Protein AF-0000000080181904 (afdb_homodimer)

Structure (mmCIF, N/CA/C/O backbone):
data_AF-0000000080181904-model_v1
#
loop_
_entity.id
_entity.type
_entity.pdbx_description
1 polymer Amidohydrolase
#
loop_
_atom_site.group_PDB
_atom_site.id
_atom_site.type_symbol
_atom_site.label_atom_id
_atom_site.label_alt_id
_atom_site.label_comp_id
_atom_site.label_asym_id
_atom_site.label_entity_id
_atom_site.label_seq_id
_atom_site.pdbx_PDB_ins_code
_atom_site.Cartn_x
_atom_site.Cartn_y
_atom_site.Cartn_z
_atom_site.occupancy
_atom_site.B_iso_or_equiv
_atom_site.auth_seq_id
_atom_site.auth_comp_id
_atom_site.auth_asym_id
_atom_site.auth_atom_id
_atom_site.pdbx_PDB_model_num
ATOM 1 N N . MET A 1 1 ? -16.297 -27.031 0.708 1 89.06 1 MET A N 1
ATOM 2 C CA . MET A 1 1 ? -14.883 -27.156 0.359 1 89.06 1 MET A CA 1
ATOM 3 C C . MET A 1 1 ? -14.18 -25.812 0.443 1 89.06 1 MET A C 1
ATOM 5 O O . MET A 1 1 ? -14.727 -24.781 0.029 1 89.06 1 MET A O 1
ATOM 9 N N . ASP A 1 2 ? -13 -25.719 1.152 1 95.06 2 ASP A N 1
ATOM 10 C CA . ASP A 1 2 ? -12.188 -24.516 1.292 1 95.06 2 ASP A CA 1
ATOM 11 C C . ASP A 1 2 ? -11.398 -24.234 0.015 1 95.06 2 ASP A C 1
ATOM 13 O O . ASP A 1 2 ? -10.344 -24.828 -0.21 1 95.06 2 ASP A O 1
ATOM 17 N N . ILE A 1 3 ? -11.906 -23.359 -0.843 1 98.19 3 ILE A N 1
ATOM 18 C CA . ILE A 1 3 ? -11.305 -23.094 -2.143 1 98.19 3 ILE A CA 1
ATOM 19 C C . ILE A 1 3 ? -10.484 -21.797 -2.074 1 98.19 3 ILE A C 1
ATOM 21 O O . ILE A 1 3 ? -11 -20.75 -1.666 1 98.19 3 ILE A O 1
ATOM 25 N N . ILE A 1 4 ? -9.211 -21.906 -2.43 1 98.69 4 ILE A N 1
ATOM 26 C CA . ILE A 1 4 ? -8.289 -20.781 -2.49 1 98.69 4 ILE A CA 1
ATOM 27 C C . ILE A 1 4 ? -7.805 -20.578 -3.926 1 98.69 4 ILE A C 1
ATOM 29 O O . ILE A 1 4 ? -7.305 -21.516 -4.551 1 98.69 4 ILE A O 1
ATOM 33 N N . ASP A 1 5 ? -8.047 -19.453 -4.492 1 98.81 5 ASP A N 1
ATOM 34 C CA . ASP A 1 5 ? -7.41 -19.109 -5.758 1 98.81 5 ASP A CA 1
ATOM 35 C C . ASP A 1 5 ? -6.023 -18.516 -5.527 1 98.81 5 ASP A C 1
ATOM 37 O O . ASP A 1 5 ? -5.895 -17.391 -5.035 1 98.81 5 ASP A O 1
ATOM 41 N N . ALA A 1 6 ? -4.992 -19.203 -5.953 1 98.81 6 ALA A N 1
ATOM 42 C CA . ALA A 1 6 ? -3.623 -18.891 -5.547 1 98.81 6 ALA A CA 1
ATOM 43 C C . ALA A 1 6 ? -3.053 -17.734 -6.383 1 98.81 6 ALA A C 1
ATOM 45 O O . ALA A 1 6 ? -1.902 -17.344 -6.188 1 98.81 6 ALA A O 1
ATOM 46 N N . GLN A 1 7 ? -3.811 -17.188 -7.316 1 98.75 7 GLN A N 1
ATOM 47 C CA . GLN A 1 7 ? -3.34 -16.031 -8.078 1 98.75 7 GLN A CA 1
ATOM 48 C C . GLN A 1 7 ? -4.508 -15.289 -8.727 1 98.75 7 GLN A C 1
ATOM 50 O O . GLN A 1 7 ? -5.18 -15.828 -9.609 1 98.75 7 GLN A O 1
ATOM 55 N N . VAL A 1 8 ? -4.695 -14.055 -8.375 1 98.19 8 VAL A N 1
ATOM 56 C CA . VAL A 1 8 ? -5.645 -13.148 -9.016 1 98.19 8 VAL A CA 1
ATOM 57 C C . VAL A 1 8 ? -5.098 -11.727 -8.984 1 98.19 8 VAL A C 1
ATOM 59 O O . VAL A 1 8 ? -4.539 -11.289 -7.973 1 98.19 8 VAL A O 1
ATOM 62 N N . HIS A 1 9 ? -5.164 -11.039 -10.07 1 98.31 9 HIS A N 1
ATOM 63 C CA . HIS A 1 9 ? -4.875 -9.609 -10.078 1 98.31 9 HIS A CA 1
ATOM 64 C C . HIS A 1 9 ? -6.125 -8.797 -9.773 1 98.31 9 HIS A C 1
ATOM 66 O O . HIS A 1 9 ? -6.602 -8.039 -10.625 1 98.31 9 HIS A O 1
ATOM 72 N N . ALA A 1 10 ? -6.547 -8.805 -8.562 1 97.12 10 ALA A N 1
ATOM 73 C CA . ALA A 1 10 ? -7.867 -8.352 -8.125 1 97.12 10 ALA A CA 1
ATOM 74 C C . ALA A 1 10 ? -8.039 -6.852 -8.352 1 97.12 10 ALA A C 1
ATOM 76 O O . ALA A 1 10 ? -9.164 -6.367 -8.5 1 97.12 10 ALA A O 1
ATOM 77 N N . ASN A 1 11 ? -6.891 -6.141 -8.367 1 95.81 11 ASN A N 1
ATOM 78 C CA . ASN A 1 11 ? -6.992 -4.703 -8.602 1 95.81 11 ASN A CA 1
ATOM 79 C C . ASN A 1 11 ? -7.547 -4.398 -9.992 1 95.81 11 ASN A C 1
ATOM 81 O O . ASN A 1 11 ? -8.078 -3.312 -10.227 1 95.81 11 ASN A O 1
ATOM 85 N N . MET A 1 12 ? -7.402 -5.293 -10.914 1 95.25 12 MET A N 1
ATOM 86 C CA . MET A 1 12 ? -7.887 -5.094 -12.281 1 95.25 12 MET A CA 1
ATOM 87 C C . MET A 1 12 ? -9.406 -5.168 -12.328 1 95.25 12 MET A C 1
ATOM 89 O O . MET A 1 12 ? -10.023 -4.707 -13.289 1 95.25 12 MET A O 1
ATOM 93 N N . LEU A 1 13 ? -10.047 -5.762 -11.359 1 94.25 13 LEU A N 1
ATOM 94 C CA . LEU A 1 13 ? -11.5 -5.867 -11.234 1 94.25 13 LEU A CA 1
ATOM 95 C C . LEU A 1 13 ? -12.031 -4.852 -10.227 1 94.25 13 LEU A C 1
ATOM 97 O O . LEU A 1 13 ? -13.148 -4.352 -10.375 1 94.25 13 LEU A O 1
ATOM 101 N N . GLY A 1 14 ? -11.203 -4.535 -9.266 1 94.12 14 GLY A N 1
ATOM 102 C CA . GLY A 1 14 ? -11.656 -3.934 -8.023 1 94.12 14 GLY A CA 1
ATOM 103 C C . GLY A 1 14 ? -11.914 -4.953 -6.926 1 94.12 14 GLY A C 1
ATOM 104 O O . GLY A 1 14 ? -12.508 -6.004 -7.176 1 94.12 14 GLY A O 1
ATOM 105 N N . THR A 1 15 ? -11.539 -4.637 -5.738 1 94.88 15 THR A N 1
ATOM 106 C CA . THR A 1 15 ? -11.578 -5.578 -4.625 1 94.88 15 THR A CA 1
ATOM 107 C C . THR A 1 15 ? -13.016 -6.012 -4.336 1 94.88 15 THR A C 1
ATOM 109 O O . THR A 1 15 ? -13.281 -7.199 -4.137 1 94.88 15 THR A O 1
ATOM 112 N N . ASP A 1 16 ? -13.938 -5.051 -4.395 1 94.25 16 ASP A N 1
ATOM 113 C CA . ASP A 1 16 ? -15.328 -5.371 -4.113 1 94.25 16 ASP A CA 1
ATOM 114 C C . ASP A 1 16 ? -15.906 -6.309 -5.176 1 94.25 16 ASP A C 1
ATOM 116 O O . ASP A 1 16 ? -16.641 -7.242 -4.855 1 94.25 16 ASP A O 1
ATOM 120 N N . VAL A 1 17 ? -15.555 -6.074 -6.391 1 95.94 17 VAL A N 1
ATOM 121 C CA . VAL A 1 17 ? -16.016 -6.91 -7.496 1 95.94 17 VAL A CA 1
ATOM 122 C C . VAL A 1 17 ? -15.414 -8.305 -7.375 1 95.94 17 VAL A C 1
ATOM 124 O O . VAL A 1 17 ? -16.109 -9.312 -7.543 1 95.94 17 VAL A O 1
ATOM 127 N N . ALA A 1 18 ? -14.133 -8.375 -7.047 1 97.88 18 ALA A N 1
ATOM 128 C CA . ALA A 1 18 ? -13.477 -9.672 -6.859 1 97.88 18 ALA A CA 1
ATOM 129 C C . ALA A 1 18 ? -14.156 -10.477 -5.754 1 97.88 18 ALA A C 1
ATOM 131 O O . ALA A 1 18 ? -14.422 -11.664 -5.922 1 97.88 18 ALA A O 1
ATOM 132 N N . LEU A 1 19 ? -14.492 -9.805 -4.668 1 98.25 19 LEU A N 1
ATOM 133 C CA . LEU A 1 19 ? -15.148 -10.453 -3.537 1 98.25 19 LEU A CA 1
ATOM 134 C C . LEU A 1 19 ? -16.516 -11 -3.941 1 98.25 19 LEU A C 1
ATOM 136 O O . LEU A 1 19 ? -16.875 -12.125 -3.58 1 98.25 19 LEU A O 1
ATOM 140 N N . ALA A 1 20 ? -17.219 -10.211 -4.711 1 97.75 20 ALA A N 1
ATOM 141 C CA . ALA A 1 20 ? -18.547 -10.625 -5.148 1 97.75 20 ALA A CA 1
ATOM 142 C C . ALA A 1 20 ? -18.469 -11.875 -6.027 1 97.75 20 ALA A C 1
ATOM 144 O O . ALA A 1 20 ? -19.281 -12.797 -5.875 1 97.75 20 ALA A O 1
ATOM 145 N N . ILE A 1 21 ? -17.531 -11.906 -6.914 1 97.75 21 ILE A N 1
ATOM 146 C CA . ILE A 1 21 ? -17.359 -13.055 -7.793 1 97.75 21 ILE A CA 1
ATOM 147 C C . ILE A 1 21 ? -16.906 -14.266 -6.98 1 97.75 21 ILE A C 1
ATOM 149 O O . ILE A 1 21 ? -17.422 -15.375 -7.176 1 97.75 21 ILE A O 1
ATOM 153 N N . MET A 1 22 ? -15.984 -14.062 -6.043 1 98.44 22 MET A N 1
ATOM 154 C CA . MET A 1 22 ? -15.523 -15.141 -5.172 1 98.44 22 MET A CA 1
ATOM 155 C C . MET A 1 22 ? -16.688 -15.75 -4.398 1 98.44 22 MET A C 1
ATOM 157 O O . MET A 1 22 ? -16.828 -16.969 -4.332 1 98.44 22 MET A O 1
ATOM 161 N N . ASP A 1 23 ? -17.531 -14.867 -3.879 1 97.94 23 ASP A N 1
ATOM 162 C CA . ASP A 1 23 ? -18.703 -15.344 -3.143 1 97.94 23 ASP A CA 1
ATOM 163 C C . ASP A 1 23 ? -19.625 -16.156 -4.043 1 97.94 23 ASP A C 1
ATOM 165 O O . ASP A 1 23 ? -20.109 -17.219 -3.65 1 97.94 23 ASP A O 1
ATOM 169 N N . ALA A 1 24 ? -19.844 -15.672 -5.207 1 97.5 24 ALA A N 1
ATOM 170 C CA . ALA A 1 24 ? -20.719 -16.344 -6.16 1 97.5 24 ALA A CA 1
ATOM 171 C C . ALA A 1 24 ? -20.172 -17.719 -6.523 1 97.5 24 ALA A C 1
ATOM 173 O O . ALA A 1 24 ? -20.938 -18.656 -6.785 1 97.5 24 ALA A O 1
ATOM 174 N N . LEU A 1 25 ? -18.875 -17.922 -6.5 1 98 25 LEU A N 1
ATOM 175 C CA . LEU A 1 25 ? -18.234 -19.141 -6.965 1 98 25 LEU A CA 1
ATOM 176 C C . LEU A 1 25 ? -17.859 -20.047 -5.789 1 98 25 LEU A C 1
ATOM 178 O O . LEU A 1 25 ? -17.391 -21.172 -5.984 1 98 25 LEU A O 1
ATOM 182 N N . GLY A 1 26 ? -18 -19.5 -4.594 1 97.44 26 GLY A N 1
ATOM 183 C CA . GLY A 1 26 ? -17.625 -20.266 -3.41 1 97.44 26 GLY A CA 1
ATOM 184 C C . GLY A 1 26 ? -16.125 -20.281 -3.15 1 97.44 26 GLY A C 1
ATOM 185 O O . GLY A 1 26 ? -15.617 -21.219 -2.527 1 97.44 26 GLY A O 1
ATOM 186 N N . ILE A 1 27 ? -15.414 -19.312 -3.691 1 98.56 27 ILE A N 1
ATOM 187 C CA . ILE A 1 27 ? -13.992 -19.156 -3.42 1 98.56 27 ILE A CA 1
ATOM 188 C C . ILE A 1 27 ? -13.789 -18.422 -2.098 1 98.56 27 ILE A C 1
ATOM 190 O O . ILE A 1 27 ? -14.227 -17.281 -1.947 1 98.56 27 ILE A O 1
ATOM 194 N N . GLN A 1 28 ? -13.156 -19.062 -1.208 1 98 28 GLN A N 1
ATOM 195 C CA . GLN A 1 28 ? -13.031 -18.531 0.145 1 98 28 GLN A CA 1
ATOM 196 C C . GLN A 1 28 ? -11.992 -17.422 0.205 1 98 28 GLN A C 1
ATOM 198 O O . GLN A 1 28 ? -12.195 -16.406 0.882 1 98 28 GLN A O 1
ATOM 203 N N . ALA A 1 29 ? -10.883 -17.625 -0.414 1 98.38 29 ALA A N 1
ATOM 204 C CA . ALA A 1 29 ? -9.773 -16.688 -0.316 1 98.38 29 ALA A CA 1
ATOM 205 C C . ALA A 1 29 ? -8.945 -16.688 -1.599 1 98.38 29 ALA A C 1
ATOM 207 O O . ALA A 1 29 ? -9.062 -17.594 -2.426 1 98.38 29 ALA A O 1
ATOM 208 N N . ALA A 1 30 ? -8.211 -15.664 -1.813 1 98.69 30 ALA A N 1
ATOM 209 C CA . ALA A 1 30 ? -7.363 -15.539 -2.996 1 98.69 30 ALA A CA 1
ATOM 210 C C . ALA A 1 30 ? -6.031 -14.883 -2.646 1 98.69 30 ALA A C 1
ATOM 212 O O . ALA A 1 30 ? -5.969 -14 -1.787 1 98.69 30 ALA A O 1
ATOM 213 N N . VAL A 1 31 ? -4.977 -15.383 -3.271 1 98.81 31 VAL A N 1
ATOM 214 C CA . VAL A 1 31 ? -3.682 -14.711 -3.215 1 98.81 31 VAL A CA 1
ATOM 215 C C . VAL A 1 31 ? -3.643 -13.578 -4.23 1 98.81 31 VAL A C 1
ATOM 217 O O . VAL A 1 31 ? -3.732 -13.812 -5.438 1 98.81 31 VAL A O 1
ATOM 220 N N . PHE A 1 32 ? -3.6 -12.375 -3.721 1 98.56 32 PHE A N 1
ATOM 221 C CA . PHE A 1 32 ? -3.613 -11.141 -4.504 1 98.56 32 PHE A CA 1
ATOM 222 C C . PHE A 1 32 ? -2.219 -10.82 -5.031 1 9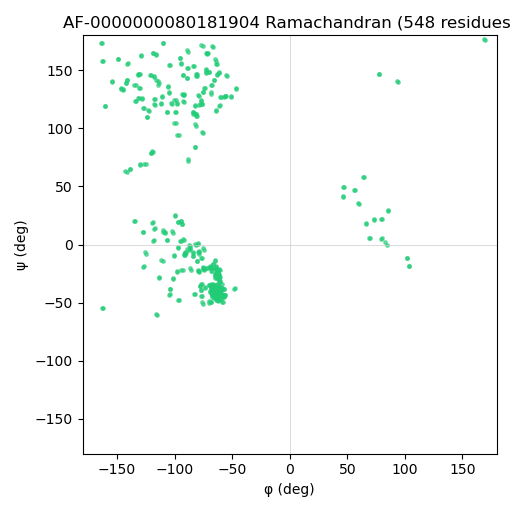8.56 32 PHE A C 1
ATOM 224 O O . PHE A 1 32 ? -1.343 -10.406 -4.27 1 98.56 32 PHE A O 1
ATOM 231 N N . ASP A 1 33 ? -1.966 -11.094 -6.285 1 98.31 33 ASP A N 1
ATOM 232 C CA . ASP A 1 33 ? -0.765 -10.68 -7.008 1 98.31 33 ASP A CA 1
ATOM 233 C C . ASP A 1 33 ? -1.014 -9.406 -7.805 1 98.31 33 ASP A C 1
ATOM 235 O O . ASP A 1 33 ? -1.413 -9.461 -8.969 1 98.31 33 ASP A O 1
ATOM 239 N N . GLU A 1 34 ? -0.705 -8.242 -7.25 1 98.25 34 GLU A N 1
ATOM 240 C CA . GLU A 1 34 ? -1.093 -6.984 -7.883 1 98.25 34 GLU A CA 1
ATOM 241 C C . GLU A 1 34 ? -0.318 -6.758 -9.18 1 98.25 34 GLU A C 1
ATOM 243 O O . GLU A 1 34 ? 0.897 -6.957 -9.219 1 98.25 34 GLU A O 1
ATOM 248 N N . PHE A 1 35 ? -1.112 -6.453 -10.188 1 97.25 35 PHE A N 1
ATOM 249 C CA . PHE A 1 35 ? -0.599 -6.176 -11.523 1 97.25 35 PHE A CA 1
ATOM 250 C C . PHE A 1 35 ? -1.424 -5.094 -12.211 1 97.25 35 PHE A C 1
ATOM 252 O O . PHE A 1 35 ? -2.65 -5.074 -12.086 1 97.25 35 PHE A O 1
ATOM 259 N N . GLU A 1 36 ? -0.729 -4.156 -12.812 1 95 36 GLU A N 1
ATOM 260 C CA . GLU A 1 36 ? -1.413 -3.104 -13.562 1 95 36 GLU A CA 1
ATOM 261 C C . GLU A 1 36 ? -1.065 -3.162 -15.047 1 95 36 GLU A C 1
ATOM 263 O O . GLU A 1 36 ? -1.955 -3.244 -15.891 1 95 36 GLU A O 1
ATOM 268 N N . SER A 1 37 ? 0.176 -3.031 -15.312 1 94.25 37 SER A N 1
ATOM 269 C CA . SER A 1 37 ? 0.708 -3.029 -16.672 1 94.25 37 SER A CA 1
ATOM 270 C C . SER A 1 37 ? 2.217 -3.25 -16.672 1 94.25 37 SER A C 1
ATOM 272 O O . SER A 1 37 ? 2.828 -3.408 -15.617 1 94.25 37 SER A O 1
ATOM 274 N N . ALA A 1 38 ? 2.75 -3.391 -17.828 1 93.38 38 ALA A N 1
ATOM 275 C CA . ALA A 1 38 ? 4.199 -3.494 -17.984 1 93.38 38 ALA A CA 1
ATOM 276 C C . ALA A 1 38 ? 4.781 -2.205 -18.562 1 93.38 38 ALA A C 1
ATOM 278 O O . ALA A 1 38 ? 4.191 -1.593 -19.453 1 93.38 38 ALA A O 1
ATOM 279 N N . ASN A 1 39 ? 5.871 -1.775 -17.984 1 93.75 39 ASN A N 1
ATOM 280 C CA . ASN A 1 39 ? 6.629 -0.68 -18.578 1 93.75 39 ASN A CA 1
ATOM 281 C C . ASN A 1 39 ? 7.258 -1.09 -19.906 1 93.75 39 ASN A C 1
ATOM 283 O O . ASN A 1 39 ? 7.254 -2.27 -20.266 1 93.75 39 ASN A O 1
ATOM 287 N N . GLU A 1 40 ? 7.809 -0.104 -20.641 1 92.31 40 GLU A N 1
ATOM 288 C CA . GLU A 1 40 ? 8.461 -0.365 -21.906 1 92.31 40 GLU A CA 1
ATOM 289 C C . GLU A 1 40 ? 9.648 -1.315 -21.75 1 92.31 40 GLU A C 1
ATOM 291 O O . GLU A 1 40 ? 9.906 -2.148 -22.609 1 92.31 40 GLU A O 1
ATOM 296 N N . ASP A 1 41 ? 10.266 -1.237 -20.609 1 90.31 41 ASP A N 1
ATOM 297 C CA . ASP A 1 41 ? 11.445 -2.064 -20.391 1 90.31 41 ASP A CA 1
ATOM 298 C C . ASP A 1 41 ? 11.062 -3.438 -19.844 1 90.31 41 ASP A C 1
ATOM 300 O O . ASP A 1 41 ? 11.93 -4.238 -19.5 1 90.31 41 ASP A O 1
ATOM 304 N N . GLY A 1 42 ? 9.773 -3.66 -19.641 1 91.38 42 GLY A N 1
ATOM 305 C CA . GLY A 1 42 ? 9.297 -4.98 -19.266 1 91.38 42 GLY A CA 1
ATOM 306 C C . GLY A 1 42 ? 8.984 -5.094 -17.781 1 91.38 42 GLY A C 1
ATOM 307 O O . GLY A 1 42 ? 8.383 -6.074 -17.344 1 91.38 42 GLY A O 1
ATOM 308 N N . THR A 1 43 ? 9.383 -4.113 -16.969 1 91.25 43 THR A N 1
ATOM 309 C CA . THR A 1 43 ? 9.062 -4.156 -15.539 1 91.25 43 THR A CA 1
ATOM 310 C C . THR A 1 43 ? 7.559 -4.043 -15.32 1 91.25 43 THR A C 1
ATOM 312 O O . THR A 1 43 ? 6.875 -3.301 -16.031 1 91.25 43 THR A O 1
ATOM 315 N N . LEU A 1 44 ? 7.105 -4.793 -14.367 1 94.5 44 LEU A N 1
ATOM 316 C CA . LEU A 1 44 ? 5.668 -4.875 -14.133 1 94.5 44 LEU A CA 1
ATOM 317 C C . LEU A 1 44 ? 5.219 -3.846 -13.102 1 94.5 44 LEU A C 1
ATOM 319 O O . LEU A 1 44 ? 5.812 -3.742 -12.023 1 94.5 44 LEU A O 1
ATOM 323 N N . ARG A 1 45 ? 4.246 -3.109 -13.391 1 94.88 45 ARG A N 1
ATOM 324 C CA . ARG A 1 45 ? 3.654 -2.125 -12.492 1 94.88 45 ARG A CA 1
ATOM 325 C C . ARG A 1 45 ? 2.543 -2.75 -11.648 1 94.88 45 ARG A C 1
ATOM 327 O O . ARG A 1 45 ? 1.874 -3.686 -12.094 1 94.88 45 ARG A O 1
ATOM 334 N N . PRO A 1 46 ? 2.342 -2.201 -10.461 1 96 46 PRO A N 1
ATOM 335 C CA . PRO A 1 46 ? 2.9 -0.959 -9.922 1 96 46 PRO A CA 1
ATOM 336 C C . PRO A 1 46 ? 4.293 -1.149 -9.32 1 96 46 PRO A C 1
ATOM 338 O O . PRO A 1 46 ? 4.605 -2.23 -8.812 1 96 46 PRO A O 1
ATOM 341 N N . GLY A 1 47 ? 5.07 -0.167 -9.297 1 94.31 47 GLY A N 1
ATOM 342 C CA . GLY A 1 47 ? 6.414 -0.127 -8.742 1 94.31 47 GLY A CA 1
ATOM 343 C C . GLY A 1 47 ? 7.176 1.134 -9.102 1 94.31 47 GLY A C 1
ATOM 344 O O . GLY A 1 47 ? 6.66 1.987 -9.828 1 94.31 47 GLY A O 1
ATOM 345 N N . TYR A 1 48 ? 8.406 1.246 -8.523 1 92.5 48 TYR A N 1
ATOM 346 C CA . TYR A 1 48 ? 9.188 2.467 -8.688 1 92.5 48 TYR A CA 1
ATOM 347 C C . TYR A 1 48 ? 10.633 2.145 -9.047 1 92.5 48 TYR A C 1
ATOM 349 O O . TYR A 1 48 ? 11.219 1.208 -8.492 1 92.5 48 TYR A O 1
ATOM 357 N N . ARG A 1 49 ? 11.117 2.92 -10 1 91 49 ARG A N 1
ATOM 358 C CA . ARG A 1 49 ? 12.547 2.869 -10.266 1 91 49 ARG A CA 1
ATOM 359 C C . ARG A 1 49 ? 13.328 3.641 -9.203 1 91 49 ARG A C 1
ATOM 361 O O . ARG A 1 49 ? 13.062 4.824 -8.969 1 91 49 ARG A O 1
ATOM 368 N N . LEU A 1 50 ? 14.25 2.975 -8.57 1 87.81 50 LEU A N 1
ATOM 369 C CA . LEU A 1 50 ? 15.039 3.594 -7.512 1 87.81 50 LEU A CA 1
ATOM 370 C C . LEU A 1 50 ? 16.281 4.277 -8.078 1 87.81 50 LEU A C 1
ATOM 372 O O . LEU A 1 50 ? 16.625 4.066 -9.242 1 87.81 50 LEU A O 1
ATOM 376 N N . CYS A 1 51 ? 16.906 5.133 -7.191 1 83.12 51 CYS A N 1
ATOM 377 C CA . CYS A 1 51 ? 18.078 5.887 -7.629 1 83.12 51 CYS A CA 1
ATOM 378 C C . CYS A 1 51 ? 19.219 4.949 -8.008 1 83.12 51 CYS A C 1
ATOM 380 O O . CYS A 1 51 ? 20.031 5.273 -8.875 1 83.12 51 CYS A O 1
ATOM 382 N N . ASN A 1 52 ? 19.219 3.766 -7.441 1 82.19 52 ASN A N 1
ATOM 383 C CA . ASN A 1 52 ? 20.297 2.814 -7.707 1 82.19 52 ASN A CA 1
ATOM 384 C C . ASN A 1 52 ? 20.016 1.985 -8.961 1 82.19 52 ASN A C 1
ATOM 386 O O . ASN A 1 52 ? 20.797 1.109 -9.32 1 82.19 52 ASN A O 1
ATOM 390 N N . GLY A 1 53 ? 18.844 2.193 -9.562 1 85.81 53 GLY A N 1
ATOM 391 C CA . GLY A 1 53 ? 18.531 1.552 -10.828 1 85.81 53 GLY A CA 1
ATOM 392 C C . GLY A 1 53 ? 17.578 0.374 -10.68 1 85.81 53 GLY A C 1
ATOM 393 O O . GLY A 1 53 ? 16.969 -0.061 -11.656 1 85.81 53 GLY A O 1
ATOM 394 N N . SER A 1 54 ? 17.453 -0.141 -9.539 1 88.75 54 SER A N 1
ATOM 395 C CA . SER A 1 54 ? 16.562 -1.28 -9.328 1 88.75 54 SER A CA 1
ATOM 396 C C . SER A 1 54 ? 15.102 -0.857 -9.375 1 88.75 54 SER A C 1
ATOM 398 O O . SER A 1 54 ? 14.781 0.323 -9.211 1 88.75 54 SER A O 1
ATOM 400 N N . PHE A 1 55 ? 14.281 -1.774 -9.773 1 92.19 55 PHE A N 1
ATOM 401 C CA . PHE A 1 55 ? 12.844 -1.541 -9.789 1 92.19 55 PHE A CA 1
ATOM 402 C C . PHE A 1 55 ? 12.164 -2.238 -8.617 1 92.19 55 PHE A C 1
ATOM 404 O O . PHE A 1 55 ? 12.273 -3.455 -8.461 1 92.19 55 PHE A O 1
ATOM 411 N N . ARG A 1 56 ? 11.5 -1.487 -7.816 1 92.88 56 ARG A N 1
ATOM 412 C CA . ARG A 1 56 ? 10.82 -2.041 -6.652 1 92.88 56 ARG A CA 1
ATOM 413 C C . ARG A 1 56 ? 9.312 -2.076 -6.867 1 92.88 56 ARG A C 1
ATOM 415 O O . ARG A 1 56 ? 8.664 -1.03 -6.973 1 92.88 56 ARG A O 1
ATOM 422 N N . ASN A 1 57 ? 8.828 -3.301 -6.93 1 95.19 57 ASN A N 1
ATOM 423 C CA . ASN A 1 57 ? 7.383 -3.473 -7.031 1 95.19 57 ASN A CA 1
ATOM 424 C C . ASN A 1 57 ? 6.684 -3.15 -5.715 1 95.19 57 ASN A C 1
ATOM 426 O O . ASN A 1 57 ? 7.258 -3.344 -4.641 1 95.19 57 ASN A O 1
ATOM 430 N N . VAL A 1 58 ? 5.477 -2.629 -5.859 1 94.31 58 VAL A N 1
ATOM 431 C CA . VAL A 1 58 ? 4.605 -2.396 -4.715 1 94.31 58 VAL A CA 1
ATOM 432 C C . VAL A 1 58 ? 3.232 -3.01 -4.977 1 94.31 58 VAL A C 1
ATOM 434 O O . VAL A 1 58 ? 2.939 -3.438 -6.094 1 94.31 58 VAL A O 1
ATOM 437 N N . GLY A 1 59 ? 2.484 -3.203 -3.945 1 96.5 59 GLY A N 1
ATOM 438 C CA . GLY A 1 59 ? 1.145 -3.758 -4.043 1 96.5 59 GLY A CA 1
ATOM 439 C C . GLY A 1 59 ? 0.161 -3.113 -3.086 1 96.5 59 GLY A C 1
ATOM 440 O O . GLY A 1 59 ? -0.424 -3.793 -2.238 1 96.5 59 GLY A O 1
ATOM 441 N N . PRO A 1 60 ? -0.026 -1.791 -3.307 1 96.81 60 PRO A N 1
ATOM 442 C CA . PRO A 1 60 ? -0.855 -1.091 -2.324 1 96.81 60 PRO A CA 1
ATOM 443 C C . PRO A 1 60 ? -2.291 -1.607 -2.289 1 96.81 60 PRO A C 1
ATOM 445 O O . PRO A 1 60 ? -2.902 -1.673 -1.219 1 96.81 60 PRO A O 1
ATOM 448 N N . ASN A 1 61 ? -2.887 -1.947 -3.416 1 97.38 61 ASN A N 1
ATOM 449 C CA . ASN A 1 61 ? -4.242 -2.488 -3.414 1 97.38 61 ASN A CA 1
ATOM 450 C C . ASN A 1 61 ? -4.301 -3.854 -2.734 1 97.38 61 ASN A C 1
ATOM 452 O O . ASN A 1 61 ? -5.25 -4.148 -2.01 1 97.38 61 ASN A O 1
ATOM 456 N N . ALA A 1 62 ? -3.291 -4.633 -3 1 98.44 62 ALA A N 1
ATOM 457 C CA . ALA A 1 62 ? -3.225 -5.953 -2.383 1 98.44 62 ALA A CA 1
ATOM 458 C C . ALA A 1 62 ? -3.086 -5.848 -0.867 1 98.44 62 ALA A C 1
ATOM 460 O O . ALA A 1 62 ? -3.771 -6.551 -0.123 1 98.44 62 ALA A O 1
ATOM 461 N N . GLU A 1 63 ? -2.211 -4.988 -0.464 1 97.69 63 GLU A N 1
ATOM 462 C CA . GLU A 1 63 ? -2.012 -4.789 0.969 1 97.69 63 GLU A CA 1
ATOM 463 C C . GLU A 1 63 ? -3.279 -4.262 1.634 1 97.69 63 GLU A C 1
ATOM 465 O O . GLU A 1 63 ? -3.686 -4.758 2.688 1 97.69 63 GLU A O 1
ATOM 470 N N . ALA A 1 64 ? -3.924 -3.275 1.011 1 96.69 64 ALA A N 1
ATOM 471 C CA . ALA A 1 64 ? -5.164 -2.725 1.546 1 96.69 64 ALA A CA 1
ATOM 472 C C . ALA A 1 64 ? -6.246 -3.799 1.646 1 96.69 64 ALA A C 1
ATOM 474 O O . ALA A 1 64 ? -6.953 -3.881 2.652 1 96.69 64 ALA A O 1
ATOM 475 N N . ALA A 1 65 ? -6.332 -4.629 0.642 1 97.75 65 ALA A N 1
ATOM 476 C CA . ALA A 1 65 ? -7.332 -5.691 0.622 1 97.75 65 ALA A CA 1
ATOM 477 C C . ALA A 1 65 ? -7.082 -6.703 1.735 1 97.75 65 ALA A C 1
ATOM 479 O O . ALA A 1 65 ? -8.016 -7.148 2.404 1 97.75 65 ALA A O 1
ATOM 480 N N . ALA A 1 66 ? -5.828 -7.043 1.929 1 97.62 66 ALA A N 1
ATOM 481 C CA . ALA A 1 66 ? -5.477 -8.023 2.953 1 97.62 66 ALA A CA 1
ATOM 482 C C . ALA A 1 66 ? -5.746 -7.477 4.352 1 97.62 66 ALA A C 1
ATOM 484 O O . ALA A 1 66 ? -6.125 -8.227 5.254 1 97.62 66 ALA A O 1
ATOM 485 N N . LEU A 1 67 ? -5.543 -6.195 4.52 1 95 67 LEU A N 1
ATOM 486 C CA . LEU A 1 67 ? -5.82 -5.559 5.801 1 95 67 LEU A CA 1
ATOM 487 C C . LEU A 1 67 ? -7.32 -5.512 6.074 1 95 67 LEU A C 1
ATOM 489 O O . LEU A 1 67 ? -7.758 -5.754 7.203 1 95 67 LEU A O 1
ATOM 493 N N . GLN A 1 68 ? -8.062 -5.227 5.055 1 94.25 68 GLN A N 1
ATOM 494 C CA . GLN A 1 68 ? -9.508 -5.043 5.199 1 94.25 68 GLN A CA 1
ATOM 495 C C . GLN A 1 68 ? -10.227 -6.387 5.297 1 94.25 68 GLN A C 1
ATOM 497 O O . GLN A 1 68 ? -11.242 -6.504 5.984 1 94.25 68 GLN A O 1
ATOM 502 N N . HIS A 1 69 ? -9.719 -7.371 4.562 1 96.12 69 HIS A N 1
ATOM 503 C CA . HIS A 1 69 ? -10.32 -8.695 4.5 1 96.12 69 HIS A CA 1
ATOM 504 C C . HIS A 1 69 ? -9.273 -9.789 4.738 1 96.12 69 HIS A C 1
ATOM 506 O O . HIS A 1 69 ? -9.008 -10.602 3.852 1 96.12 69 HIS A O 1
ATOM 512 N N . PRO A 1 70 ? -8.75 -9.891 5.957 1 94.5 70 PRO A N 1
ATOM 513 C CA . PRO A 1 70 ? -7.621 -10.789 6.223 1 94.5 70 PRO A CA 1
ATOM 514 C C . PRO A 1 70 ? -7.969 -12.258 6.008 1 94.5 70 PRO A C 1
ATOM 516 O O . PRO A 1 70 ? -7.082 -13.078 5.762 1 94.5 70 PRO A O 1
ATOM 519 N N . ASP A 1 71 ? -9.266 -12.609 6 1 95.69 71 ASP A N 1
ATOM 520 C CA . ASP A 1 71 ? -9.672 -13.992 5.805 1 95.69 71 ASP A CA 1
ATOM 521 C C . ASP A 1 71 ? -9.914 -14.297 4.328 1 95.69 71 ASP A C 1
ATOM 523 O O . ASP A 1 71 ? -10.078 -15.453 3.941 1 95.69 71 ASP A O 1
ATOM 527 N N . ARG A 1 72 ? -9.891 -13.219 3.496 1 97.56 72 ARG A N 1
ATOM 528 C CA . ARG A 1 72 ? -10.281 -13.391 2.102 1 97.56 72 ARG A CA 1
ATOM 529 C C . ARG A 1 72 ? -9.094 -13.172 1.17 1 97.56 72 ARG A C 1
ATOM 531 O O . ARG A 1 72 ? -9.055 -13.719 0.066 1 97.56 72 ARG A O 1
ATOM 538 N N . PHE A 1 73 ? -8.164 -12.281 1.71 1 98.25 73 PHE A N 1
ATOM 539 C CA . PHE A 1 73 ? -7.055 -11.945 0.82 1 98.25 73 PHE A CA 1
ATOM 540 C C . PHE A 1 73 ? -5.719 -12.109 1.532 1 98.25 73 PHE A C 1
ATOM 542 O O . PHE A 1 73 ? -5.586 -11.758 2.705 1 98.25 73 PHE A O 1
ATOM 549 N N . ALA A 1 74 ? -4.773 -12.688 0.942 1 98.5 74 ALA A N 1
ATOM 550 C CA . ALA A 1 74 ? -3.332 -12.609 1.152 1 98.5 74 ALA A CA 1
ATOM 551 C C . ALA A 1 74 ? -2.625 -12.094 -0.099 1 98.5 74 ALA A C 1
ATOM 553 O O . ALA A 1 74 ? -3.244 -11.945 -1.154 1 98.5 74 ALA A O 1
ATOM 554 N N . PHE A 1 75 ? -1.376 -11.695 0.097 1 98.56 75 PHE A N 1
ATOM 555 C CA . PHE A 1 75 ? -0.726 -11.203 -1.111 1 98.56 75 PHE A CA 1
ATOM 556 C C . PHE A 1 75 ? 0.731 -11.648 -1.16 1 98.56 75 PHE A C 1
ATOM 558 O O . PHE A 1 75 ? 1.279 -12.102 -0.156 1 98.56 75 PHE A O 1
ATOM 565 N N . LEU A 1 76 ? 1.273 -11.719 -2.314 1 98.5 76 LEU A N 1
ATOM 566 C CA . LEU A 1 76 ? 2.703 -11.906 -2.531 1 98.5 76 LEU A CA 1
ATOM 567 C C . LEU A 1 76 ? 3.312 -10.695 -3.227 1 98.5 76 LEU A C 1
ATOM 569 O O . LEU A 1 76 ? 2.59 -9.812 -3.697 1 98.5 76 LEU A O 1
ATOM 573 N N . MET A 1 77 ? 4.594 -10.586 -3.182 1 98.12 77 MET A N 1
ATOM 574 C CA . MET A 1 77 ? 5.281 -9.43 -3.744 1 98.12 77 MET A CA 1
ATOM 575 C C . MET A 1 77 ? 6.398 -9.867 -4.688 1 98.12 77 MET A C 1
ATOM 577 O O . MET A 1 77 ? 7.227 -10.703 -4.328 1 98.12 77 MET A O 1
ATOM 581 N N . ARG A 1 78 ? 6.328 -9.328 -5.922 1 97.81 78 ARG A N 1
ATOM 582 C CA . ARG A 1 78 ? 7.473 -9.445 -6.824 1 97.81 78 ARG A CA 1
ATOM 583 C C . ARG A 1 78 ? 8.656 -8.625 -6.316 1 97.81 78 ARG A C 1
ATOM 585 O O . ARG A 1 78 ? 8.477 -7.508 -5.828 1 97.81 78 ARG A O 1
ATOM 592 N N . VAL A 1 79 ? 9.805 -9.219 -6.398 1 95.94 79 VAL A N 1
ATOM 593 C CA . VAL A 1 79 ? 10.977 -8.484 -5.922 1 95.94 79 VAL A CA 1
ATOM 594 C C . VAL A 1 79 ? 12.086 -8.562 -6.961 1 95.94 79 VAL A C 1
ATOM 596 O O . VAL A 1 79 ? 12.203 -9.555 -7.684 1 95.94 79 VAL A O 1
ATOM 599 N N . ASP A 1 80 ? 12.859 -7.504 -7.07 1 94.12 80 ASP A N 1
ATOM 600 C CA . ASP A 1 80 ? 14.07 -7.43 -7.883 1 94.12 80 ASP A CA 1
ATOM 601 C C . ASP A 1 80 ? 15.266 -8.008 -7.133 1 94.12 80 ASP A C 1
ATOM 603 O O . ASP A 1 80 ? 15.719 -7.434 -6.141 1 94.12 80 ASP A O 1
ATOM 607 N N . PRO A 1 81 ? 15.773 -9.125 -7.633 1 94.69 81 PRO A N 1
ATOM 608 C CA . PRO A 1 81 ? 16.891 -9.75 -6.914 1 94.69 81 PRO A CA 1
ATOM 609 C C . PRO A 1 81 ? 18.141 -8.883 -6.91 1 94.69 81 PRO A C 1
ATOM 611 O O . PRO A 1 81 ? 19.078 -9.148 -6.145 1 94.69 81 PRO A O 1
ATOM 614 N N . THR A 1 82 ? 18.172 -7.887 -7.715 1 91.31 82 THR A N 1
ATOM 615 C CA . THR A 1 82 ? 19.359 -7.043 -7.809 1 91.31 82 THR A CA 1
ATOM 616 C C . THR A 1 82 ? 19.203 -5.793 -6.949 1 91.31 82 THR A C 1
ATOM 618 O O . THR A 1 82 ? 20.109 -4.961 -6.883 1 91.31 82 THR A O 1
ATOM 621 N N . ASP A 1 83 ? 18.062 -5.602 -6.305 1 89.56 83 ASP A N 1
ATOM 622 C CA . ASP A 1 83 ? 17.828 -4.473 -5.414 1 89.56 83 ASP A CA 1
ATOM 623 C C . ASP A 1 83 ? 18.75 -4.52 -4.207 1 89.56 83 ASP A C 1
ATOM 625 O O . ASP A 1 83 ? 18.656 -5.43 -3.379 1 89.56 83 ASP A O 1
ATOM 629 N N . PRO A 1 84 ? 19.672 -3.516 -4.066 1 87.12 84 PRO A N 1
ATOM 630 C CA . PRO A 1 84 ? 20.562 -3.527 -2.902 1 87.12 84 PRO A CA 1
ATOM 631 C C . PRO A 1 84 ? 19.812 -3.434 -1.58 1 87.12 84 PRO A C 1
ATOM 633 O O . PRO A 1 84 ? 20.344 -3.781 -0.528 1 87.12 84 PRO A O 1
ATOM 636 N N . GLY A 1 85 ? 18.609 -2.949 -1.607 1 83.69 85 GLY A N 1
ATOM 637 C CA . GLY A 1 85 ? 17.797 -2.834 -0.404 1 83.69 85 GLY A CA 1
ATOM 638 C C . GLY A 1 85 ? 16.828 -3.984 -0.224 1 83.69 85 GLY A C 1
ATOM 639 O O . GLY A 1 85 ? 15.867 -3.877 0.535 1 83.69 85 GLY A O 1
ATOM 640 N N . LEU A 1 86 ? 17.078 -5.09 -0.881 1 90.06 86 LEU A N 1
ATOM 641 C CA . LEU A 1 86 ? 16.156 -6.215 -0.944 1 90.06 86 LEU A CA 1
ATOM 642 C C . LEU A 1 86 ? 15.828 -6.73 0.454 1 90.06 86 LEU A C 1
ATOM 644 O O . LEU A 1 86 ? 14.664 -6.988 0.769 1 90.06 86 LEU A O 1
ATOM 648 N N . GLU A 1 87 ? 16.828 -6.859 1.336 1 86.94 87 GLU A N 1
ATOM 649 C CA . GLU A 1 87 ? 16.625 -7.418 2.668 1 86.94 87 GLU A CA 1
ATOM 650 C C . GLU A 1 87 ? 15.727 -6.516 3.512 1 86.94 87 GLU A C 1
ATOM 652 O O . GLU A 1 87 ? 14.828 -6.996 4.211 1 86.94 87 GLU A O 1
ATOM 657 N N . SER A 1 88 ? 15.961 -5.254 3.428 1 80.81 88 SER A N 1
ATOM 658 C CA . SER A 1 88 ? 15.141 -4.297 4.164 1 80.81 88 SER A CA 1
ATOM 659 C C . SER A 1 88 ? 13.703 -4.301 3.66 1 80.81 88 SER A C 1
ATOM 661 O O . SER A 1 88 ? 12.758 -4.207 4.449 1 80.81 88 SER A O 1
ATOM 663 N N . TRP A 1 89 ? 13.57 -4.426 2.357 1 87.25 89 TRP A N 1
ATOM 664 C CA . TRP A 1 89 ? 12.242 -4.465 1.751 1 87.25 89 TRP A CA 1
ATOM 665 C C . TRP A 1 89 ? 11.477 -5.703 2.199 1 87.25 89 TRP A C 1
ATOM 667 O O . TRP A 1 89 ? 10.312 -5.609 2.598 1 87.25 89 TRP A O 1
ATOM 677 N N . ILE A 1 90 ? 12.148 -6.797 2.289 1 90.88 90 ILE A N 1
ATOM 678 C CA . ILE A 1 90 ? 11.523 -8.055 2.682 1 90.88 90 ILE A CA 1
ATOM 679 C C . ILE A 1 90 ? 11.148 -8.008 4.16 1 90.88 90 ILE A C 1
ATOM 681 O O . ILE A 1 90 ? 10.109 -8.539 4.566 1 90.88 90 ILE A O 1
ATOM 685 N N . GLU A 1 91 ? 11.93 -7.367 4.941 1 84.19 91 GLU A N 1
ATOM 686 C CA . GLU A 1 91 ? 11.609 -7.207 6.355 1 84.19 91 GLU A CA 1
ATOM 687 C C . GLU A 1 91 ? 10.312 -6.422 6.543 1 84.19 91 GLU A C 1
ATOM 689 O O . GLU A 1 91 ? 9.484 -6.773 7.387 1 84.19 91 GLU A O 1
ATOM 694 N N . THR A 1 92 ? 10.211 -5.406 5.758 1 83.62 92 THR A N 1
ATOM 695 C CA . THR A 1 92 ? 8.984 -4.613 5.812 1 83.62 92 THR A CA 1
ATOM 696 C C . THR A 1 92 ? 7.781 -5.449 5.387 1 83.62 92 THR A C 1
ATOM 698 O O . THR A 1 92 ? 6.75 -5.453 6.062 1 83.62 92 THR A O 1
ATOM 701 N N . LEU A 1 93 ? 7.949 -6.121 4.363 1 91.81 93 LEU A N 1
ATOM 702 C CA . LEU A 1 93 ? 6.871 -6.945 3.83 1 91.81 93 LEU A CA 1
ATOM 703 C C . LEU A 1 93 ? 6.461 -8.023 4.832 1 91.81 93 LEU A C 1
ATOM 705 O O . LEU A 1 93 ? 5.27 -8.234 5.066 1 91.81 93 LEU A O 1
ATOM 709 N N . THR A 1 94 ? 7.434 -8.617 5.449 1 92.81 94 THR A N 1
ATOM 710 C CA . THR A 1 94 ? 7.184 -9.773 6.301 1 92.81 94 THR A CA 1
ATOM 711 C C . THR A 1 94 ? 6.414 -9.367 7.551 1 92.81 94 THR A C 1
ATOM 713 O O . THR A 1 94 ? 5.738 -10.195 8.164 1 92.81 94 THR A O 1
ATOM 716 N N . ALA A 1 95 ? 6.445 -8.117 7.875 1 91 95 ALA A N 1
ATOM 717 C CA . ALA A 1 95 ? 5.719 -7.637 9.047 1 91 95 ALA A CA 1
ATOM 718 C C . ALA A 1 95 ? 4.223 -7.559 8.773 1 91 95 ALA A C 1
ATOM 720 O O . ALA A 1 95 ? 3.418 -7.477 9.703 1 91 95 ALA A O 1
ATOM 721 N N . ALA A 1 96 ? 3.842 -7.527 7.559 1 92.94 96 ALA A N 1
ATOM 722 C CA . ALA A 1 96 ? 2.43 -7.52 7.184 1 92.94 96 ALA A CA 1
ATOM 723 C C . ALA A 1 96 ? 1.824 -8.914 7.293 1 92.94 96 ALA A C 1
ATOM 725 O O . ALA A 1 96 ? 2.252 -9.836 6.598 1 92.94 96 ALA A O 1
ATOM 726 N N . PRO A 1 97 ? 0.849 -9.055 8.07 1 90.62 97 PRO A N 1
ATOM 727 C CA . PRO A 1 97 ? 0.302 -10.398 8.281 1 90.62 97 PRO A CA 1
ATOM 728 C C . PRO A 1 97 ? -0.255 -11.008 6.996 1 90.62 97 PRO A C 1
ATOM 730 O O . PRO A 1 97 ? -0.255 -12.234 6.844 1 90.62 97 PRO A O 1
ATOM 733 N N . GLY A 1 98 ? -0.715 -10.25 6.074 1 96.19 98 GLY A N 1
ATOM 734 C CA . GLY A 1 98 ? -1.31 -10.766 4.852 1 96.19 98 GLY A CA 1
ATOM 735 C C . GLY A 1 98 ? -0.283 -11.109 3.789 1 96.19 98 GLY A C 1
ATOM 736 O O . GLY A 1 98 ? -0.624 -11.688 2.752 1 96.19 98 GLY A O 1
ATOM 737 N N . PHE A 1 99 ? 1.002 -10.742 4.07 1 97.94 99 PHE A N 1
ATOM 738 C CA . PHE A 1 99 ? 2.066 -11.07 3.133 1 97.94 99 PHE A CA 1
ATOM 739 C C . PHE A 1 99 ? 2.486 -12.531 3.289 1 97.94 99 PHE A C 1
ATOM 741 O O . PHE A 1 99 ? 2.836 -12.969 4.387 1 97.94 99 PHE A O 1
ATOM 748 N N . LYS A 1 100 ? 2.521 -13.273 2.123 1 98.31 100 LYS A N 1
ATOM 749 C CA . LYS A 1 100 ? 2.674 -14.719 2.307 1 98.31 100 LYS A CA 1
ATOM 750 C C . LYS A 1 100 ? 3.836 -15.258 1.478 1 98.31 100 LYS A C 1
ATOM 752 O O . LYS A 1 100 ? 4.34 -16.344 1.746 1 98.31 100 LYS A O 1
ATOM 757 N N . ALA A 1 101 ? 4.246 -14.516 0.477 1 98.75 101 ALA A N 1
ATOM 758 C CA . ALA A 1 101 ? 5.27 -15.094 -0.388 1 98.75 101 ALA A CA 1
ATOM 759 C C . ALA A 1 101 ? 5.961 -14.016 -1.22 1 98.75 101 ALA A C 1
ATOM 761 O O . ALA A 1 101 ? 5.406 -12.938 -1.438 1 98.75 101 ALA A O 1
ATOM 762 N N . LEU A 1 102 ? 7.152 -14.367 -1.644 1 98.62 102 LEU A N 1
ATOM 763 C CA . LEU A 1 102 ? 7.863 -13.609 -2.662 1 98.62 102 LEU A CA 1
ATOM 764 C C . LEU A 1 102 ? 7.613 -14.188 -4.051 1 98.62 102 LEU A C 1
ATOM 766 O O . LEU A 1 102 ? 7.254 -15.359 -4.184 1 98.62 102 LEU A O 1
ATOM 770 N N . ARG A 1 103 ? 7.75 -13.383 -5.008 1 98.62 103 ARG A N 1
ATOM 771 C CA . ARG A 1 103 ? 7.699 -13.867 -6.383 1 98.62 103 ARG A CA 1
ATOM 772 C C . ARG A 1 103 ? 8.883 -13.344 -7.195 1 98.62 103 ARG A C 1
ATOM 774 O O . ARG A 1 103 ? 9.156 -12.148 -7.195 1 98.62 103 ARG A O 1
ATOM 781 N N . ALA A 1 104 ? 9.578 -14.273 -7.785 1 98.06 104 ALA A N 1
ATOM 782 C CA . ALA A 1 104 ? 10.609 -13.961 -8.766 1 98.06 104 ALA A CA 1
ATOM 783 C C . ALA A 1 104 ? 10.078 -14.094 -10.195 1 98.06 104 ALA A C 1
ATOM 785 O O . ALA A 1 104 ? 9.586 -15.156 -10.578 1 98.06 104 ALA A O 1
ATOM 786 N N . THR A 1 105 ? 10.133 -13.047 -10.938 1 97 105 THR A N 1
ATOM 787 C CA . THR A 1 105 ? 9.672 -13.055 -12.32 1 97 105 THR A CA 1
ATOM 788 C C . THR A 1 105 ? 10.852 -12.906 -13.281 1 97 105 THR A C 1
ATOM 790 O O . THR A 1 105 ? 11.641 -11.969 -13.164 1 97 105 THR A O 1
ATOM 793 N N . VAL A 1 106 ? 10.922 -13.797 -14.203 1 96.81 106 VAL A N 1
ATOM 794 C CA . VAL A 1 106 ? 11.977 -13.812 -15.211 1 96.81 106 VAL A CA 1
ATOM 795 C C . VAL A 1 106 ? 11.359 -13.711 -16.609 1 96.81 106 VAL A C 1
ATOM 797 O O . VAL A 1 106 ? 11.281 -14.703 -17.328 1 96.81 106 VAL A O 1
ATOM 800 N N . PHE A 1 107 ? 10.984 -12.562 -17.016 1 93.19 107 PHE A N 1
ATOM 801 C CA . PHE A 1 107 ? 10.25 -12.344 -18.25 1 93.19 107 PHE A CA 1
ATOM 802 C C . PHE A 1 107 ? 11.164 -11.781 -19.328 1 93.19 107 PHE A C 1
ATOM 804 O O . PHE A 1 107 ? 11.07 -12.172 -20.5 1 93.19 107 PHE A O 1
ATOM 811 N N . THR A 1 108 ? 12.07 -10.875 -18.859 1 92.69 108 THR A N 1
ATOM 812 C CA . THR A 1 108 ? 12.883 -10.164 -19.844 1 92.69 108 THR A CA 1
ATOM 813 C C . THR A 1 108 ? 14.227 -10.859 -20.031 1 92.69 108 THR A C 1
ATOM 815 O O . THR A 1 108 ? 14.656 -11.633 -19.188 1 92.69 108 THR A O 1
ATOM 818 N N . PRO A 1 109 ? 14.844 -10.539 -21.172 1 93.31 109 PRO A N 1
ATOM 819 C CA . PRO A 1 109 ? 16.188 -11.078 -21.359 1 93.31 109 PRO A CA 1
ATOM 820 C C . PRO A 1 109 ? 17.156 -10.688 -20.234 1 93.31 109 PRO A C 1
ATOM 822 O O . PRO A 1 109 ? 17.984 -11.5 -19.812 1 93.31 109 PRO A O 1
ATOM 825 N N . ALA A 1 110 ? 17.031 -9.492 -19.766 1 92.25 110 ALA A N 1
ATOM 826 C CA . ALA A 1 110 ? 17.906 -9.031 -18.688 1 92.25 110 ALA A CA 1
ATOM 827 C C . ALA A 1 110 ? 17.656 -9.82 -17.406 1 92.25 110 ALA A C 1
ATOM 829 O O . ALA A 1 110 ? 18.594 -10.227 -16.719 1 92.25 110 ALA A O 1
ATOM 830 N N . GLU A 1 111 ? 16.406 -10.062 -17.109 1 94.75 111 GLU A N 1
ATOM 831 C CA . GLU A 1 111 ? 16.062 -10.875 -15.945 1 94.75 111 GLU A CA 1
ATOM 832 C C . GLU A 1 111 ? 16.531 -12.312 -16.109 1 94.75 111 GLU A C 1
ATOM 834 O O . GLU A 1 111 ? 17 -12.945 -15.156 1 94.75 111 GLU A O 1
ATOM 839 N N . GLY A 1 112 ? 16.391 -12.781 -17.359 1 96.94 112 GLY A N 1
ATOM 840 C CA . GLY A 1 112 ? 16.875 -14.117 -17.672 1 96.94 112 GLY A CA 1
ATOM 841 C C . GLY A 1 112 ? 18.359 -14.281 -17.453 1 96.94 112 GLY A C 1
ATOM 842 O O . GLY A 1 112 ? 18.812 -15.281 -16.891 1 96.94 112 GLY A O 1
ATOM 843 N N . ALA A 1 113 ? 19.109 -13.289 -17.859 1 96.56 113 ALA A N 1
ATOM 844 C CA . ALA A 1 113 ? 20.547 -13.328 -17.688 1 96.56 113 ALA A CA 1
ATOM 845 C C . ALA A 1 113 ? 20.938 -13.383 -16.219 1 96.56 113 ALA A C 1
ATOM 847 O O . ALA A 1 113 ? 21.781 -14.188 -15.82 1 96.56 113 ALA A O 1
ATOM 848 N N . VAL A 1 114 ? 20.297 -12.594 -15.422 1 95.94 114 VAL A N 1
ATOM 849 C CA . VAL A 1 114 ? 20.531 -12.562 -13.984 1 95.94 114 VAL A CA 1
ATOM 850 C C . VAL A 1 114 ? 20.188 -13.914 -13.359 1 95.94 114 VAL A C 1
ATOM 852 O O . VAL A 1 114 ? 20.969 -14.453 -12.562 1 95.94 114 VAL A O 1
ATOM 855 N N . PHE A 1 115 ? 19.078 -14.477 -13.797 1 97.5 115 PHE A N 1
ATOM 856 C CA . PHE A 1 115 ? 18.578 -15.75 -13.289 1 97.5 115 PHE A CA 1
ATOM 857 C C . PHE A 1 115 ? 19.531 -16.891 -13.656 1 97.5 115 PHE A C 1
ATOM 859 O O . PHE A 1 115 ? 19.906 -17.688 -12.797 1 97.5 115 PHE A O 1
ATOM 866 N N . GLU A 1 116 ? 19.984 -16.891 -14.844 1 97.5 116 GLU A N 1
ATOM 867 C CA . GLU A 1 116 ? 20.797 -17.984 -15.367 1 97.5 116 GLU A CA 1
ATOM 868 C C . GLU A 1 116 ? 22.219 -17.922 -14.805 1 97.5 116 GLU A C 1
ATOM 870 O O . GLU A 1 116 ? 22.891 -18.953 -14.711 1 97.5 116 GLU A O 1
ATOM 875 N N . ARG A 1 117 ? 22.609 -16.719 -14.32 1 96.19 117 ARG A N 1
ATOM 876 C CA . ARG A 1 117 ? 23.953 -16.547 -13.773 1 96.19 117 ARG A CA 1
ATOM 877 C C . ARG A 1 117 ? 23.984 -16.875 -12.281 1 96.19 117 ARG A C 1
ATOM 879 O O . ARG A 1 117 ? 25.031 -16.781 -11.648 1 96.19 117 ARG A O 1
ATOM 886 N N . GLY A 1 118 ? 22.875 -17.156 -11.766 1 94.5 118 GLY A N 1
ATOM 887 C CA . GLY A 1 118 ? 22.828 -17.562 -10.367 1 94.5 118 GLY A CA 1
ATOM 888 C C . GLY A 1 118 ? 22.766 -16.391 -9.414 1 94.5 118 GLY A C 1
ATOM 889 O O . GLY A 1 118 ? 23.219 -16.484 -8.266 1 94.5 118 GLY A O 1
ATOM 890 N N . GLU A 1 119 ? 22.188 -15.297 -9.812 1 94.81 119 GLU A N 1
ATOM 891 C CA . GLU A 1 119 ? 22.25 -14.07 -9.031 1 94.81 119 GLU A CA 1
ATOM 892 C C . GLU A 1 119 ? 20.969 -13.852 -8.219 1 94.81 119 GLU A C 1
ATOM 894 O O . GLU A 1 119 ? 20.656 -12.727 -7.848 1 94.81 119 GLU A O 1
ATOM 899 N N . HIS A 1 120 ? 20.266 -14.945 -7.918 1 97.56 120 HIS A N 1
ATOM 900 C CA . HIS A 1 120 ? 19.062 -14.844 -7.082 1 97.56 120 HIS A CA 1
ATOM 901 C C . HIS A 1 120 ? 19.359 -15.281 -5.652 1 97.56 120 HIS A C 1
ATOM 903 O O . HIS A 1 120 ? 18.438 -15.383 -4.832 1 97.56 120 HIS A O 1
ATOM 909 N N . ASP A 1 121 ? 20.641 -15.469 -5.328 1 96 121 ASP A N 1
ATOM 910 C CA . ASP A 1 121 ? 21 -16.047 -4.039 1 96 121 ASP A CA 1
ATOM 911 C C . ASP A 1 121 ? 20.562 -15.148 -2.887 1 96 121 ASP A C 1
ATOM 913 O O . ASP A 1 121 ? 20.047 -15.633 -1.875 1 96 121 ASP A O 1
ATOM 917 N N . ARG A 1 122 ? 20.797 -13.898 -3.025 1 94.81 122 ARG A N 1
ATOM 918 C CA . ARG A 1 122 ? 20.406 -12.977 -1.963 1 94.81 122 ARG A CA 1
ATOM 919 C C . ARG A 1 122 ? 18.922 -13.062 -1.669 1 94.81 122 ARG A C 1
ATOM 921 O O . ARG A 1 122 ? 18.5 -13.07 -0.506 1 94.81 122 ARG A O 1
ATOM 928 N N . LEU A 1 123 ? 18.125 -13.125 -2.707 1 97 123 LEU A N 1
ATOM 929 C CA . LEU A 1 123 ? 16.672 -13.273 -2.568 1 97 123 LEU A CA 1
ATOM 930 C C . LEU A 1 123 ? 16.328 -14.57 -1.852 1 97 123 LEU A C 1
ATOM 932 O O . LEU A 1 123 ? 15.5 -14.586 -0.94 1 97 123 LEU A O 1
ATOM 936 N N . LEU A 1 124 ? 17.047 -15.602 -2.189 1 98.31 124 LEU A N 1
ATOM 937 C CA . LEU A 1 124 ? 16.719 -16.922 -1.659 1 98.31 124 LEU A CA 1
ATOM 938 C C . LEU A 1 124 ? 17.188 -17.062 -0.216 1 98.31 124 LEU A C 1
ATOM 940 O O . LEU A 1 124 ? 16.547 -17.719 0.597 1 98.31 124 LEU A O 1
ATOM 944 N N . TRP A 1 125 ? 18.312 -16.422 0.078 1 97 125 TRP A N 1
ATOM 945 C CA . TRP A 1 125 ? 18.734 -16.375 1.47 1 97 125 TRP A CA 1
ATOM 946 C C . TRP A 1 125 ? 17.719 -15.625 2.33 1 97 125 TRP A C 1
ATOM 948 O O . TRP A 1 125 ? 17.375 -16.078 3.426 1 97 125 TRP A O 1
ATOM 958 N N . ALA A 1 126 ? 17.266 -14.508 1.859 1 95.31 126 ALA A N 1
ATOM 959 C CA . ALA A 1 126 ? 16.266 -13.734 2.588 1 95.31 126 ALA A CA 1
ATOM 960 C C . ALA A 1 126 ? 14.977 -14.531 2.76 1 95.31 126 ALA A C 1
ATOM 962 O O . ALA A 1 126 ? 14.383 -14.539 3.842 1 95.31 126 ALA A O 1
ATOM 963 N N . ALA A 1 127 ? 14.555 -15.203 1.717 1 97.69 127 ALA A N 1
ATOM 964 C CA . ALA A 1 127 ? 13.359 -16.031 1.781 1 97.69 127 ALA A CA 1
ATOM 965 C C . ALA A 1 127 ? 13.5 -17.125 2.846 1 97.69 127 ALA A C 1
ATOM 967 O O . ALA A 1 127 ? 12.578 -17.344 3.643 1 97.69 127 ALA A O 1
ATOM 968 N N . GLN A 1 128 ? 14.633 -17.719 2.842 1 97.38 128 GLN A N 1
ATOM 969 C CA . GLN A 1 128 ? 14.898 -18.781 3.805 1 97.38 128 GLN A CA 1
ATOM 970 C C . GLN A 1 128 ? 14.875 -18.25 5.234 1 97.38 128 GLN A C 1
ATOM 972 O O . GLN A 1 128 ? 14.266 -18.859 6.121 1 97.38 128 GLN A O 1
ATOM 977 N N . SER A 1 129 ? 15.5 -17.125 5.438 1 95.38 129 SER A N 1
ATOM 978 C CA . SER A 1 129 ? 15.609 -16.531 6.766 1 95.38 129 SER A CA 1
ATOM 979 C C . SER A 1 129 ? 14.242 -16.156 7.316 1 95.38 129 SER A C 1
ATOM 981 O O . SER A 1 129 ? 14.023 -16.203 8.531 1 95.38 129 SER A O 1
ATOM 983 N N . HIS A 1 130 ? 13.297 -15.852 6.449 1 94.88 130 HIS A N 1
ATOM 984 C CA . HIS A 1 130 ? 11.977 -15.422 6.879 1 94.88 130 HIS A CA 1
ATOM 985 C C . HIS A 1 130 ? 10.938 -16.516 6.668 1 94.88 130 HIS A C 1
ATOM 987 O O . HIS A 1 130 ? 9.742 -16.297 6.848 1 94.88 130 HIS A O 1
ATOM 993 N N . ASN A 1 131 ? 11.398 -17.719 6.207 1 96.38 131 ASN A N 1
ATOM 994 C CA . ASN A 1 131 ? 10.523 -18.859 5.949 1 96.38 131 ASN A CA 1
ATOM 995 C C . ASN A 1 131 ? 9.414 -18.5 4.969 1 96.38 131 ASN A C 1
ATOM 997 O O . ASN A 1 131 ? 8.234 -18.75 5.238 1 96.38 131 ASN A O 1
ATOM 1001 N N . LEU A 1 132 ? 9.828 -17.844 3.895 1 97.94 132 LEU A N 1
ATOM 1002 C CA . LEU A 1 132 ? 8.883 -17.438 2.863 1 97.94 132 LEU A CA 1
ATOM 1003 C C . LEU A 1 132 ? 8.992 -18.328 1.635 1 97.94 132 LEU A C 1
ATOM 1005 O O . LEU A 1 132 ? 10.094 -18.594 1.14 1 97.94 132 LEU A O 1
ATOM 1009 N N . PRO A 1 133 ? 7.848 -18.828 1.147 1 98.75 133 PRO A N 1
ATOM 1010 C CA . PRO A 1 133 ? 7.898 -19.453 -0.181 1 98.75 133 PRO A CA 1
ATOM 1011 C C . PRO A 1 133 ? 8.266 -18.453 -1.278 1 98.75 133 PRO A C 1
ATOM 1013 O O . PRO A 1 133 ? 8.086 -17.25 -1.108 1 98.75 133 PRO A O 1
ATOM 1016 N N . VAL A 1 134 ? 8.812 -18.984 -2.332 1 98.88 134 VAL A N 1
ATOM 1017 C CA . VAL A 1 134 ? 9.172 -18.172 -3.492 1 98.88 134 VAL A CA 1
ATOM 1018 C C . VAL A 1 134 ? 8.484 -18.734 -4.738 1 98.88 134 VAL A C 1
ATOM 1020 O O . VAL A 1 134 ? 8.797 -19.828 -5.188 1 98.88 134 VAL A O 1
ATOM 1023 N N . PHE A 1 135 ? 7.5 -17.984 -5.258 1 98.88 135 PHE A N 1
ATOM 1024 C CA . PHE A 1 135 ? 6.906 -18.297 -6.555 1 98.88 135 PHE A CA 1
ATOM 1025 C C . PHE A 1 135 ? 7.84 -17.891 -7.688 1 98.88 135 PHE A C 1
ATOM 1027 O O . PHE A 1 135 ? 8.398 -16.781 -7.672 1 98.88 135 PHE A O 1
ATOM 1034 N N . VAL A 1 136 ? 8.07 -18.75 -8.617 1 98.81 136 VAL A N 1
ATOM 1035 C CA . VAL A 1 136 ? 9.039 -18.453 -9.672 1 98.81 136 VAL A CA 1
ATOM 1036 C C . VAL A 1 136 ? 8.359 -18.562 -11.031 1 98.81 136 VAL A C 1
ATOM 1038 O O . VAL A 1 136 ? 7.863 -19.625 -11.414 1 98.81 136 VAL A O 1
ATOM 1041 N N . THR A 1 137 ? 8.289 -17.484 -11.711 1 98.12 137 THR A N 1
ATOM 1042 C CA . THR A 1 137 ? 7.859 -17.422 -13.102 1 98.12 137 THR A CA 1
ATOM 1043 C C . THR A 1 137 ? 9.062 -17.328 -14.031 1 98.12 137 THR A C 1
ATOM 1045 O O . THR A 1 137 ? 9.68 -16.266 -14.156 1 98.12 137 THR A O 1
ATOM 1048 N N . CYS A 1 138 ? 9.375 -18.406 -14.68 1 97.75 138 CYS A N 1
ATOM 1049 C CA . CYS A 1 138 ? 10.555 -18.438 -15.531 1 97.75 138 CYS A CA 1
ATOM 1050 C C . CYS A 1 138 ? 10.273 -19.172 -16.828 1 97.75 138 CYS A C 1
ATOM 1052 O O . CYS A 1 138 ? 10.891 -20.203 -17.125 1 97.75 138 CYS A O 1
ATOM 1054 N N . PRO A 1 139 ? 9.375 -18.625 -17.672 1 96.81 139 PRO A N 1
ATOM 1055 C CA . PRO A 1 139 ? 9.031 -19.297 -18.938 1 96.81 139 PRO A CA 1
ATOM 1056 C C . PRO A 1 139 ? 10.25 -19.562 -19.812 1 96.81 139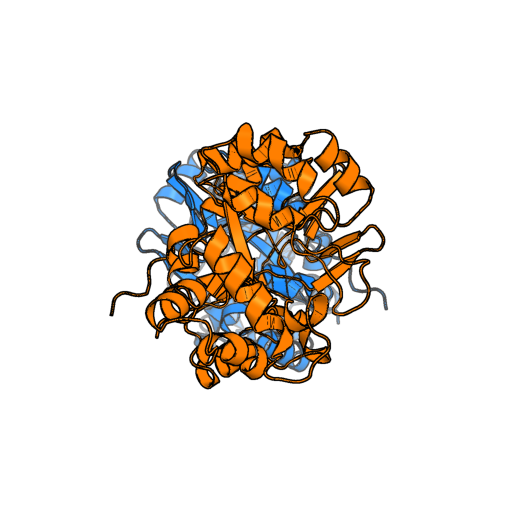 PRO A C 1
ATOM 1058 O O . PRO A 1 139 ? 11.016 -18.641 -20.109 1 96.81 139 PRO A O 1
ATOM 1061 N N . GLY A 1 140 ? 10.352 -20.781 -20.188 1 95.81 140 GLY A N 1
ATOM 1062 C CA . GLY A 1 140 ? 11.453 -21.172 -21.047 1 95.81 140 GLY A CA 1
ATOM 1063 C C . GLY A 1 140 ? 12.758 -21.375 -20.297 1 95.81 140 GLY A C 1
ATOM 1064 O O . GLY A 1 140 ? 13.789 -21.656 -20.906 1 95.81 140 GLY A O 1
ATOM 1065 N N . ARG A 1 141 ? 12.68 -21.266 -18.969 1 97.56 141 ARG A N 1
ATOM 1066 C CA . ARG A 1 141 ? 13.93 -21.281 -18.219 1 97.56 141 ARG A CA 1
ATOM 1067 C C . ARG A 1 141 ? 13.82 -22.203 -17 1 97.56 141 ARG A C 1
ATOM 1069 O O . ARG A 1 141 ? 14.594 -22.062 -16.047 1 97.56 141 ARG A O 1
ATOM 1076 N N . VAL A 1 142 ? 12.875 -23.109 -17.016 1 98 142 VAL A N 1
ATOM 1077 C CA . VAL A 1 142 ? 12.578 -23.953 -15.867 1 98 142 VAL A CA 1
ATOM 1078 C C . VAL A 1 142 ? 13.812 -24.766 -15.477 1 98 142 VAL A C 1
ATOM 1080 O O . VAL A 1 142 ? 14.133 -24.891 -14.297 1 98 142 VAL A O 1
ATOM 1083 N N . PRO A 1 143 ? 14.641 -25.234 -16.453 1 97.81 143 PRO A N 1
ATOM 1084 C CA . PRO A 1 143 ? 15.82 -26.016 -16.078 1 97.81 143 PRO A CA 1
ATOM 1085 C C . PRO A 1 143 ? 16.812 -25.219 -15.242 1 97.81 143 PRO A C 1
ATOM 1087 O O . PRO A 1 143 ? 17.547 -25.797 -14.438 1 97.81 143 PRO A O 1
ATOM 1090 N N . TYR A 1 144 ? 16.781 -23.938 -15.352 1 97.94 144 TYR A N 1
ATOM 1091 C CA . TYR A 1 144 ? 17.719 -23.094 -14.609 1 97.94 144 TYR A CA 1
ATOM 1092 C C . TYR A 1 144 ? 17.281 -22.938 -13.156 1 97.94 144 TYR A C 1
ATOM 1094 O O . TYR A 1 144 ? 18.031 -22.406 -12.336 1 97.94 144 TYR A O 1
ATOM 1102 N N . LEU A 1 145 ? 16.109 -23.469 -12.844 1 98.19 145 LEU A N 1
ATOM 1103 C CA . LEU A 1 145 ? 15.641 -23.438 -11.461 1 98.19 145 LEU A CA 1
ATOM 1104 C C . LEU A 1 145 ? 16.312 -24.547 -10.641 1 98.19 145 LEU A C 1
ATOM 1106 O O . LEU A 1 145 ? 16.469 -24.406 -9.43 1 98.19 145 LEU A O 1
ATOM 1110 N N . THR A 1 146 ? 16.797 -25.578 -11.312 1 98.12 146 THR A N 1
ATOM 1111 C CA . THR A 1 146 ? 17.297 -26.781 -10.664 1 98.12 146 THR A CA 1
ATOM 1112 C C . THR A 1 146 ? 18.469 -26.438 -9.75 1 98.12 146 THR A C 1
ATOM 1114 O O . THR A 1 146 ? 18.469 -26.812 -8.57 1 98.12 146 THR A O 1
ATOM 1117 N N . PRO A 1 147 ? 19.453 -25.641 -10.234 1 98.06 147 PRO A N 1
ATOM 1118 C CA . PRO A 1 147 ? 20.562 -25.328 -9.336 1 98.06 147 PRO A CA 1
ATOM 1119 C C . PRO A 1 147 ? 20.125 -24.562 -8.086 1 98.06 147 PRO A C 1
ATOM 1121 O O . PRO A 1 147 ? 20.688 -24.75 -7.012 1 98.06 147 PRO A O 1
ATOM 1124 N N . TYR A 1 148 ? 19.141 -23.703 -8.195 1 98.5 148 TYR A N 1
ATOM 1125 C CA . TYR A 1 148 ? 18.641 -22.953 -7.047 1 98.5 148 TYR A CA 1
ATOM 1126 C C . TYR A 1 148 ? 17.953 -23.891 -6.055 1 98.5 148 TYR A C 1
ATOM 1128 O O . TYR A 1 148 ? 18.203 -23.812 -4.848 1 98.5 148 TYR A O 1
ATOM 1136 N N . VAL A 1 149 ? 17.125 -24.781 -6.523 1 98.5 149 VAL A N 1
ATOM 1137 C CA . VAL A 1 149 ? 16.359 -25.719 -5.703 1 98.5 149 VAL A CA 1
ATOM 1138 C C . VAL A 1 149 ? 17.312 -26.609 -4.906 1 98.5 149 VAL A C 1
ATOM 1140 O O . VAL A 1 149 ? 17.078 -26.875 -3.727 1 98.5 149 VAL A O 1
ATOM 1143 N N . GLU A 1 150 ? 18.375 -27 -5.52 1 98.25 150 GLU A N 1
ATOM 1144 C CA . GLU A 1 150 ? 19.359 -27.891 -4.891 1 98.25 150 GLU A CA 1
ATOM 1145 C C . GLU A 1 150 ? 20.172 -27.141 -3.838 1 98.25 150 GLU A C 1
ATOM 1147 O O . GLU A 1 150 ? 20.453 -27.672 -2.766 1 98.25 150 GLU A O 1
ATOM 1152 N N . ARG A 1 151 ? 20.469 -25.906 -4.125 1 97.81 151 ARG A N 1
ATOM 1153 C CA . ARG A 1 151 ? 21.328 -25.125 -3.24 1 97.81 151 ARG A CA 1
ATOM 1154 C C . ARG A 1 151 ? 20.547 -24.609 -2.033 1 97.81 151 ARG A C 1
ATOM 1156 O O . ARG A 1 151 ? 21.125 -24.359 -0.975 1 97.81 151 ARG A O 1
ATOM 1163 N N . PHE A 1 152 ? 19.25 -24.484 -2.168 1 98.44 152 PHE A N 1
ATOM 1164 C CA . PHE A 1 152 ? 18.422 -23.938 -1.094 1 98.44 152 PHE A CA 1
ATOM 1165 C C . PHE A 1 152 ? 17.297 -24.906 -0.731 1 98.44 152 PHE A C 1
ATOM 1167 O O . PHE A 1 152 ? 16.125 -24.562 -0.871 1 98.44 152 PHE A O 1
ATOM 1174 N N . PRO A 1 153 ? 17.609 -26 -0.158 1 97.75 153 PRO A N 1
ATOM 1175 C CA . PRO A 1 153 ? 16.578 -26.984 0.166 1 97.75 153 PRO A CA 1
ATOM 1176 C C . PRO A 1 153 ? 15.602 -26.5 1.227 1 97.75 153 PRO A C 1
ATOM 1178 O O . PRO A 1 153 ? 14.516 -27.062 1.379 1 97.75 153 PRO A O 1
ATOM 1181 N N . GLY A 1 154 ? 15.984 -25.484 1.926 1 98 154 GLY A N 1
ATOM 1182 C CA . GLY A 1 154 ? 15.117 -24.938 2.955 1 98 154 GLY A CA 1
ATOM 1183 C C . GLY A 1 154 ? 14.094 -23.953 2.414 1 98 154 GLY A C 1
ATOM 1184 O O . GLY A 1 154 ? 13.172 -23.562 3.123 1 98 154 GLY A O 1
ATOM 1185 N N . VAL A 1 155 ? 14.195 -23.531 1.173 1 98.69 155 VAL A N 1
ATOM 1186 C CA . VAL A 1 155 ? 13.25 -22.625 0.534 1 98.69 155 VAL A CA 1
ATOM 1187 C C . VAL A 1 155 ? 12.156 -23.422 -0.172 1 98.69 155 VAL A C 1
ATOM 1189 O O . VAL A 1 155 ? 12.445 -24.391 -0.88 1 98.69 155 VAL A O 1
ATOM 1192 N N . GLN A 1 156 ? 10.914 -23.109 0.087 1 98.88 156 GLN A N 1
ATOM 1193 C CA . GLN A 1 156 ? 9.789 -23.672 -0.652 1 98.88 156 GLN A CA 1
ATOM 1194 C C . GLN A 1 156 ? 9.586 -22.953 -1.979 1 98.88 156 GLN A C 1
ATOM 1196 O O . GLN A 1 156 ? 9.18 -21.781 -2 1 98.88 156 GLN A O 1
ATOM 1201 N N . PHE A 1 157 ? 9.859 -23.625 -3.053 1 98.94 157 PHE A N 1
ATOM 1202 C CA . PHE A 1 157 ? 9.648 -23.062 -4.379 1 98.94 157 PHE A CA 1
ATOM 1203 C C . PHE A 1 157 ? 8.273 -23.438 -4.918 1 98.94 157 PHE A C 1
ATOM 1205 O O . PHE A 1 157 ? 7.77 -24.531 -4.641 1 98.94 157 PHE A O 1
ATOM 1212 N N . VAL A 1 158 ? 7.648 -22.578 -5.668 1 98.94 158 VAL A N 1
ATOM 1213 C CA . VAL A 1 158 ? 6.43 -22.859 -6.418 1 98.94 158 VAL A CA 1
ATOM 1214 C C . VAL A 1 158 ? 6.625 -22.484 -7.887 1 98.94 158 VAL A C 1
ATOM 1216 O O . VAL A 1 158 ? 6.895 -21.328 -8.203 1 98.94 158 VAL A O 1
ATOM 1219 N N . VAL A 1 159 ? 6.551 -23.391 -8.789 1 98.88 159 VAL A N 1
ATOM 1220 C CA . VAL A 1 159 ? 6.66 -23.125 -10.227 1 98.88 159 VAL A CA 1
ATOM 1221 C C . VAL A 1 159 ? 5.359 -22.516 -10.734 1 98.88 159 VAL A C 1
ATOM 1223 O O . VAL A 1 159 ? 4.297 -23.125 -10.656 1 98.88 159 VAL A O 1
ATOM 1226 N N . ASP A 1 160 ? 5.473 -21.344 -11.281 1 98.62 160 ASP A N 1
ATOM 1227 C CA . ASP A 1 160 ? 4.309 -20.609 -11.758 1 98.62 160 ASP A CA 1
ATOM 1228 C C . ASP A 1 160 ? 3.873 -21.094 -13.141 1 98.62 160 ASP A C 1
ATOM 1230 O O . ASP A 1 160 ? 4.707 -21.516 -13.945 1 98.62 160 ASP A O 1
ATOM 1234 N N . HIS A 1 161 ? 2.539 -21.062 -13.422 1 98.06 161 HIS A N 1
ATOM 1235 C CA . HIS A 1 161 ? 1.941 -21.188 -14.742 1 98.06 161 HIS A CA 1
ATOM 1236 C C . HIS A 1 161 ? 2.309 -22.516 -15.391 1 98.06 161 HIS A C 1
ATOM 1238 O O . HIS A 1 161 ? 2.695 -22.547 -16.562 1 98.06 161 HIS A O 1
ATOM 1244 N N . CYS A 1 162 ? 2.398 -23.5 -14.594 1 98.19 162 CYS A N 1
ATOM 1245 C CA . CYS A 1 162 ? 2.66 -24.859 -15.039 1 98.19 162 CYS A CA 1
ATOM 1246 C C . CYS A 1 162 ? 4.078 -25 -15.578 1 98.19 162 CYS A C 1
ATOM 1248 O O . CYS A 1 162 ? 4.426 -26.016 -16.188 1 98.19 162 CYS A O 1
ATOM 1250 N N . GLY A 1 163 ? 4.867 -23.938 -15.461 1 97.88 163 GLY A N 1
ATOM 1251 C CA . GLY A 1 163 ? 6.23 -23.969 -15.969 1 97.88 163 GLY A CA 1
ATOM 1252 C C . GLY A 1 163 ? 6.297 -23.922 -17.484 1 97.88 163 GLY A C 1
ATOM 1253 O O . GLY A 1 163 ? 7.312 -24.297 -18.078 1 97.88 163 GLY A O 1
ATOM 1254 N N . VAL A 1 164 ? 5.262 -23.438 -18.109 1 97.56 164 VAL A N 1
ATOM 1255 C CA . VAL A 1 164 ? 5.16 -23.453 -19.562 1 97.56 164 VAL A CA 1
ATOM 1256 C C . VAL A 1 164 ? 5.961 -22.297 -20.156 1 97.56 164 VAL A C 1
ATOM 1258 O O . VAL A 1 164 ? 6.004 -21.203 -19.578 1 97.56 164 VAL A O 1
ATOM 1261 N N . ALA A 1 165 ? 6.559 -22.578 -21.328 1 95.56 165 ALA A N 1
ATOM 1262 C CA . ALA A 1 165 ? 7.141 -21.5 -22.125 1 95.56 165 ALA A CA 1
ATOM 1263 C C . ALA A 1 165 ? 6.055 -20.672 -22.797 1 95.56 165 ALA A C 1
ATOM 1265 O O . ALA A 1 165 ? 5.09 -21.219 -23.328 1 95.56 165 ALA A O 1
ATOM 1266 N N . PHE A 1 166 ? 6.199 -19.422 -22.719 1 92.88 166 PHE A N 1
ATOM 1267 C CA . PHE A 1 166 ? 5.121 -18.547 -23.172 1 92.88 166 PHE A CA 1
ATOM 1268 C C . PHE A 1 166 ? 5.152 -18.391 -24.688 1 92.88 166 PHE A C 1
ATOM 1270 O O . PHE A 1 166 ? 4.184 -17.922 -25.281 1 92.88 166 PHE A O 1
ATOM 1277 N N . ASP A 1 167 ? 6.234 -18.781 -25.266 1 91.56 167 ASP A N 1
ATOM 1278 C CA . ASP A 1 167 ? 6.344 -18.609 -26.703 1 91.56 167 ASP A CA 1
ATOM 1279 C C . ASP A 1 167 ? 5.855 -19.844 -27.453 1 91.56 167 ASP A C 1
ATOM 1281 O O . ASP A 1 167 ? 5.914 -19.891 -28.688 1 91.56 167 ASP A O 1
ATOM 1285 N N . ALA A 1 168 ? 5.348 -20.828 -26.766 1 91.69 168 ALA A N 1
ATOM 1286 C CA . ALA A 1 168 ? 4.742 -21.984 -27.422 1 91.69 168 ALA A CA 1
ATOM 1287 C C . ALA A 1 168 ? 3.426 -21.594 -28.094 1 91.69 168 ALA A C 1
ATOM 1289 O O . ALA A 1 168 ? 2.744 -20.672 -27.656 1 91.69 168 ALA A O 1
ATOM 1290 N N . PRO A 1 169 ? 3.137 -22.281 -29.188 1 92.19 169 PRO A N 1
ATOM 1291 C CA . PRO A 1 169 ? 1.796 -22.062 -29.734 1 92.19 169 PRO A CA 1
ATOM 1292 C C . PRO A 1 169 ? 0.694 -22.312 -28.703 1 92.19 169 PRO A C 1
ATOM 1294 O O . PRO A 1 169 ? 0.828 -23.203 -27.859 1 92.19 169 PRO A O 1
ATOM 1297 N N . PRO A 1 170 ? -0.315 -21.531 -28.828 1 88.12 170 PRO A N 1
ATOM 1298 C CA . PRO A 1 170 ? -1.4 -21.672 -27.859 1 88.12 170 PRO A CA 1
ATOM 1299 C C . PRO A 1 170 ? -1.871 -23.125 -27.719 1 88.12 170 PRO A C 1
ATOM 1301 O O . PRO A 1 170 ? -2.098 -23.797 -28.719 1 88.12 170 PRO A O 1
ATOM 1304 N N . GLY A 1 171 ? -1.871 -23.516 -26.5 1 92 171 GLY A N 1
ATOM 1305 C CA . GLY A 1 171 ? -2.385 -24.828 -26.203 1 92 171 GLY A CA 1
ATOM 1306 C C . GLY A 1 171 ? -1.355 -25.938 -26.375 1 92 171 GLY A C 1
ATOM 1307 O O . GLY A 1 171 ? -1.629 -27.094 -26.109 1 92 171 GLY A O 1
ATOM 1308 N N . GLN A 1 172 ? -0.157 -25.547 -26.766 1 92.31 172 GLN A N 1
ATOM 1309 C CA . GLN A 1 172 ? 0.82 -26.578 -27.109 1 92.31 172 GLN A CA 1
ATOM 1310 C C . GLN A 1 172 ? 2.043 -26.5 -26.203 1 92.31 172 GLN A C 1
ATOM 1312 O O . GLN A 1 172 ? 3.109 -27.016 -26.531 1 92.31 172 GLN A O 1
ATOM 1317 N N . GLY A 1 173 ? 1.874 -25.875 -25.125 1 95.38 173 GLY A N 1
ATOM 1318 C CA . GLY A 1 173 ? 2.959 -25.812 -24.172 1 95.38 173 GLY A CA 1
ATOM 1319 C C . GLY A 1 173 ? 3.309 -27.172 -23.594 1 95.38 173 GLY A C 1
ATOM 1320 O O . GLY A 1 173 ? 2.545 -28.141 -23.734 1 95.38 173 GLY A O 1
ATOM 1321 N N . SER A 1 174 ? 4.496 -27.219 -23.094 1 96.62 174 SER A N 1
ATOM 1322 C CA . SER A 1 174 ? 4.941 -28.438 -22.438 1 96.62 174 SER A CA 1
ATOM 1323 C C . SER A 1 174 ? 5.207 -28.203 -20.953 1 96.62 174 SER A C 1
ATOM 1325 O O . SER A 1 174 ? 5.742 -27.156 -20.578 1 96.62 174 SER A O 1
ATOM 1327 N N . ILE A 1 175 ? 4.812 -29.25 -20.156 1 98 175 ILE A N 1
ATOM 1328 C CA . ILE A 1 175 ? 5.043 -29.141 -18.719 1 98 175 ILE A CA 1
ATOM 1329 C C . ILE A 1 175 ? 6.16 -30.094 -18.297 1 98 175 ILE A C 1
ATOM 1331 O O . ILE A 1 175 ? 6.434 -30.25 -17.109 1 98 175 ILE A O 1
ATOM 1335 N N . ASP A 1 176 ? 6.855 -30.656 -19.266 1 97.38 176 ASP A N 1
ATOM 1336 C CA . ASP A 1 176 ? 7.805 -31.734 -19.016 1 97.38 176 ASP A CA 1
ATOM 1337 C C . ASP A 1 176 ? 8.945 -31.25 -18.125 1 97.38 176 ASP A C 1
ATOM 1339 O O . ASP A 1 176 ? 9.312 -31.938 -17.156 1 97.38 176 ASP A O 1
ATOM 1343 N N . GLU A 1 177 ? 9.5 -30.156 -18.438 1 97.5 177 GLU A N 1
ATOM 1344 C CA . GLU A 1 177 ? 10.633 -29.641 -17.672 1 97.5 177 GLU A CA 1
ATOM 1345 C C . GLU A 1 177 ? 10.219 -29.328 -16.234 1 97.5 177 GLU A C 1
ATOM 1347 O O . GLU A 1 177 ? 11 -29.547 -15.297 1 97.5 177 GLU A O 1
ATOM 1352 N N . ALA A 1 178 ? 9.008 -28.828 -16.062 1 98.38 178 ALA A N 1
ATOM 1353 C CA . ALA A 1 178 ? 8.523 -28.547 -14.719 1 98.38 178 ALA A CA 1
ATOM 1354 C C . ALA A 1 178 ? 8.305 -29.828 -13.922 1 98.38 178 ALA A C 1
ATOM 1356 O O . ALA A 1 178 ? 8.609 -29.875 -12.727 1 98.38 178 ALA A O 1
ATOM 1357 N N . LEU A 1 179 ? 7.809 -30.859 -14.586 1 98.56 179 LEU A N 1
ATOM 1358 C CA . LEU A 1 179 ? 7.508 -32.125 -13.906 1 98.56 179 LEU A CA 1
ATOM 1359 C C . LEU A 1 179 ? 8.781 -32.75 -13.383 1 98.56 179 LEU A C 1
ATOM 1361 O O . LEU A 1 179 ? 8.75 -33.469 -12.375 1 98.56 179 LEU A O 1
ATOM 1365 N N . LYS A 1 180 ? 9.891 -32.5 -14.016 1 98.44 180 LYS A N 1
ATOM 1366 C CA . LYS A 1 180 ? 11.172 -33.031 -13.562 1 98.44 180 LYS A CA 1
ATOM 1367 C C . LYS A 1 180 ? 11.531 -32.5 -12.18 1 98.44 180 LYS A C 1
ATOM 1369 O O . LYS A 1 180 ? 12.305 -33.125 -11.453 1 98.44 180 LYS A O 1
ATOM 1374 N N . LEU A 1 181 ? 10.992 -31.391 -11.812 1 98.75 181 LEU A N 1
ATOM 1375 C CA . LEU A 1 181 ? 11.32 -30.781 -10.531 1 98.75 181 LEU A CA 1
ATOM 1376 C C . LEU A 1 181 ? 10.562 -31.453 -9.391 1 98.75 181 LEU A C 1
ATOM 1378 O O . LEU A 1 181 ? 10.852 -31.219 -8.219 1 98.75 181 LEU A O 1
ATOM 1382 N N . ALA A 1 182 ? 9.633 -32.375 -9.695 1 98.75 182 ALA A N 1
ATOM 1383 C CA . ALA A 1 182 ? 8.828 -33.062 -8.688 1 98.75 182 ALA A CA 1
ATOM 1384 C C . ALA A 1 182 ? 9.703 -33.938 -7.785 1 98.75 182 ALA A C 1
ATOM 1386 O O . ALA A 1 182 ? 9.289 -34.281 -6.68 1 98.75 182 ALA A O 1
ATOM 1387 N N . ARG A 1 183 ? 10.883 -34.281 -8.234 1 98.44 183 ARG A N 1
ATOM 1388 C CA . ARG A 1 183 ? 11.781 -35.125 -7.445 1 98.44 183 ARG A CA 1
ATOM 1389 C C . ARG A 1 183 ? 12.297 -34.344 -6.223 1 98.44 183 ARG A C 1
ATOM 1391 O O . ARG A 1 183 ? 12.797 -34.969 -5.277 1 98.44 183 ARG A O 1
ATOM 1398 N N . TYR A 1 184 ? 12.227 -33.031 -6.238 1 98.75 184 TYR A N 1
ATOM 1399 C CA . TYR A 1 184 ? 12.672 -32.219 -5.117 1 98.75 184 TYR A CA 1
ATOM 1400 C C . TYR A 1 184 ? 11.523 -31.922 -4.168 1 98.75 184 TYR A C 1
ATOM 1402 O O . TYR A 1 184 ? 10.531 -31.297 -4.559 1 98.75 184 TYR A O 1
ATOM 1410 N N . PRO A 1 185 ? 11.641 -32.25 -2.932 1 98.44 185 PRO A N 1
ATOM 1411 C CA . PRO A 1 185 ? 10.523 -32.125 -1.999 1 98.44 185 PRO A CA 1
ATOM 1412 C C . PRO A 1 185 ? 10.164 -30.656 -1.717 1 98.44 185 PRO A C 1
ATOM 1414 O O . PRO A 1 185 ? 9.062 -30.375 -1.255 1 98.44 185 PRO A O 1
ATOM 1417 N N . ASN A 1 186 ? 11.07 -29.75 -1.964 1 98.69 186 ASN A N 1
ATOM 1418 C CA . ASN A 1 186 ? 10.828 -28.344 -1.666 1 98.69 186 ASN A CA 1
ATOM 1419 C C . ASN A 1 186 ? 10.281 -27.594 -2.881 1 98.69 186 ASN A C 1
ATOM 1421 O O . ASN A 1 186 ? 10.336 -26.359 -2.939 1 98.69 186 ASN A O 1
ATOM 1425 N N . VAL A 1 187 ? 9.766 -28.297 -3.885 1 98.94 187 VAL A N 1
ATOM 1426 C CA . VAL A 1 187 ? 9.18 -27.672 -5.059 1 98.94 187 VAL A CA 1
ATOM 1427 C C . VAL A 1 187 ? 7.699 -28.031 -5.156 1 98.94 187 VAL A C 1
ATOM 1429 O O . VAL A 1 187 ? 7.336 -29.203 -5.055 1 98.94 187 VAL A O 1
ATOM 1432 N N . ALA A 1 188 ? 6.863 -27.031 -5.23 1 98.94 188 ALA A N 1
ATOM 1433 C CA . ALA A 1 188 ? 5.441 -27.172 -5.531 1 98.94 188 ALA A CA 1
ATOM 1434 C C . ALA A 1 188 ? 5.117 -26.625 -6.914 1 98.94 188 ALA A C 1
ATOM 1436 O O . ALA A 1 188 ? 5.992 -26.094 -7.602 1 98.94 188 ALA A O 1
ATOM 1437 N N . TYR A 1 189 ? 3.908 -26.844 -7.285 1 98.81 189 TYR A N 1
ATOM 1438 C CA . TYR A 1 189 ? 3.494 -26.641 -8.664 1 98.81 189 TYR A CA 1
ATOM 1439 C C . TYR A 1 189 ? 2.172 -25.875 -8.734 1 98.81 189 TYR A C 1
ATOM 1441 O O . TYR A 1 189 ? 1.188 -26.281 -8.109 1 98.81 189 TYR A O 1
ATOM 1449 N N . LYS A 1 190 ? 2.174 -24.75 -9.438 1 98.88 190 LYS A N 1
ATOM 1450 C CA . LYS A 1 190 ? 0.937 -24 -9.578 1 98.88 190 LYS A CA 1
ATOM 1451 C C . LYS A 1 190 ? 0.271 -24.266 -10.922 1 98.88 190 LYS A C 1
ATOM 1453 O O . LYS A 1 190 ? 0.812 -23.906 -11.977 1 98.88 190 LYS A O 1
ATOM 1458 N N . TRP A 1 191 ? -0.857 -24.875 -10.875 1 98.69 191 TRP A N 1
ATOM 1459 C CA . TRP A 1 191 ? -1.689 -25.156 -12.047 1 98.69 191 TRP A CA 1
ATOM 1460 C C . TRP A 1 191 ? -2.523 -23.938 -12.414 1 98.69 191 TRP A C 1
ATOM 1462 O O . TRP A 1 191 ? -3.674 -23.797 -11.992 1 98.69 191 TRP A O 1
ATOM 1472 N N . ALA A 1 192 ? -1.879 -23.094 -13.148 1 98.06 192 ALA A N 1
ATOM 1473 C CA . ALA A 1 192 ? -2.484 -21.859 -13.625 1 98.06 192 ALA A CA 1
ATOM 1474 C C . ALA A 1 192 ? -2.283 -21.688 -15.125 1 98.06 192 ALA A C 1
ATOM 1476 O O . ALA A 1 192 ? -1.286 -22.156 -15.688 1 98.06 192 ALA A O 1
ATOM 1477 N N . HIS A 1 193 ? -3.195 -21.094 -15.836 1 97 193 HIS A N 1
ATOM 1478 C CA . HIS A 1 193 ? -3.16 -20.812 -17.266 1 97 193 HIS A CA 1
ATOM 1479 C C . HIS A 1 193 ? -3.186 -22.094 -18.078 1 97 193 HIS A C 1
ATOM 1481 O O . HIS A 1 193 ? -2.814 -22.094 -19.266 1 97 193 HIS A O 1
ATOM 1487 N N . ALA A 1 194 ? -3.59 -23.188 -17.484 1 97.12 194 ALA A N 1
ATOM 1488 C CA . ALA A 1 194 ? -3.537 -24.469 -18.172 1 97.12 194 ALA A CA 1
ATOM 1489 C C . ALA A 1 194 ? -4.406 -24.453 -19.438 1 97.12 194 ALA A C 1
ATOM 1491 O O . ALA A 1 194 ? -3.969 -24.875 -20.5 1 97.12 194 ALA A O 1
ATOM 1492 N N . ALA A 1 195 ? -5.594 -23.875 -19.297 1 95.94 195 ALA A N 1
ATOM 1493 C CA . ALA A 1 195 ? -6.496 -23.828 -20.438 1 95.94 195 ALA A CA 1
ATOM 1494 C C . ALA A 1 195 ? -5.883 -23.031 -21.578 1 95.94 195 ALA A C 1
ATOM 1496 O O . ALA A 1 195 ? -6.035 -23.391 -22.75 1 95.94 195 ALA A O 1
ATOM 1497 N N . SER A 1 196 ? -5.16 -21.984 -21.266 1 95.88 196 SER A N 1
ATOM 1498 C CA . SER A 1 196 ? -4.566 -21.109 -22.266 1 95.88 196 SER A CA 1
ATOM 1499 C C . SER A 1 196 ? -3.324 -21.734 -22.891 1 95.88 196 SER A C 1
ATOM 1501 O O . SER A 1 196 ? -3.133 -21.672 -24.109 1 95.88 196 SER A O 1
ATOM 1503 N N . PHE A 1 197 ? -2.521 -22.406 -22.078 1 97.12 197 PHE A N 1
ATOM 1504 C CA . PHE A 1 197 ? -1.196 -22.828 -22.531 1 97.12 197 PHE A CA 1
ATOM 1505 C C . PHE A 1 197 ? -1.21 -24.281 -22.984 1 97.12 197 PHE A C 1
ATOM 1507 O O . PHE A 1 197 ? -0.385 -24.672 -23.812 1 97.12 197 PHE A O 1
ATOM 1514 N N . LEU A 1 198 ? -2.195 -25.078 -22.484 1 97.69 198 LEU A N 1
ATOM 1515 C CA . LEU A 1 198 ? -2.033 -26.516 -22.641 1 97.69 198 LEU A CA 1
ATOM 1516 C C . LEU A 1 198 ? -3.244 -27.141 -23.328 1 97.69 198 LEU A C 1
ATOM 1518 O O . LEU A 1 198 ? -3.258 -28.328 -23.609 1 97.69 198 LEU A O 1
ATOM 1522 N N . SER A 1 199 ? -4.301 -26.344 -23.562 1 97.19 199 SER A N 1
ATOM 1523 C CA . SER A 1 199 ? -5.527 -26.922 -24.109 1 97.19 199 SER A CA 1
ATOM 1524 C C . SER A 1 199 ? -5.895 -26.266 -25.438 1 97.19 199 SER A C 1
ATOM 1526 O O . SER A 1 199 ? -5.656 -25.062 -25.641 1 97.19 199 SER A O 1
ATOM 1528 N N . THR A 1 200 ? -6.473 -27.047 -26.344 1 95.81 200 THR A N 1
ATOM 1529 C CA . THR A 1 200 ? -7.035 -26.547 -27.594 1 95.81 200 THR A CA 1
ATOM 1530 C C . THR A 1 200 ? -8.539 -26.812 -27.656 1 95.81 200 THR A C 1
ATOM 1532 O O . THR A 1 200 ? -9.188 -26.5 -28.641 1 95.81 200 THR A O 1
ATOM 1535 N N . GLU A 1 201 ? -9.047 -27.328 -26.625 1 96.31 201 GLU A N 1
ATOM 1536 C CA . GLU A 1 201 ? -10.461 -27.703 -26.609 1 96.31 201 GLU A CA 1
ATOM 1537 C C . GLU A 1 201 ? -11.281 -26.703 -25.797 1 96.31 201 GLU A C 1
ATOM 1539 O O . GLU A 1 201 ? -10.758 -26.031 -24.906 1 96.31 201 GLU A O 1
ATOM 1544 N N . PRO A 1 202 ? -12.539 -26.641 -26.141 1 93.88 202 PRO A N 1
ATOM 1545 C CA . PRO A 1 202 ? -13.414 -25.812 -25.297 1 93.88 202 PRO A CA 1
ATOM 1546 C C . PRO A 1 202 ? -13.68 -26.438 -23.938 1 93.88 202 PRO A C 1
ATOM 1548 O O . PRO A 1 202 ? -13.32 -27.594 -23.703 1 93.88 202 PRO A O 1
ATOM 1551 N N . HIS A 1 203 ? -14.164 -25.672 -23.016 1 93.5 203 HIS A N 1
ATOM 1552 C CA . HIS A 1 203 ? -14.547 -26.188 -21.703 1 93.5 203 HIS A CA 1
ATOM 1553 C C . HIS A 1 203 ? -15.375 -27.469 -21.844 1 93.5 203 HIS A C 1
ATOM 1555 O O . HIS A 1 203 ? -16.266 -27.531 -22.703 1 93.5 203 HIS A O 1
ATOM 1561 N N . PRO A 1 204 ? -15.055 -28.484 -21.062 1 95.44 204 PRO A N 1
ATOM 1562 C CA . PRO A 1 204 ? -14.289 -28.469 -19.812 1 95.44 204 PRO A CA 1
ATOM 1563 C C . PRO A 1 204 ? -12.805 -28.766 -20.031 1 95.44 204 PRO A C 1
ATOM 1565 O O . PRO A 1 204 ? -12.117 -29.203 -19.109 1 95.44 204 PRO A O 1
ATOM 1568 N N . PHE A 1 205 ? -12.242 -28.609 -21.234 1 96.38 205 PHE A N 1
ATOM 1569 C CA . PHE A 1 205 ? -10.828 -28.781 -21.562 1 96.38 205 PHE A CA 1
ATOM 1570 C C . PHE A 1 205 ? -10.398 -30.234 -21.344 1 96.38 205 PHE A C 1
ATOM 1572 O O . PHE A 1 205 ? -9.414 -30.484 -20.641 1 96.38 205 PHE A O 1
ATOM 1579 N N . ALA A 1 206 ? -11.039 -31.125 -22 1 96 206 ALA A N 1
ATOM 1580 C CA . ALA A 1 206 ? -10.844 -32.562 -21.75 1 96 206 ALA A CA 1
ATOM 1581 C C . ALA A 1 206 ? -9.398 -32.969 -22 1 96 206 ALA A C 1
ATOM 1583 O O . ALA A 1 206 ? -8.883 -33.875 -21.359 1 96 206 ALA A O 1
ATOM 1584 N N . ASP A 1 207 ? -8.727 -32.25 -22.875 1 96.06 207 ASP A N 1
ATOM 1585 C CA . ASP A 1 207 ? -7.348 -32.594 -23.219 1 96.06 207 ASP A CA 1
ATOM 1586 C C . ASP A 1 207 ? -6.387 -32.188 -22.094 1 96.06 207 ASP A C 1
ATOM 1588 O O . ASP A 1 207 ? -5.207 -32.531 -22.141 1 96.06 207 ASP A O 1
ATOM 1592 N N . LEU A 1 208 ? -6.855 -31.547 -21.031 1 97.06 208 LEU A N 1
ATOM 1593 C CA . LEU A 1 208 ? -6.023 -31.172 -19.891 1 97.06 208 LEU A CA 1
ATOM 1594 C C . LEU A 1 208 ? -5.953 -32.312 -18.891 1 97.06 208 LEU A C 1
ATOM 1596 O O . LEU A 1 208 ? -5.039 -32.375 -18.062 1 97.06 208 LEU A O 1
ATOM 1600 N N . GLU A 1 209 ? -6.93 -33.219 -18.969 1 97.06 209 GLU A N 1
ATOM 1601 C CA . GLU A 1 209 ? -7.086 -34.25 -17.922 1 97.06 209 GLU A CA 1
ATOM 1602 C C . GLU A 1 209 ? -5.82 -35.094 -17.781 1 97.06 209 GLU A C 1
ATOM 1604 O O . GLU A 1 209 ? -5.301 -35.25 -16.672 1 97.06 209 GLU A O 1
ATOM 1609 N N . PRO A 1 210 ? -5.301 -35.594 -18.891 1 96.75 210 PRO A N 1
ATOM 1610 C CA . PRO A 1 210 ? -4.082 -36.375 -18.734 1 96.75 210 PRO A CA 1
ATOM 1611 C C . PRO A 1 210 ? -2.904 -35.562 -18.219 1 96.75 210 PRO A C 1
ATOM 1613 O O . PRO A 1 210 ? -2.051 -36.094 -17.5 1 96.75 210 PRO A O 1
ATOM 1616 N N . LYS A 1 211 ? -2.803 -34.312 -18.594 1 97.5 211 LYS A N 1
ATOM 1617 C CA . LYS A 1 211 ? -1.722 -33.438 -18.141 1 97.5 211 LYS A CA 1
ATOM 1618 C C . LYS A 1 211 ? -1.847 -33.156 -16.656 1 97.5 211 LYS A C 1
ATOM 1620 O O . LYS A 1 211 ? -0.853 -33.156 -15.922 1 97.5 211 LYS A O 1
ATOM 1625 N N . LEU A 1 212 ? -3.068 -32.875 -16.203 1 98 212 LEU A N 1
ATOM 1626 C CA . LEU A 1 212 ? -3.332 -32.656 -14.789 1 98 212 LEU A CA 1
ATOM 1627 C C . LEU A 1 212 ? -3.01 -33.906 -13.969 1 98 212 LEU A C 1
ATOM 1629 O O . LEU A 1 212 ? -2.355 -33.812 -12.93 1 98 212 LEU A O 1
ATOM 1633 N N . ARG A 1 213 ? -3.492 -35.031 -14.453 1 98.12 213 ARG A N 1
ATOM 1634 C CA . ARG A 1 213 ? -3.18 -36.312 -13.789 1 98.12 213 ARG A CA 1
ATOM 1635 C C . ARG A 1 213 ? -1.672 -36.5 -13.695 1 98.12 213 ARG A C 1
ATOM 1637 O O . ARG A 1 213 ? -1.164 -36.938 -12.656 1 98.12 213 ARG A O 1
ATOM 1644 N N . GLY A 1 214 ? -0.991 -36.188 -14.797 1 98 214 GLY A N 1
ATOM 1645 C CA . GLY A 1 214 ? 0.459 -36.281 -14.797 1 98 214 GLY A CA 1
ATOM 1646 C C . GLY A 1 214 ? 1.119 -35.438 -13.742 1 98 214 GLY A C 1
ATOM 1647 O O . GLY A 1 214 ? 2.039 -35.875 -13.055 1 98 214 GLY A O 1
ATOM 1648 N N . ALA A 1 215 ? 0.697 -34.219 -13.602 1 98.56 215 ALA A N 1
ATOM 1649 C CA . ALA A 1 215 ? 1.236 -33.312 -12.602 1 98.56 215 ALA A CA 1
ATOM 1650 C C . ALA A 1 215 ? 0.993 -33.812 -11.188 1 98.56 215 ALA A C 1
ATOM 1652 O O . ALA A 1 215 ? 1.896 -33.812 -10.352 1 98.56 215 ALA A O 1
ATOM 1653 N N . VAL A 1 216 ? -0.25 -34.312 -10.938 1 98.75 216 VAL A N 1
ATOM 1654 C CA . VAL A 1 216 ? -0.619 -34.781 -9.609 1 98.75 216 VAL A CA 1
ATOM 1655 C C . VAL A 1 216 ? 0.169 -36.062 -9.289 1 98.75 216 VAL A C 1
ATOM 1657 O O . VAL A 1 216 ? 0.619 -36.25 -8.148 1 98.75 216 VAL A O 1
ATOM 1660 N N . ASP A 1 217 ? 0.326 -36.844 -10.297 1 98.56 217 ASP A N 1
ATOM 1661 C CA . ASP A 1 217 ? 1.104 -38.062 -10.094 1 98.56 217 ASP A CA 1
ATOM 1662 C C . ASP A 1 217 ? 2.561 -37.75 -9.773 1 98.56 217 ASP A C 1
ATOM 1664 O O . ASP A 1 217 ? 3.197 -38.438 -8.977 1 98.56 217 ASP A O 1
ATOM 1668 N N . ALA A 1 218 ? 3.08 -36.781 -10.359 1 98.69 218 ALA A N 1
ATOM 1669 C CA . ALA A 1 218 ? 4.48 -36.406 -10.188 1 98.69 218 ALA A CA 1
ATOM 1670 C C . ALA A 1 218 ? 4.695 -35.719 -8.844 1 98.69 218 ALA A C 1
ATOM 1672 O O . ALA A 1 218 ? 5.562 -36.094 -8.062 1 98.69 218 ALA A O 1
ATOM 1673 N N . PHE A 1 219 ? 3.918 -34.688 -8.484 1 98.88 219 PHE A N 1
ATOM 1674 C CA . PHE A 1 219 ? 4.156 -33.844 -7.34 1 98.88 219 PHE A CA 1
ATOM 1675 C C . PHE A 1 219 ? 3.404 -34.344 -6.109 1 98.88 219 PHE A C 1
ATOM 1677 O O . PHE A 1 219 ? 3.805 -34.062 -4.977 1 98.88 219 PHE A O 1
ATOM 1684 N N . GLY A 1 220 ? 2.359 -35.125 -6.344 1 98.75 220 GLY A N 1
ATOM 1685 C CA . GLY A 1 220 ? 1.359 -35.312 -5.305 1 98.75 220 GLY A CA 1
ATOM 1686 C C . GLY A 1 220 ? 0.412 -34.125 -5.191 1 98.75 220 GLY A C 1
ATOM 1687 O O . GLY A 1 220 ? 0.806 -32.969 -5.426 1 98.75 220 GLY A O 1
ATOM 1688 N N . ALA A 1 221 ? -0.844 -34.406 -4.836 1 98.69 221 ALA A N 1
ATOM 1689 C CA . ALA A 1 221 ? -1.869 -33.375 -4.785 1 98.69 221 ALA A CA 1
ATOM 1690 C C . ALA A 1 221 ? -1.511 -32.312 -3.762 1 98.69 221 ALA A C 1
ATOM 1692 O O . ALA A 1 221 ? -1.892 -31.141 -3.912 1 98.69 221 ALA A O 1
ATOM 1693 N N . ASN A 1 222 ? -0.712 -32.625 -2.723 1 98.69 222 ASN A N 1
ATOM 1694 C CA . ASN A 1 222 ? -0.372 -31.703 -1.65 1 98.69 222 ASN A CA 1
ATOM 1695 C C . ASN A 1 222 ? 0.724 -30.734 -2.078 1 98.69 222 ASN A C 1
ATOM 1697 O O . ASN A 1 222 ? 1.112 -29.859 -1.311 1 98.69 222 ASN A O 1
ATOM 1701 N N . ARG A 1 223 ? 1.191 -30.844 -3.314 1 98.94 223 ARG A N 1
ATOM 1702 C CA . ARG A 1 223 ? 2.176 -29.906 -3.828 1 98.94 223 ARG A CA 1
ATOM 1703 C C . ARG A 1 223 ? 1.714 -29.297 -5.148 1 98.94 223 ARG A C 1
ATOM 1705 O O . ARG A 1 223 ? 2.5 -28.656 -5.855 1 98.94 223 ARG A O 1
ATOM 1712 N N . VAL A 1 224 ? 0.461 -29.484 -5.547 1 98.88 224 VAL A N 1
ATOM 1713 C CA . VAL A 1 224 ? -0.168 -28.844 -6.688 1 98.88 224 VAL A CA 1
ATOM 1714 C C . VAL A 1 224 ? -1.257 -27.875 -6.203 1 98.88 224 VAL A C 1
ATOM 1716 O O . VAL A 1 224 ? -2.156 -28.281 -5.461 1 98.88 224 VAL A O 1
ATOM 1719 N N . MET A 1 225 ? -1.134 -26.609 -6.543 1 98.81 225 MET A N 1
ATOM 1720 C CA . MET A 1 225 ? -2.172 -25.656 -6.184 1 98.81 225 MET A CA 1
ATOM 1721 C C . MET A 1 225 ? -2.801 -25.047 -7.434 1 98.81 225 MET A C 1
ATOM 1723 O O . MET A 1 225 ? -2.105 -24.766 -8.414 1 98.81 225 MET A O 1
ATOM 1727 N N . TRP A 1 226 ? -4.043 -24.797 -7.367 1 98.75 226 TRP A N 1
ATOM 1728 C CA . TRP A 1 226 ? -4.793 -24.188 -8.469 1 98.75 226 TRP A CA 1
ATOM 1729 C C . TRP A 1 226 ? -4.77 -22.672 -8.367 1 98.75 226 TRP A C 1
ATOM 1731 O O . TRP A 1 226 ? -4.809 -22.109 -7.266 1 98.75 226 TRP A O 1
ATOM 1741 N N . ALA A 1 227 ? -4.699 -22.078 -9.484 1 98.81 227 ALA A N 1
ATOM 1742 C CA . ALA A 1 227 ? -4.957 -20.656 -9.625 1 98.81 227 ALA A CA 1
ATOM 1743 C C . ALA A 1 227 ? -5.691 -20.359 -10.93 1 98.81 227 ALA A C 1
ATOM 1745 O O . ALA A 1 227 ? -5.398 -20.953 -11.961 1 98.81 227 ALA A O 1
ATOM 1746 N N . SER A 1 228 ? -6.629 -19.484 -10.883 1 98.19 228 SER A N 1
ATOM 1747 C CA . SER A 1 228 ? -7.383 -19.141 -12.086 1 98.19 228 SER A CA 1
ATOM 1748 C C . SER A 1 228 ? -6.645 -18.109 -12.93 1 98.19 228 SER A C 1
ATOM 1750 O O . SER A 1 228 ? -6.551 -18.266 -14.148 1 98.19 228 SER A O 1
ATOM 1752 N N . ASP A 1 229 ? -6.102 -17.141 -12.164 1 97.88 229 ASP A N 1
ATOM 1753 C CA . ASP A 1 229 ? -5.617 -15.922 -12.805 1 97.88 229 ASP A CA 1
ATOM 1754 C C . ASP A 1 229 ? -6.637 -15.391 -13.812 1 97.88 229 ASP A C 1
ATOM 1756 O O . ASP A 1 229 ? -6.266 -14.938 -14.891 1 97.88 229 ASP A O 1
ATOM 1760 N N . TYR A 1 230 ? -7.84 -15.445 -13.438 1 96.12 230 TYR A N 1
ATOM 1761 C CA . TYR A 1 230 ? -8.992 -15.055 -14.242 1 96.12 230 TYR A CA 1
ATOM 1762 C C . TYR A 1 230 ? -8.758 -13.695 -14.898 1 96.12 230 TYR A C 1
ATOM 1764 O O . TYR A 1 230 ? -9.109 -13.5 -16.062 1 96.12 230 TYR A O 1
ATOM 1772 N N . THR A 1 231 ? -8.164 -12.859 -14.242 1 96.25 231 THR A N 1
A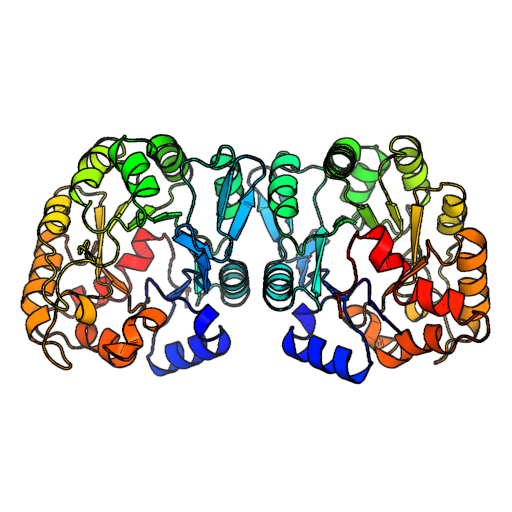TOM 1773 C CA . THR A 1 231 ? -7.961 -11.492 -14.703 1 96.25 231 THR A CA 1
ATOM 1774 C C . THR A 1 231 ? -7.09 -11.461 -15.953 1 96.25 231 THR A C 1
ATOM 1776 O O . THR A 1 231 ? -7.117 -10.492 -16.719 1 96.25 231 THR A O 1
ATOM 1779 N N . MET A 1 232 ? -6.309 -12.539 -16.188 1 95.94 232 MET A N 1
ATOM 1780 C CA . MET A 1 232 ? -5.406 -12.578 -17.344 1 95.94 232 MET A CA 1
ATOM 1781 C C . MET A 1 232 ? -5.879 -13.602 -18.359 1 95.94 232 MET A C 1
ATOM 1783 O O . MET A 1 232 ? -5.418 -13.594 -19.516 1 95.94 232 MET A O 1
ATOM 1787 N N . THR A 1 233 ? -6.797 -14.469 -17.984 1 95.44 233 THR A N 1
ATOM 1788 C CA . THR A 1 233 ? -7.117 -15.594 -18.859 1 95.44 233 THR A CA 1
ATOM 1789 C C . THR A 1 233 ? -8.578 -15.531 -19.297 1 95.44 233 THR A C 1
ATOM 1791 O O . THR A 1 233 ? -9.102 -16.5 -19.859 1 95.44 233 THR A O 1
ATOM 1794 N N . ARG A 1 234 ? -9.203 -14.438 -19.094 1 93.19 234 ARG A N 1
ATOM 1795 C CA . ARG A 1 234 ? -10.633 -14.312 -19.359 1 93.19 234 ARG A CA 1
ATOM 1796 C C . ARG A 1 234 ? -10.93 -14.492 -20.844 1 93.19 234 ARG A C 1
ATOM 1798 O O . ARG A 1 234 ? -12.062 -14.797 -21.219 1 93.19 234 ARG A O 1
ATOM 1805 N N . HIS A 1 235 ? -9.953 -14.312 -21.75 1 92.69 235 HIS A N 1
ATOM 1806 C CA . HIS A 1 235 ? -10.133 -14.531 -23.188 1 92.69 235 HIS A CA 1
ATOM 1807 C C . HIS A 1 235 ? -10.336 -16.016 -23.5 1 92.69 235 HIS A C 1
ATOM 1809 O O . HIS A 1 235 ? -10.945 -16.359 -24.5 1 92.69 235 HIS A O 1
ATOM 1815 N N . ARG A 1 236 ? -9.859 -16.859 -22.578 1 95.06 236 ARG A N 1
ATOM 1816 C CA . ARG A 1 236 ? -9.883 -18.297 -22.797 1 95.06 236 ARG A CA 1
ATOM 1817 C C . ARG A 1 236 ? -10.992 -18.969 -21.984 1 95.06 236 ARG A C 1
ATOM 1819 O O . ARG A 1 236 ? -11.656 -19.875 -22.469 1 95.06 236 ARG A O 1
ATOM 1826 N N . ALA A 1 237 ? -11.156 -18.562 -20.719 1 95.5 237 ALA A N 1
ATOM 1827 C CA . ALA A 1 237 ? -12.117 -19.172 -19.812 1 95.5 237 ALA A CA 1
ATOM 1828 C C . ALA A 1 237 ? -12.547 -18.188 -18.734 1 95.5 237 ALA A C 1
ATOM 1830 O O . ALA A 1 237 ? -11.734 -17.406 -18.219 1 95.5 237 ALA A O 1
ATOM 1831 N N . ASN A 1 238 ? -13.836 -18.203 -18.406 1 95.88 238 ASN A N 1
ATOM 1832 C CA . ASN A 1 238 ? -14.242 -17.391 -17.25 1 95.88 238 ASN A CA 1
ATOM 1833 C C . ASN A 1 238 ? -13.844 -18.047 -15.938 1 95.88 238 ASN A C 1
ATOM 1835 O O . ASN A 1 238 ? -13.266 -19.141 -15.93 1 95.88 238 ASN A O 1
ATOM 1839 N N . TRP A 1 239 ? -13.977 -17.344 -14.852 1 98 239 TRP A N 1
ATOM 1840 C CA . TRP A 1 239 ? -13.5 -17.781 -13.547 1 98 239 TRP A CA 1
ATOM 1841 C C . TRP A 1 239 ? -14.141 -19.109 -13.148 1 98 239 TRP A C 1
ATOM 1843 O O . TRP A 1 239 ? -13.453 -20.016 -12.68 1 98 239 TRP A O 1
ATOM 1853 N N . ALA A 1 240 ? -15.445 -19.328 -13.43 1 96.62 240 ALA A N 1
ATOM 1854 C CA . ALA A 1 240 ? -16.172 -20.547 -13.109 1 96.62 240 ALA A CA 1
ATOM 1855 C C . ALA A 1 240 ? -15.648 -21.734 -13.922 1 96.62 240 ALA A C 1
ATOM 1857 O O . ALA A 1 240 ? -15.445 -22.812 -13.383 1 96.62 240 ALA A O 1
ATOM 1858 N N . GLU A 1 241 ? -15.406 -21.453 -15.18 1 96.31 241 GLU A N 1
ATOM 1859 C CA . GLU A 1 241 ? -14.922 -22.516 -16.062 1 96.31 241 GLU A CA 1
ATOM 1860 C C . GLU A 1 241 ? -13.57 -23.031 -15.586 1 96.31 241 GLU A C 1
ATOM 1862 O O . GLU A 1 241 ? -13.336 -24.25 -15.586 1 96.31 241 GLU A O 1
ATOM 1867 N N . THR A 1 242 ? -12.719 -22.109 -15.211 1 96.94 242 THR A N 1
ATOM 1868 C CA . THR A 1 242 ? -11.406 -22.516 -14.727 1 96.94 242 THR A CA 1
ATOM 1869 C C . THR A 1 242 ? -11.531 -23.297 -13.422 1 96.94 242 THR A C 1
ATOM 1871 O O . THR A 1 242 ? -10.875 -24.344 -13.258 1 96.94 242 THR A O 1
ATOM 1874 N N . LEU A 1 243 ? -12.344 -22.875 -12.508 1 98 243 LEU A N 1
ATOM 1875 C CA . LEU A 1 243 ? -12.555 -23.562 -11.227 1 98 243 LEU A CA 1
ATOM 1876 C C . LEU A 1 243 ? -13.18 -24.938 -11.445 1 98 243 LEU A C 1
ATOM 1878 O O . LEU A 1 243 ? -12.703 -25.922 -10.891 1 98 243 LEU A O 1
ATOM 1882 N N . PHE A 1 244 ? -14.141 -24.984 -12.305 1 96.31 244 PHE A N 1
ATOM 1883 C CA . PHE A 1 244 ? -14.914 -26.219 -12.477 1 96.31 244 PHE A CA 1
ATOM 1884 C C . PHE A 1 244 ? -14.109 -27.266 -13.242 1 96.31 244 PHE A C 1
ATOM 1886 O O . PHE A 1 244 ? -14.375 -28.453 -13.125 1 96.31 244 PHE A O 1
ATOM 1893 N N . SER A 1 245 ? -13.109 -26.781 -13.992 1 96 245 SER A N 1
ATOM 1894 C CA . SER A 1 245 ? -12.227 -27.734 -14.672 1 96 245 SER A CA 1
ATOM 1895 C C . SER A 1 245 ? -11.469 -28.594 -13.672 1 96 245 SER A C 1
ATOM 1897 O O . SER A 1 245 ? -11.078 -29.719 -13.992 1 96 245 SER A O 1
ATOM 1899 N N . ILE A 1 246 ? -11.312 -28.109 -12.43 1 97.69 246 ILE A N 1
ATOM 1900 C CA . ILE A 1 246 ? -10.672 -28.891 -11.383 1 97.69 246 ILE A CA 1
ATOM 1901 C C . ILE A 1 246 ? -11.734 -29.578 -10.523 1 97.69 246 ILE A C 1
ATOM 1903 O O . ILE A 1 246 ? -11.68 -30.797 -10.305 1 97.69 246 ILE A O 1
ATOM 1907 N N . ARG A 1 247 ? -12.695 -28.844 -10.133 1 96.75 247 ARG A N 1
ATOM 1908 C CA . ARG A 1 247 ? -13.719 -29.312 -9.203 1 96.75 247 ARG A CA 1
ATOM 1909 C C . ARG A 1 247 ? -14.469 -30.5 -9.773 1 96.75 247 ARG A C 1
ATOM 1911 O O . ARG A 1 247 ? -14.844 -31.422 -9.039 1 96.75 247 ARG A O 1
ATOM 1918 N N . ASP A 1 248 ? -14.6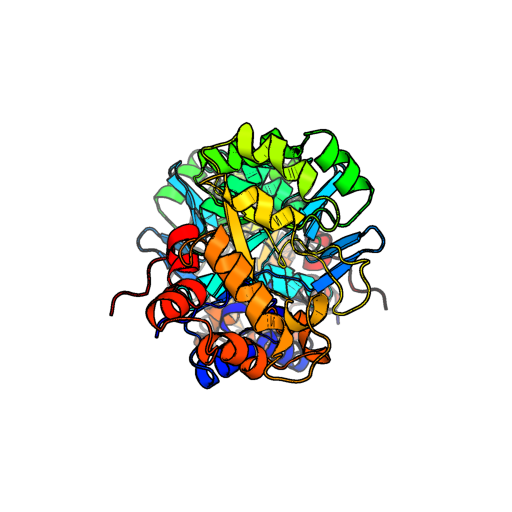17 -30.531 -11.102 1 95.19 248 ASP A N 1
ATOM 1919 C CA . ASP A 1 248 ? -15.414 -31.578 -11.734 1 95.19 248 ASP A CA 1
ATOM 1920 C C . ASP A 1 248 ? -14.531 -32.531 -12.516 1 95.19 248 ASP A C 1
ATOM 1922 O O . ASP A 1 248 ? -15.031 -33.344 -13.297 1 95.19 248 ASP A O 1
ATOM 1926 N N . SER A 1 249 ? -13.273 -32.469 -12.336 1 96.81 249 SER A N 1
ATOM 1927 C CA . SER A 1 249 ? -12.344 -33.344 -13.047 1 96.81 249 SER A CA 1
ATOM 1928 C C . SER A 1 249 ? -12.625 -34.812 -12.727 1 96.81 249 SER A C 1
ATOM 1930 O O . SER A 1 249 ? -12.633 -35.188 -11.555 1 96.81 249 SER A O 1
ATOM 1932 N N . PRO A 1 250 ? -12.789 -35.594 -13.688 1 94.88 250 PRO A N 1
ATOM 1933 C CA . PRO A 1 250 ? -13.008 -37.031 -13.438 1 94.88 250 PRO A CA 1
ATOM 1934 C C . PRO A 1 250 ? -11.727 -37.781 -13.07 1 94.88 250 PRO A C 1
ATOM 1936 O O . PRO A 1 250 ? -11.781 -38.906 -12.602 1 94.88 250 PRO A O 1
ATOM 1939 N N . SER A 1 251 ? -10.641 -37.156 -13.25 1 93.69 251 SER A N 1
ATOM 1940 C CA . SER A 1 251 ? -9.352 -37.812 -13.031 1 93.69 251 SER A CA 1
ATOM 1941 C C . SER A 1 251 ? -8.875 -37.625 -11.594 1 93.69 251 SER A C 1
ATOM 1943 O O . SER A 1 251 ? -7.91 -38.25 -11.164 1 93.69 251 SER A O 1
ATOM 1945 N N . LEU A 1 252 ? -9.555 -36.812 -10.883 1 97.81 252 LEU A N 1
ATOM 1946 C CA . LEU A 1 252 ? -9.133 -36.5 -9.523 1 97.81 252 LEU A CA 1
ATOM 1947 C C . LEU A 1 252 ? -10.125 -37.031 -8.5 1 97.81 252 LEU A C 1
ATOM 1949 O O . LEU A 1 252 ? -11.336 -36.969 -8.719 1 97.81 252 LEU A O 1
ATOM 1953 N N . SER A 1 253 ? -9.617 -37.562 -7.453 1 98.19 253 SER A N 1
ATOM 1954 C CA . SER A 1 253 ? -10.461 -37.906 -6.316 1 98.19 253 SER A CA 1
ATOM 1955 C C . SER A 1 253 ? -10.906 -36.656 -5.562 1 98.19 253 SER A C 1
ATOM 1957 O O . SER A 1 253 ? -10.352 -35.562 -5.754 1 98.19 253 SER A O 1
ATOM 1959 N N . ASP A 1 254 ? -11.898 -36.844 -4.742 1 98 254 ASP A N 1
ATOM 1960 C CA . ASP A 1 254 ? -12.375 -35.75 -3.916 1 98 254 ASP A CA 1
ATOM 1961 C C . ASP A 1 254 ? -11.266 -35.219 -3.008 1 98 254 ASP A C 1
ATOM 1963 O O . ASP A 1 254 ? -11.172 -34 -2.764 1 98 254 ASP A O 1
ATOM 1967 N N . GLU A 1 255 ? -10.5 -36.125 -2.541 1 98.31 255 GLU A N 1
ATOM 1968 C CA . GLU A 1 255 ? -9.375 -35.75 -1.688 1 98.31 255 GLU A CA 1
ATOM 1969 C C . GLU A 1 255 ? -8.344 -34.938 -2.459 1 98.31 255 GLU A C 1
ATOM 1971 O O . GLU A 1 255 ? -7.852 -33.906 -1.961 1 98.31 255 GLU A O 1
ATOM 1976 N N . GLU A 1 256 ? -8.039 -35.375 -3.629 1 98.69 256 GLU A N 1
ATOM 1977 C CA . GLU A 1 256 ? -7.105 -34.625 -4.473 1 98.69 256 GLU A CA 1
ATOM 1978 C C . GLU A 1 256 ? -7.641 -33.25 -4.812 1 98.69 256 GLU A C 1
ATOM 1980 O O . GLU A 1 256 ? -6.898 -32.25 -4.789 1 98.69 256 GLU A O 1
ATOM 1985 N N . LYS A 1 257 ? -8.93 -33.156 -5.117 1 98.75 257 LYS A N 1
ATOM 1986 C CA . LYS A 1 257 ? -9.562 -31.875 -5.41 1 98.75 257 LYS A CA 1
ATOM 1987 C C . LYS A 1 257 ? -9.469 -30.938 -4.215 1 98.75 257 LYS A C 1
ATOM 1989 O O . LYS A 1 257 ? -9.188 -29.75 -4.379 1 98.75 257 LYS A O 1
ATOM 1994 N N . ALA A 1 258 ? -9.625 -31.453 -3.014 1 98.44 258 ALA A N 1
ATOM 1995 C CA . ALA A 1 258 ? -9.547 -30.641 -1.802 1 98.44 258 ALA A CA 1
ATOM 1996 C C . ALA A 1 258 ? -8.141 -30.062 -1.611 1 98.44 258 ALA A C 1
ATOM 1998 O O . ALA A 1 258 ? -7.988 -28.906 -1.203 1 98.44 258 ALA A O 1
ATOM 1999 N N . TRP A 1 259 ? -7.152 -30.844 -1.919 1 98.69 259 TRP A N 1
ATOM 2000 C CA . TRP A 1 259 ? -5.773 -30.375 -1.83 1 98.69 259 TRP A CA 1
ATOM 2001 C C . TRP A 1 259 ? -5.488 -29.312 -2.885 1 98.69 259 TRP A C 1
ATOM 2003 O O . TRP A 1 259 ? -5.074 -28.203 -2.555 1 98.69 259 TRP A O 1
ATOM 2013 N N . ILE A 1 260 ? -5.832 -29.594 -4.098 1 98.88 260 ILE A N 1
ATOM 2014 C CA . ILE A 1 260 ? -5.465 -28.75 -5.227 1 98.88 260 ILE A CA 1
ATOM 2015 C C . ILE A 1 260 ? -6.207 -27.422 -5.141 1 98.88 260 ILE A C 1
ATOM 2017 O O . ILE A 1 260 ? -5.637 -26.359 -5.434 1 98.88 260 ILE A O 1
ATOM 2021 N N . LEU A 1 261 ? -7.465 -27.453 -4.66 1 98.75 261 LEU A N 1
ATOM 2022 C CA . LEU A 1 261 ? -8.312 -26.266 -4.699 1 98.75 261 LEU A CA 1
ATOM 2023 C C . LEU A 1 261 ? -8.156 -25.453 -3.424 1 98.75 261 LEU A C 1
ATOM 2025 O O . LEU A 1 261 ? -8.641 -24.312 -3.344 1 98.75 261 LEU A O 1
ATOM 2029 N N . GLY A 1 262 ? -7.395 -26 -2.412 1 98.25 262 GLY A N 1
ATOM 2030 C CA . GLY A 1 262 ? -7.352 -25.188 -1.204 1 98.25 262 GLY A CA 1
ATOM 2031 C C . GLY A 1 262 ? -6.219 -25.562 -0.272 1 98.25 262 GLY A C 1
ATOM 2032 O O . GLY A 1 262 ? -5.328 -24.75 -0.006 1 98.25 262 GLY A O 1
ATOM 2033 N N . ARG A 1 263 ? -6.117 -26.812 0.121 1 98.31 263 ARG A N 1
ATOM 2034 C CA . ARG A 1 263 ? -5.25 -27.25 1.207 1 98.31 263 ARG A CA 1
ATOM 2035 C C . ARG A 1 263 ? -3.781 -27.016 0.872 1 98.31 263 ARG A C 1
ATOM 2037 O O . ARG A 1 263 ? -2.994 -26.641 1.744 1 98.31 263 ARG A O 1
ATOM 2044 N N . THR A 1 264 ? -3.432 -27.203 -0.349 1 98.75 264 THR A N 1
ATOM 2045 C CA . THR A 1 264 ? -2.037 -27.016 -0.735 1 98.75 264 THR A CA 1
ATOM 2046 C C . THR A 1 264 ? -1.614 -25.562 -0.567 1 98.75 264 THR A C 1
ATOM 2048 O O . THR A 1 264 ? -0.56 -25.281 0.006 1 98.75 264 THR A O 1
ATOM 2051 N N . ALA A 1 265 ? -2.455 -24.656 -1.017 1 98.69 265 ALA A N 1
ATOM 2052 C CA . ALA A 1 265 ? -2.146 -23.234 -0.863 1 98.69 265 ALA A CA 1
ATOM 2053 C C . ALA A 1 265 ? -2.062 -22.859 0.611 1 98.69 265 ALA A C 1
ATOM 2055 O O . ALA A 1 265 ? -1.148 -22.141 1.021 1 98.69 265 ALA A O 1
ATOM 2056 N N . ARG A 1 266 ? -2.992 -23.359 1.396 1 98.06 266 ARG A N 1
ATOM 2057 C CA . ARG A 1 266 ? -2.986 -23.062 2.824 1 98.06 266 ARG A CA 1
ATOM 2058 C C . ARG A 1 266 ? -1.699 -23.562 3.48 1 98.06 266 ARG A C 1
ATOM 2060 O O . ARG A 1 266 ? -1.094 -22.844 4.281 1 98.06 266 ARG A O 1
ATOM 2067 N N . GLN A 1 267 ? -1.306 -24.688 3.131 1 97.94 267 GLN A N 1
ATOM 2068 C CA . GLN A 1 267 ? -0.124 -25.297 3.734 1 97.94 267 GLN A CA 1
ATOM 2069 C C . GLN A 1 267 ? 1.149 -24.578 3.287 1 97.94 267 GLN A C 1
ATOM 2071 O O . GLN A 1 267 ? 1.968 -24.188 4.117 1 97.94 267 GLN A O 1
ATOM 2076 N N . ILE A 1 268 ? 1.308 -24.391 2.035 1 98.44 268 ILE A N 1
ATOM 2077 C CA . ILE A 1 268 ? 2.529 -23.844 1.46 1 98.44 268 ILE A CA 1
ATOM 2078 C C . ILE A 1 268 ? 2.693 -22.391 1.893 1 98.44 268 ILE A C 1
ATOM 2080 O O . ILE A 1 268 ? 3.809 -21.938 2.164 1 98.44 268 ILE A O 1
ATOM 2084 N N . LEU A 1 269 ? 1.585 -21.656 2.053 1 98 269 LEU A N 1
ATOM 2085 C CA . LEU A 1 269 ? 1.633 -20.234 2.367 1 98 269 LEU A CA 1
ATOM 2086 C C . LEU A 1 269 ? 1.513 -20 3.871 1 98 269 LEU A C 1
ATOM 2088 O O . LEU A 1 269 ? 1.466 -18.859 4.328 1 98 269 LEU A O 1
ATOM 2092 N N . ASN A 1 270 ? 1.455 -21.078 4.648 1 96 270 ASN A N 1
ATOM 2093 C CA . ASN A 1 270 ? 1.219 -20.953 6.082 1 96 270 ASN A CA 1
ATOM 2094 C C . ASN A 1 270 ? 0.064 -20 6.379 1 96 270 ASN A C 1
ATOM 2096 O O . ASN A 1 270 ? 0.224 -19.031 7.129 1 96 270 ASN A O 1
ATOM 2100 N N . TRP A 1 271 ? -0.995 -20.234 5.707 1 95.75 271 TRP A N 1
ATOM 2101 C CA . TRP A 1 271 ? -2.211 -19.422 5.766 1 95.75 271 TRP A CA 1
ATOM 2102 C C . TRP A 1 271 ? -3.395 -20.266 6.242 1 95.75 271 TRP A C 1
ATOM 2104 O O . TRP A 1 271 ? -4.234 -20.672 5.438 1 95.75 271 TRP A O 1
ATOM 2114 N N . PRO A 1 272 ? -3.5 -20.469 7.516 1 91.94 272 PRO A N 1
ATOM 2115 C CA . PRO A 1 272 ? -4.566 -21.312 8.039 1 91.94 272 PRO A CA 1
ATOM 2116 C C . PRO A 1 272 ? -5.961 -20.75 7.77 1 91.94 272 PRO A C 1
ATOM 2118 O O . PRO A 1 272 ? -6.137 -19.531 7.703 1 91.94 272 PRO A O 1
ATOM 2121 N N . PRO A 1 273 ? -6.887 -21.688 7.555 1 89.06 273 PRO A N 1
ATOM 2122 C CA . PRO A 1 273 ? -8.266 -21.234 7.371 1 89.06 273 PRO A CA 1
ATOM 2123 C C . PRO A 1 273 ? -8.805 -20.5 8.594 1 89.06 273 PRO A C 1
ATOM 2125 O O . PRO A 1 273 ? -8.312 -20.688 9.711 1 89.06 273 PRO A O 1
ATOM 2128 N N . PRO A 1 274 ? -9.664 -19.547 8.273 1 82.31 274 PRO A N 1
ATOM 2129 C CA . PRO A 1 274 ? -10.266 -18.859 9.43 1 82.31 274 PRO A CA 1
ATOM 2130 C C . PRO A 1 274 ? -10.945 -19.844 10.391 1 82.31 274 PRO A C 1
ATOM 2132 O O . PRO A 1 274 ? -11.484 -20.859 9.969 1 82.31 274 PRO A O 1
ATOM 2135 N N . GLN A 1 275 ? -10.617 -19.766 11.617 1 69.56 275 GLN A N 1
ATOM 2136 C CA . GLN A 1 275 ? -11.273 -20.594 12.625 1 69.56 275 GLN A CA 1
ATOM 2137 C C . GLN A 1 275 ? -12.773 -20.297 12.688 1 69.56 275 GLN A C 1
ATOM 2139 O O . GLN A 1 275 ? -13.188 -19.141 12.594 1 69.56 275 GLN A O 1
ATOM 2144 N N . ALA A 1 276 ? -13.469 -21.328 12.422 1 54.66 276 ALA A N 1
ATOM 2145 C CA . ALA A 1 276 ? -14.914 -21.234 12.586 1 54.66 276 ALA A CA 1
ATOM 2146 C C . ALA A 1 276 ? -15.273 -20.766 14 1 54.66 276 ALA A C 1
ATOM 2148 O O . ALA A 1 276 ? -14.602 -21.125 14.969 1 54.66 276 ALA A O 1
ATOM 2149 N N . MET B 1 1 ? -9.461 28.984 -8.734 1 88.88 1 MET B N 1
ATOM 2150 C CA . MET B 1 1 ? -8.461 28.953 -7.676 1 88.88 1 MET B CA 1
ATOM 2151 C C . MET B 1 1 ? -8 27.516 -7.414 1 88.88 1 MET B C 1
ATOM 2153 O O . MET B 1 1 ? -8.82 26.594 -7.402 1 88.88 1 MET B O 1
ATOM 2157 N N . ASP B 1 2 ? -6.656 27.25 -7.379 1 95.06 2 ASP B N 1
ATOM 2158 C CA . ASP B 1 2 ? -6.059 25.953 -7.105 1 95.06 2 ASP B CA 1
ATOM 2159 C C . ASP B 1 2 ? -6.125 25.609 -5.617 1 95.06 2 ASP B C 1
ATOM 2161 O O . ASP B 1 2 ? -5.273 26.062 -4.84 1 95.06 2 ASP B O 1
ATOM 2165 N N . ILE B 1 3 ? -7.129 24.859 -5.199 1 98.19 3 ILE B N 1
ATOM 2166 C CA . ILE B 1 3 ? -7.363 24.562 -3.793 1 98.19 3 ILE B CA 1
ATOM 2167 C C . ILE B 1 3 ? -6.809 23.172 -3.457 1 98.19 3 ILE B C 1
ATOM 2169 O O . ILE B 1 3 ? -7.152 22.188 -4.113 1 98.19 3 ILE B O 1
ATOM 2173 N N . ILE B 1 4 ? -5.93 23.125 -2.469 1 98.69 4 ILE B N 1
ATOM 2174 C CA . ILE B 1 4 ? -5.34 21.891 -1.963 1 98.69 4 ILE B CA 1
ATOM 2175 C C . ILE B 1 4 ? -5.73 21.703 -0.501 1 98.69 4 ILE B C 1
ATOM 2177 O O . ILE B 1 4 ? -5.527 22.594 0.329 1 98.69 4 ILE B O 1
ATOM 2181 N N . ASP B 1 5 ? -6.387 20.625 -0.195 1 98.81 5 ASP B N 1
ATOM 2182 C CA . ASP B 1 5 ? -6.586 20.25 1.201 1 98.81 5 ASP B CA 1
ATOM 2183 C C . ASP B 1 5 ? -5.383 19.484 1.735 1 98.81 5 ASP B C 1
ATOM 2185 O O . ASP B 1 5 ? -5.156 18.328 1.35 1 98.81 5 ASP B O 1
ATOM 2189 N N . ALA B 1 6 ? -4.664 20.031 2.676 1 98.81 6 ALA B N 1
ATOM 2190 C CA . ALA B 1 6 ? -3.348 19.531 3.062 1 98.81 6 ALA B CA 1
ATOM 2191 C C . ALA B 1 6 ? -3.473 18.359 4.027 1 98.81 6 ALA B C 1
ATOM 2193 O O . ALA B 1 6 ? -2.465 17.797 4.469 1 98.81 6 ALA B O 1
ATOM 2194 N N . GLN B 1 7 ? -4.676 17.938 4.383 1 98.75 7 GLN B N 1
ATOM 2195 C CA . GLN B 1 7 ? -4.848 16.766 5.227 1 98.75 7 GLN B CA 1
ATOM 2196 C C . GLN B 1 7 ? -6.266 16.203 5.113 1 98.75 7 GLN B C 1
ATOM 2198 O O . GLN B 1 7 ? -7.23 16.875 5.5 1 98.75 7 GLN B O 1
ATOM 2203 N N . VAL B 1 8 ? -6.387 15 4.68 1 98.19 8 VAL B N 1
ATOM 2204 C CA . VAL B 1 8 ? -7.641 14.25 4.684 1 98.19 8 VAL B CA 1
ATOM 2205 C C . VAL B 1 8 ? -7.355 12.773 4.91 1 98.19 8 VAL B C 1
ATOM 2207 O O . VAL B 1 8 ? -6.406 12.219 4.352 1 98.19 8 VAL B O 1
ATOM 2210 N N . HIS B 1 9 ? -8.102 12.148 5.762 1 98.31 9 HIS B N 1
ATOM 2211 C CA . HIS B 1 9 ? -8.055 10.695 5.887 1 98.31 9 HIS B CA 1
ATOM 2212 C C . HIS B 1 9 ? -9.039 10.023 4.93 1 98.31 9 HIS B C 1
ATOM 2214 O O . HIS B 1 9 ? -9.984 9.367 5.367 1 98.31 9 HIS B O 1
ATOM 2220 N N . ALA B 1 10 ? -8.734 10.055 3.676 1 97.06 10 ALA B N 1
ATOM 2221 C CA . ALA B 1 10 ? -9.656 9.758 2.578 1 97.06 10 ALA B CA 1
ATOM 2222 C C . ALA B 1 10 ? -10.102 8.297 2.621 1 97.06 10 ALA B C 1
ATOM 2224 O O . ALA B 1 10 ? -11.18 7.957 2.117 1 97.06 10 ALA B O 1
ATOM 2225 N N . ASN B 1 11 ? -9.25 7.453 3.238 1 95.88 11 ASN B N 1
ATOM 2226 C CA . ASN B 1 11 ? -9.641 6.051 3.324 1 95.88 11 ASN B CA 1
ATOM 2227 C C . ASN B 1 11 ? -10.898 5.863 4.172 1 95.88 11 ASN B C 1
ATOM 2229 O O . ASN B 1 11 ? -11.609 4.867 4.027 1 95.88 11 ASN B O 1
ATOM 2233 N N . MET B 1 12 ? -11.164 6.758 5.078 1 95.25 12 MET B N 1
ATOM 2234 C CA . MET B 1 12 ? -12.336 6.66 5.953 1 95.25 12 MET B CA 1
ATOM 2235 C C . MET B 1 12 ? -13.617 6.938 5.176 1 95.25 12 MET B C 1
ATOM 2237 O O . MET B 1 12 ? -14.711 6.586 5.629 1 95.25 12 MET B O 1
ATOM 2241 N N . LEU B 1 13 ? -13.539 7.594 4.027 1 94.38 13 LEU B N 1
ATOM 2242 C CA . LEU B 1 13 ? -14.672 7.879 3.148 1 94.38 13 LEU B CA 1
ATOM 2243 C C . LEU B 1 13 ? -14.703 6.91 1.972 1 94.38 13 LEU B C 1
ATOM 2245 O O . LEU B 1 13 ? -15.773 6.578 1.465 1 94.38 13 LEU B O 1
ATOM 2249 N N . GLY B 1 14 ? -13.539 6.453 1.603 1 94.12 14 GLY B N 1
ATOM 2250 C CA . GLY B 1 14 ? -13.312 5.863 0.292 1 94.12 14 GLY B CA 1
ATOM 2251 C C . GLY B 1 14 ? -12.805 6.859 -0.732 1 94.12 14 GLY B C 1
ATOM 2252 O O . GLY B 1 14 ? -13.289 7.992 -0.8 1 94.12 14 GLY B O 1
ATOM 2253 N N . THR B 1 15 ? -11.898 6.441 -1.55 1 94.75 15 THR B N 1
ATOM 2254 C CA . THR B 1 15 ? -11.211 7.332 -2.479 1 94.75 15 THR B CA 1
ATOM 2255 C C . THR B 1 15 ? -12.195 7.938 -3.477 1 94.75 15 THR B C 1
ATOM 2257 O O . THR B 1 15 ? -12.148 9.141 -3.746 1 94.75 15 THR B O 1
ATOM 2260 N N . ASP B 1 16 ? -13.125 7.117 -3.959 1 94.06 16 ASP B N 1
ATOM 2261 C CA . ASP B 1 16 ? -14.094 7.602 -4.941 1 94.06 16 ASP B CA 1
ATOM 2262 C C . ASP B 1 16 ? -15.016 8.648 -4.324 1 94.06 16 ASP B C 1
ATOM 2264 O O . ASP B 1 16 ? -15.336 9.656 -4.961 1 94.06 16 ASP B O 1
ATOM 2268 N N . VAL B 1 17 ? -15.414 8.422 -3.117 1 95.94 17 VAL B N 1
ATOM 2269 C CA . VAL B 1 17 ? -16.281 9.359 -2.414 1 95.94 17 VAL B CA 1
ATOM 2270 C C . VAL B 1 17 ? -15.531 10.656 -2.135 1 95.94 17 VAL B C 1
ATOM 2272 O O . VAL B 1 17 ? -16.062 11.75 -2.332 1 95.94 17 VAL B O 1
ATOM 2275 N N . ALA B 1 18 ? -14.273 10.547 -1.723 1 97.94 18 ALA B N 1
ATOM 2276 C CA . ALA B 1 18 ? -13.461 11.734 -1.48 1 97.94 18 ALA B CA 1
ATOM 2277 C C . ALA B 1 18 ? -13.32 12.57 -2.748 1 97.94 18 ALA B C 1
ATOM 2279 O O . ALA B 1 18 ? -13.469 13.789 -2.709 1 97.94 18 ALA B O 1
ATOM 2280 N N . LEU B 1 19 ? -13.102 11.906 -3.863 1 98.19 19 LEU B N 1
ATOM 2281 C CA . LEU B 1 19 ? -12.953 12.586 -5.145 1 98.19 19 LEU B CA 1
ATOM 2282 C C . LEU B 1 19 ? -14.234 13.328 -5.52 1 98.19 19 LEU B C 1
ATOM 2284 O O . LEU B 1 19 ? -14.188 14.469 -5.973 1 98.19 19 LEU B O 1
ATOM 2288 N N . ALA B 1 20 ? -15.344 12.664 -5.289 1 97.69 20 ALA B N 1
ATOM 2289 C CA . ALA B 1 20 ? -16.625 13.266 -5.621 1 97.69 20 ALA B CA 1
ATOM 2290 C C . ALA B 1 20 ? -16.875 14.523 -4.797 1 97.69 20 ALA B C 1
ATOM 2292 O O . ALA B 1 20 ? -17.344 15.539 -5.32 1 97.69 20 ALA B O 1
ATOM 2293 N N . ILE B 1 21 ? -16.562 14.469 -3.543 1 97.75 21 ILE B N 1
ATOM 2294 C CA . ILE B 1 21 ? -16.75 15.617 -2.664 1 97.75 21 ILE B CA 1
ATOM 2295 C C . ILE B 1 21 ? -15.781 16.734 -3.066 1 97.75 21 ILE B C 1
ATOM 2297 O O . ILE B 1 21 ? -16.172 17.906 -3.137 1 97.75 21 ILE B O 1
ATOM 2301 N N . MET B 1 22 ? -14.523 16.359 -3.35 1 98.5 22 MET B N 1
ATOM 2302 C CA . MET B 1 22 ? -13.531 17.344 -3.797 1 98.5 22 MET B CA 1
ATOM 2303 C C . MET B 1 22 ? -14.008 18.062 -5.055 1 98.5 22 MET B C 1
ATOM 2305 O O . MET B 1 22 ? -13.922 19.297 -5.137 1 98.5 22 MET B O 1
ATOM 2309 N N . ASP B 1 23 ? -14.547 17.281 -5.977 1 97.94 23 ASP B N 1
ATOM 2310 C CA . ASP B 1 23 ? -15.062 17.875 -7.211 1 97.94 23 ASP B CA 1
ATOM 2311 C C . ASP B 1 23 ? -16.219 18.828 -6.922 1 97.94 23 ASP B C 1
ATOM 2313 O O . ASP B 1 23 ? -16.266 19.938 -7.469 1 97.94 23 ASP B O 1
ATOM 2317 N N . ALA B 1 24 ? -17.094 18.422 -6.086 1 97.44 24 ALA B N 1
ATOM 2318 C CA . ALA B 1 24 ? -18.25 19.234 -5.734 1 97.44 24 ALA B CA 1
ATOM 2319 C C . ALA B 1 24 ? -17.812 20.547 -5.082 1 97.44 24 ALA B C 1
ATOM 2321 O O . ALA B 1 24 ? -18.469 21.578 -5.246 1 97.44 24 ALA B O 1
ATOM 2322 N N . LEU B 1 25 ? -16.688 20.578 -4.395 1 98 25 LEU B N 1
ATOM 2323 C CA . LEU B 1 25 ? -16.25 21.734 -3.613 1 98 25 LEU B CA 1
ATOM 2324 C C . LEU B 1 25 ? -15.195 22.531 -4.371 1 98 25 LEU B C 1
ATOM 2326 O O . LEU B 1 25 ? -14.773 23.594 -3.922 1 98 25 LEU B O 1
ATOM 2330 N N . GLY B 1 26 ? -14.719 21.969 -5.465 1 97.44 26 GLY B N 1
ATOM 2331 C CA . GLY B 1 26 ? -13.68 22.625 -6.238 1 97.44 26 GLY B CA 1
ATOM 2332 C C . GLY B 1 26 ? -12.297 22.438 -5.648 1 97.44 26 GLY B C 1
ATOM 2333 O O . GLY B 1 26 ? -11.406 23.281 -5.863 1 97.44 26 GLY B O 1
ATOM 2334 N N . ILE B 1 27 ? -12.117 21.406 -4.84 1 98.56 27 ILE B N 1
ATOM 2335 C CA . ILE B 1 27 ? -10.797 21.062 -4.305 1 98.56 27 ILE B CA 1
ATOM 2336 C C . ILE B 1 27 ? -10.016 20.25 -5.336 1 98.56 27 ILE B C 1
ATOM 2338 O O . ILE B 1 27 ? -10.445 19.172 -5.734 1 98.56 27 ILE B O 1
ATOM 2342 N N . GLN B 1 28 ? -8.922 20.781 -5.719 1 98 28 GLN B N 1
ATOM 2343 C CA . GLN B 1 28 ? -8.156 20.188 -6.809 1 98 28 GLN B CA 1
ATOM 2344 C C . GLN B 1 28 ? -7.402 18.938 -6.34 1 98 28 GLN B C 1
ATOM 2346 O O . GLN B 1 28 ? -7.34 17.938 -7.055 1 98 28 GLN B O 1
ATOM 2351 N N . ALA B 1 29 ? -6.793 19.016 -5.211 1 98.38 29 ALA B N 1
ATOM 2352 C CA . ALA B 1 29 ? -5.938 17.938 -4.727 1 98.38 29 ALA B CA 1
ATOM 2353 C C . ALA B 1 29 ? -5.941 17.875 -3.201 1 98.38 29 ALA B C 1
ATOM 2355 O O . ALA B 1 29 ? -6.379 18.828 -2.539 1 98.38 29 ALA B O 1
ATOM 2356 N N . ALA B 1 30 ? -5.574 16.781 -2.662 1 98.69 30 ALA B N 1
ATOM 2357 C CA . ALA B 1 30 ? -5.52 16.594 -1.214 1 98.69 30 ALA B CA 1
ATOM 2358 C C . ALA B 1 30 ? -4.309 15.766 -0.811 1 98.69 30 ALA B C 1
ATOM 2360 O O . ALA B 1 30 ? -3.91 14.852 -1.533 1 98.69 30 ALA B O 1
ATOM 2361 N N . VAL B 1 31 ? -3.713 16.141 0.294 1 98.81 31 VAL B N 1
ATOM 2362 C CA . VAL B 1 31 ? -2.691 15.312 0.921 1 98.81 31 VAL B CA 1
ATOM 2363 C C . VAL B 1 31 ? -3.355 14.219 1.755 1 98.81 31 VAL B C 1
ATOM 2365 O O . VAL B 1 31 ? -4.051 14.516 2.73 1 98.81 31 VAL B O 1
ATOM 2368 N N . PHE B 1 32 ? -3.186 13.008 1.3 1 98.56 32 PHE B N 1
ATOM 2369 C CA . PHE B 1 32 ? -3.785 11.82 1.899 1 98.56 32 PHE B CA 1
ATOM 2370 C C . PHE B 1 32 ? -2.957 11.336 3.084 1 98.56 32 PHE B C 1
ATOM 2372 O O . PHE B 1 32 ? -1.863 10.797 2.904 1 98.56 32 PHE B O 1
ATOM 2379 N N . ASP B 1 33 ? -3.4 11.594 4.301 1 98.31 33 ASP B N 1
ATOM 2380 C CA . ASP B 1 33 ? -2.852 11.047 5.539 1 98.31 33 ASP B CA 1
ATOM 2381 C C . ASP B 1 33 ? -3.662 9.844 6.016 1 98.31 33 ASP B C 1
ATOM 2383 O O . ASP B 1 33 ? -4.629 9.992 6.766 1 98.31 33 ASP B O 1
ATOM 2387 N N . GLU B 1 34 ? -3.246 8.625 5.664 1 98.25 34 GLU B N 1
ATOM 2388 C CA . GLU B 1 34 ? -4.074 7.457 5.941 1 98.25 34 GLU B CA 1
ATOM 2389 C C . GLU B 1 34 ? -4.16 7.184 7.438 1 98.25 34 GLU B C 1
ATOM 2391 O O . GLU B 1 34 ? -3.152 7.234 8.141 1 98.25 34 GLU B O 1
ATOM 2396 N N . PHE B 1 35 ? -5.41 7.004 7.852 1 97.31 35 PHE B N 1
ATOM 2397 C CA . PHE B 1 35 ? -5.734 6.727 9.242 1 97.31 35 PHE B CA 1
ATOM 2398 C C . PHE B 1 35 ? -6.922 5.777 9.344 1 97.31 35 PHE B C 1
ATOM 2400 O O . PHE B 1 35 ? -7.887 5.898 8.594 1 97.31 35 PHE B O 1
ATOM 2407 N N . GLU B 1 36 ? -6.773 4.773 10.172 1 95.06 36 GLU B N 1
ATOM 2408 C CA . GLU B 1 36 ? -7.871 3.838 10.398 1 95.06 36 GLU B CA 1
ATOM 2409 C C . GLU B 1 36 ? -8.367 3.914 11.844 1 95.06 36 GLU B C 1
ATOM 2411 O O . GLU B 1 36 ? -9.555 4.152 12.078 1 95.06 36 GLU B O 1
ATOM 2416 N N . SER B 1 37 ? -7.508 3.629 12.734 1 94.38 37 SER B N 1
ATOM 2417 C CA . SER B 1 37 ? -7.793 3.619 14.164 1 94.38 37 SER B CA 1
ATOM 2418 C C . SER B 1 37 ? -6.508 3.65 14.984 1 94.38 37 SER B C 1
ATOM 2420 O O . SER B 1 37 ? -5.41 3.686 14.43 1 94.38 37 SER B O 1
ATOM 2422 N N . ALA B 1 38 ? -6.664 3.768 16.25 1 93.5 38 ALA B N 1
ATOM 2423 C CA . ALA B 1 38 ? -5.527 3.693 17.156 1 93.5 38 ALA B CA 1
ATOM 2424 C C . ALA B 1 38 ? -5.512 2.365 17.906 1 93.5 38 ALA B C 1
ATOM 2426 O O . ALA B 1 38 ? -6.559 1.863 18.328 1 93.5 38 ALA B O 1
ATOM 2427 N N . ASN B 1 39 ? -4.352 1.773 18 1 94 39 ASN B N 1
ATOM 2428 C CA . ASN B 1 39 ? -4.176 0.613 18.875 1 94 39 ASN B CA 1
ATOM 2429 C C . ASN B 1 39 ? -4.305 0.989 20.344 1 94 39 ASN B C 1
ATOM 2431 O O . ASN B 1 39 ? -4.332 2.172 20.688 1 94 39 ASN B O 1
ATOM 2435 N N . GLU B 1 40 ? -4.344 -0.03 21.203 1 92.44 40 GLU B N 1
ATOM 2436 C CA . GLU B 1 40 ? -4.441 0.192 22.656 1 92.44 40 GLU B CA 1
ATOM 2437 C C . GLU B 1 40 ? -3.238 0.973 23.172 1 92.44 40 GLU B C 1
ATOM 2439 O O . GLU B 1 40 ? -3.371 1.794 24.078 1 92.44 40 GLU B O 1
ATOM 2444 N N . ASP B 1 41 ? -2.135 0.769 22.547 1 90.5 41 ASP B N 1
ATOM 2445 C CA . ASP B 1 41 ? -0.919 1.426 23.016 1 90.5 41 ASP B CA 1
ATOM 2446 C C . ASP B 1 41 ? -0.771 2.814 22.406 1 90.5 41 ASP B C 1
ATOM 2448 O O . ASP B 1 41 ? 0.243 3.484 22.609 1 90.5 41 ASP B O 1
ATOM 2452 N N . GLY B 1 42 ? -1.716 3.195 21.547 1 91.5 42 GLY B N 1
ATOM 2453 C CA . GLY B 1 42 ? -1.738 4.551 21.016 1 91.5 42 GLY B CA 1
ATOM 2454 C C . GLY B 1 42 ? -1.191 4.648 19.609 1 91.5 42 GLY B C 1
ATOM 2455 O O . GLY B 1 42 ? -1.339 5.68 18.953 1 91.5 42 GLY B O 1
ATOM 2456 N N . THR B 1 43 ? -0.55 3.596 19.094 1 91.38 43 THR B N 1
ATOM 2457 C CA . THR B 1 43 ? -0.052 3.627 17.719 1 91.38 43 THR B CA 1
ATOM 2458 C C . THR B 1 43 ? -1.207 3.701 16.734 1 91.38 43 THR B C 1
ATOM 2460 O O . THR B 1 43 ? -2.254 3.086 16.938 1 91.38 43 THR B O 1
ATOM 2463 N N . LEU B 1 44 ? -0.982 4.461 15.703 1 94.62 44 LEU B N 1
ATOM 2464 C CA . LEU B 1 44 ? -2.053 4.727 14.75 1 94.62 44 LEU B CA 1
ATOM 2465 C C . LEU B 1 44 ? -2.01 3.729 13.594 1 94.62 44 LEU B C 1
ATOM 2467 O O . LEU B 1 44 ? -0.955 3.516 12.992 1 94.62 44 LEU B O 1
ATOM 2471 N N . ARG B 1 45 ? -3.074 3.133 13.305 1 95.06 45 ARG B N 1
ATOM 2472 C CA . ARG B 1 45 ? -3.217 2.207 12.188 1 95.06 45 ARG B CA 1
ATOM 2473 C C . ARG B 1 45 ? -3.607 2.943 10.914 1 95.06 45 ARG B C 1
ATOM 2475 O O . ARG B 1 45 ? -4.277 3.977 10.969 1 95.06 45 ARG B O 1
ATOM 2482 N N . PRO B 1 46 ? -3.217 2.377 9.773 1 96 46 PRO B N 1
ATOM 2483 C CA . PRO B 1 46 ? -2.623 1.053 9.57 1 96 46 PRO B CA 1
ATOM 2484 C C . PRO B 1 46 ? -1.115 1.039 9.812 1 96 46 PRO B C 1
ATOM 2486 O O . PRO B 1 46 ? -0.443 2.051 9.602 1 96 46 PRO B O 1
ATOM 2489 N N . GLY B 1 47 ? -0.576 -0.032 10.164 1 94.25 47 GLY B N 1
ATOM 2490 C CA . GLY B 1 47 ? 0.837 -0.271 10.406 1 94.25 47 GLY B CA 1
ATOM 2491 C C . GLY B 1 47 ? 1.11 -1.607 11.07 1 94.25 47 GLY B C 1
ATOM 2492 O O . GLY B 1 47 ? 0.181 -2.365 11.359 1 94.25 47 GLY B O 1
ATOM 2493 N N . TYR B 1 48 ? 2.434 -1.887 11.25 1 92.56 48 TYR B N 1
ATOM 2494 C CA . TYR B 1 48 ? 2.832 -3.195 11.758 1 92.56 48 TYR B CA 1
ATOM 2495 C C . TYR B 1 48 ? 3.896 -3.062 12.836 1 92.56 48 TYR B C 1
ATOM 2497 O O . TYR B 1 48 ? 4.805 -2.238 12.727 1 92.56 48 TYR B O 1
ATOM 2505 N N . ARG B 1 49 ? 3.684 -3.871 13.875 1 91.06 49 ARG B N 1
ATOM 2506 C CA . ARG B 1 49 ? 4.75 -4.004 14.859 1 91.06 49 ARG B CA 1
ATOM 2507 C C . ARG B 1 49 ? 5.863 -4.91 14.344 1 91.06 49 ARG B C 1
ATOM 2509 O O . ARG B 1 49 ? 5.613 -6.059 13.969 1 91.06 49 ARG B O 1
ATOM 2516 N N . LEU B 1 50 ? 7.066 -4.398 14.336 1 87.81 50 LEU B N 1
ATOM 2517 C CA . LEU B 1 50 ? 8.203 -5.156 13.828 1 87.81 50 LEU B CA 1
ATOM 2518 C C . LEU B 1 50 ? 8.852 -5.977 14.938 1 87.81 50 LEU B C 1
ATOM 2520 O O . LEU B 1 50 ? 8.547 -5.777 16.109 1 87.81 50 LEU B O 1
ATOM 2524 N N . CYS B 1 51 ? 9.75 -6.922 14.492 1 82.75 51 CYS B N 1
ATOM 2525 C CA . CYS B 1 51 ? 10.406 -7.812 15.445 1 82.75 51 CYS B CA 1
ATOM 2526 C C . CYS B 1 51 ? 11.273 -7.023 16.422 1 82.75 51 CYS B C 1
ATOM 2528 O O . CYS B 1 51 ? 11.445 -7.426 17.578 1 82.75 51 CYS B O 1
ATOM 2530 N N . ASN B 1 52 ? 11.703 -5.867 16 1 81.25 52 ASN B N 1
ATOM 2531 C CA . ASN B 1 52 ? 12.578 -5.059 16.844 1 81.25 52 ASN B CA 1
ATOM 2532 C C . ASN B 1 52 ? 11.773 -4.164 17.797 1 81.25 52 ASN B C 1
ATOM 2534 O O . ASN B 1 52 ? 12.352 -3.391 18.562 1 81.25 52 ASN B O 1
ATOM 2538 N N . GLY B 1 53 ? 10.461 -4.207 17.656 1 85.31 53 GLY B N 1
ATOM 2539 C CA . GLY B 1 53 ? 9.594 -3.494 18.594 1 85.31 53 GLY B CA 1
ATOM 2540 C C . GLY B 1 53 ? 9.039 -2.205 18.016 1 85.31 53 GLY B C 1
ATOM 2541 O O . GLY B 1 53 ? 8.062 -1.661 18.531 1 85.31 53 GLY B O 1
ATOM 2542 N N . SER B 1 54 ? 9.602 -1.703 17.016 1 88.5 54 SER B N 1
ATOM 2543 C CA . SER B 1 54 ? 9.125 -0.461 16.406 1 88.5 54 SER B CA 1
ATOM 2544 C C . SER B 1 54 ? 7.828 -0.679 15.648 1 88.5 54 SER B C 1
ATOM 2546 O O . SER B 1 54 ? 7.508 -1.807 15.266 1 88.5 54 SER B O 1
ATOM 2548 N N . PHE B 1 55 ? 7.039 0.348 15.602 1 92.25 55 PHE B N 1
ATOM 2549 C CA . PHE B 1 55 ? 5.801 0.316 14.836 1 92.25 55 PHE B CA 1
ATOM 2550 C C . PHE B 1 55 ? 5.961 1.06 13.516 1 92.25 55 PHE B C 1
ATOM 2552 O O . PHE B 1 55 ? 6.277 2.252 13.5 1 92.25 55 PHE B O 1
ATOM 2559 N N . ARG B 1 56 ? 5.75 0.383 12.445 1 92.94 56 ARG B N 1
ATOM 2560 C CA . ARG B 1 56 ? 5.887 0.99 11.125 1 92.94 56 ARG B CA 1
ATOM 2561 C C . ARG B 1 56 ? 4.523 1.223 10.484 1 92.94 56 ARG B C 1
ATOM 2563 O O . ARG B 1 56 ? 3.805 0.268 10.172 1 92.94 56 ARG B O 1
ATOM 2570 N N . ASN B 1 57 ? 4.246 2.496 10.328 1 95.25 57 ASN B N 1
ATOM 2571 C CA . ASN B 1 57 ? 3.008 2.854 9.641 1 95.25 57 ASN B CA 1
ATOM 2572 C C . ASN B 1 57 ? 3.094 2.574 8.141 1 95.25 57 ASN B C 1
ATOM 2574 O O . ASN B 1 57 ? 4.176 2.652 7.555 1 95.25 57 ASN B O 1
ATOM 2578 N N . VAL B 1 58 ? 1.939 2.227 7.582 1 94.31 58 VAL B N 1
ATOM 2579 C CA . VAL B 1 58 ? 1.797 2.068 6.141 1 94.31 58 VAL B CA 1
ATOM 2580 C C . VAL B 1 58 ? 0.589 2.863 5.648 1 94.31 58 VAL B C 1
ATOM 2582 O O . VAL B 1 58 ? -0.196 3.371 6.453 1 94.31 58 VAL B O 1
ATOM 2585 N N . GLY B 1 59 ? 0.527 3.092 4.395 1 96.44 59 GLY B N 1
ATOM 2586 C CA . GLY B 1 59 ? -0.577 3.816 3.787 1 96.44 59 GLY B CA 1
ATOM 2587 C C . GLY B 1 59 ? -0.969 3.273 2.426 1 96.44 59 GLY B C 1
ATOM 2588 O O . GLY B 1 59 ? -0.914 3.992 1.426 1 96.44 59 GLY B O 1
ATOM 2589 N N . PRO B 1 60 ? -1.415 2.012 2.461 1 96.88 60 PRO B N 1
ATOM 2590 C CA . PRO B 1 60 ? -1.674 1.39 1.159 1 96.88 60 PRO B CA 1
ATOM 2591 C C . PRO B 1 60 ? -2.785 2.092 0.381 1 96.88 60 PRO B C 1
ATOM 2593 O O . PRO B 1 60 ? -2.715 2.189 -0.847 1 96.88 60 PRO B O 1
ATOM 2596 N N . ASN B 1 61 ? -3.826 2.557 1.023 1 97.44 61 ASN B N 1
ATOM 2597 C CA . ASN B 1 61 ? -4.883 3.271 0.316 1 97.44 61 ASN B CA 1
ATOM 2598 C C . ASN B 1 61 ? -4.387 4.605 -0.231 1 97.44 61 ASN B C 1
ATOM 2600 O O . ASN B 1 61 ? -4.75 5 -1.341 1 97.44 61 ASN B O 1
ATOM 2604 N N . ALA B 1 62 ? -3.586 5.258 0.57 1 98.44 62 ALA B N 1
ATOM 2605 C CA . ALA B 1 62 ? -3.023 6.535 0.138 1 98.44 62 ALA B CA 1
ATOM 2606 C C . ALA B 1 62 ? -2.109 6.348 -1.069 1 98.44 62 ALA B C 1
ATOM 2608 O O . ALA B 1 62 ? -2.186 7.113 -2.035 1 98.44 62 ALA B O 1
ATOM 2609 N N . GLU B 1 63 ? -1.279 5.363 -0.967 1 97.69 63 GLU B N 1
ATOM 2610 C CA . GLU B 1 63 ? -0.369 5.082 -2.072 1 97.69 63 GLU B CA 1
ATOM 2611 C C . GLU B 1 63 ? -1.136 4.703 -3.336 1 97.69 63 GLU B C 1
ATOM 2613 O O . GLU B 1 63 ? -0.841 5.207 -4.422 1 97.69 63 GLU B O 1
ATOM 2618 N N . ALA B 1 64 ? -2.141 3.846 -3.197 1 96.69 64 ALA B N 1
ATOM 2619 C CA . ALA B 1 64 ? -2.961 3.445 -4.336 1 96.69 64 ALA B CA 1
ATOM 2620 C C . ALA B 1 64 ? -3.658 4.648 -4.965 1 96.69 64 ALA B C 1
ATOM 2622 O O . ALA B 1 64 ? -3.693 4.785 -6.188 1 96.69 64 ALA B O 1
ATOM 2623 N N . ALA B 1 65 ? -4.164 5.516 -4.141 1 97.75 65 ALA B N 1
ATOM 2624 C CA . ALA B 1 65 ? -4.863 6.703 -4.621 1 97.75 65 ALA B CA 1
ATOM 2625 C C . ALA B 1 65 ? -3.916 7.629 -5.383 1 97.75 65 ALA B C 1
ATOM 2627 O O . ALA B 1 65 ? -4.273 8.164 -6.434 1 97.75 65 ALA B O 1
ATOM 2628 N N . ALA B 1 66 ? -2.723 7.793 -4.852 1 97.62 66 ALA B N 1
ATOM 2629 C CA . ALA B 1 66 ? -1.744 8.672 -5.484 1 97.62 66 ALA B CA 1
ATOM 2630 C C . ALA B 1 66 ? -1.289 8.117 -6.828 1 97.62 66 ALA B C 1
ATOM 2632 O O . ALA B 1 66 ? -1.019 8.875 -7.766 1 97.62 66 ALA B O 1
ATOM 2633 N N . LEU B 1 67 ? -1.211 6.812 -6.91 1 95.06 67 LEU B N 1
ATOM 2634 C CA . LEU B 1 67 ? -0.837 6.164 -8.164 1 95.06 67 LEU B CA 1
ATOM 2635 C C . LEU B 1 67 ? -1.943 6.312 -9.203 1 95.06 67 LEU B C 1
ATOM 2637 O O . LEU B 1 67 ? -1.668 6.566 -10.375 1 95.06 67 LEU B O 1
ATOM 2641 N N . GLN B 1 68 ? -3.152 6.164 -8.75 1 94.31 68 GLN B N 1
ATOM 2642 C CA . GLN B 1 68 ? -4.297 6.172 -9.656 1 94.31 68 GLN B CA 1
ATOM 2643 C C . GLN B 1 68 ? -4.656 7.594 -10.078 1 94.31 68 GLN B C 1
ATOM 2645 O O . GLN B 1 68 ? -5.113 7.82 -11.203 1 94.31 68 GLN B O 1
ATOM 2650 N N . HIS B 1 69 ? -4.5 8.531 -9.148 1 96.06 69 HIS B N 1
ATOM 2651 C CA . HIS B 1 69 ? -4.852 9.93 -9.367 1 96.06 69 HIS B CA 1
ATOM 2652 C C . HIS B 1 69 ? -3.707 10.852 -8.961 1 96.06 69 HIS B C 1
ATOM 2654 O O . HIS B 1 69 ? -3.854 11.656 -8.039 1 96.06 69 HIS B O 1
ATOM 2660 N N . PRO B 1 70 ? -2.594 10.844 -9.711 1 94.38 70 PRO B N 1
ATOM 2661 C CA . PRO B 1 70 ? -1.392 11.57 -9.289 1 94.38 70 PRO B CA 1
ATOM 2662 C C . PRO B 1 70 ? -1.604 13.078 -9.234 1 94.38 70 PRO B C 1
ATOM 2664 O O . PRO B 1 70 ? -0.885 13.781 -8.516 1 94.38 70 PRO B O 1
ATOM 2667 N N . ASP B 1 71 ? -2.641 13.609 -9.906 1 95.62 71 ASP B N 1
ATOM 2668 C CA . ASP B 1 71 ? -2.9 15.047 -9.906 1 95.62 71 ASP B CA 1
ATOM 2669 C C . ASP B 1 71 ? -3.861 15.422 -8.781 1 95.62 71 ASP B C 1
ATOM 2671 O O . ASP B 1 71 ? -4.051 16.609 -8.492 1 95.62 71 ASP B O 1
ATOM 2675 N N . ARG B 1 72 ? -4.438 14.383 -8.125 1 97.56 72 ARG B N 1
ATOM 2676 C CA . ARG B 1 72 ? -5.492 14.664 -7.156 1 97.56 72 ARG B CA 1
ATOM 2677 C C . ARG B 1 72 ? -5.043 14.32 -5.738 1 97.56 72 ARG B C 1
ATOM 2679 O O . ARG B 1 72 ? -5.531 14.898 -4.77 1 97.56 72 ARG B O 1
ATOM 2686 N N . PHE B 1 73 ? -4.078 13.289 -5.723 1 98.25 73 PHE B N 1
ATOM 2687 C CA . PHE B 1 73 ? -3.68 12.844 -4.391 1 98.25 73 PHE B CA 1
ATOM 2688 C C . PHE B 1 73 ? -2.162 12.797 -4.266 1 98.25 73 PHE B C 1
ATOM 2690 O O . PHE B 1 73 ? -1.47 12.383 -5.195 1 98.25 73 PHE B O 1
ATOM 2697 N N . ALA B 1 74 ? -1.621 13.281 -3.244 1 98.44 74 ALA B N 1
ATOM 2698 C CA . ALA B 1 74 ? -0.319 12.992 -2.648 1 98.44 74 ALA B CA 1
ATOM 2699 C C . ALA B 1 74 ? -0.473 12.438 -1.234 1 98.44 74 ALA B C 1
ATOM 2701 O O . ALA B 1 74 ? -1.576 12.43 -0.683 1 98.44 74 ALA B O 1
ATOM 2702 N N . PHE B 1 75 ? 0.618 11.867 -0.742 1 98.56 75 PHE B N 1
ATOM 2703 C CA . PHE B 1 75 ? 0.441 11.344 0.608 1 98.56 75 PHE B CA 1
ATOM 2704 C C . PHE B 1 75 ? 1.687 11.594 1.451 1 98.56 75 PHE B C 1
ATOM 2706 O O . PHE B 1 75 ? 2.742 11.938 0.92 1 98.56 75 PHE B O 1
ATOM 2713 N N . LEU B 1 76 ? 1.515 11.633 2.719 1 98.5 76 LEU B N 1
ATOM 2714 C CA . LEU B 1 76 ? 2.615 11.648 3.676 1 98.5 76 LEU B CA 1
ATOM 2715 C C . LEU B 1 76 ? 2.594 10.391 4.543 1 98.5 76 LEU B C 1
ATOM 2717 O O . LEU B 1 76 ? 1.629 9.625 4.508 1 98.5 76 LEU B O 1
ATOM 2721 N N . MET B 1 77 ? 3.674 10.117 5.199 1 98.12 77 MET B N 1
ATOM 2722 C CA . MET B 1 77 ? 3.797 8.906 6.004 1 98.12 77 MET B CA 1
ATOM 2723 C C . MET B 1 77 ? 4.27 9.234 7.414 1 98.12 77 MET B C 1
ATOM 2725 O O . MET B 1 77 ? 5.258 9.953 7.594 1 98.12 77 MET B O 1
ATOM 2729 N N . ARG B 1 78 ? 3.471 8.758 8.391 1 97.88 78 ARG B N 1
ATOM 2730 C CA . ARG B 1 78 ? 3.947 8.773 9.773 1 97.88 78 ARG B CA 1
ATOM 2731 C C . ARG B 1 78 ? 5.098 7.789 9.961 1 97.88 78 ARG B C 1
ATOM 2733 O O . ARG B 1 78 ? 5.078 6.684 9.414 1 97.88 78 ARG B O 1
ATOM 2740 N N . VAL B 1 79 ? 6.082 8.234 10.68 1 95.94 79 VAL B N 1
ATOM 2741 C CA . VAL B 1 79 ? 7.219 7.344 10.883 1 95.94 79 VAL B CA 1
ATOM 2742 C C . VAL B 1 79 ? 7.59 7.312 12.367 1 95.94 79 VAL B C 1
ATOM 2744 O O . VAL B 1 79 ? 7.406 8.305 13.078 1 95.94 79 VAL B O 1
ATOM 2747 N N . ASP B 1 80 ? 8.055 6.172 12.836 1 94.12 80 ASP B N 1
ATOM 2748 C CA . ASP B 1 80 ? 8.609 5.973 14.172 1 94.12 80 ASP B CA 1
ATOM 2749 C C . ASP B 1 80 ? 10.086 6.367 14.219 1 94.12 80 ASP B C 1
ATOM 2751 O O . ASP B 1 80 ? 10.93 5.711 13.609 1 94.12 80 ASP B O 1
ATOM 2755 N N . PRO B 1 81 ? 10.352 7.43 14.953 1 94.5 81 PRO B N 1
ATOM 2756 C CA . PRO B 1 81 ? 11.742 7.883 14.984 1 94.5 81 PRO B CA 1
ATOM 2757 C C . PRO B 1 81 ? 12.68 6.867 15.633 1 94.5 81 PRO B C 1
ATOM 2759 O O . PRO B 1 81 ? 13.906 6.984 15.516 1 94.5 81 PRO B O 1
ATOM 2762 N N . THR B 1 82 ? 12.148 5.914 16.297 1 91 82 THR B N 1
ATOM 2763 C CA . THR B 1 82 ? 12.977 4.93 16.984 1 91 82 THR B CA 1
ATOM 2764 C C . THR B 1 82 ? 13.148 3.676 16.125 1 91 82 THR B C 1
ATOM 2766 O O . THR B 1 82 ? 13.828 2.73 16.531 1 91 82 THR B O 1
ATOM 2769 N N . ASP B 1 83 ? 12.539 3.604 14.961 1 89.31 83 ASP B N 1
ATOM 2770 C CA . ASP B 1 83 ? 12.688 2.48 14.039 1 89.31 83 ASP B CA 1
ATOM 2771 C C . ASP B 1 83 ? 14.125 2.367 13.539 1 89.31 83 ASP B C 1
ATOM 2773 O O . ASP B 1 83 ? 14.609 3.246 12.828 1 89.31 83 ASP B O 1
ATOM 2777 N N . PRO B 1 84 ? 14.844 1.256 13.898 1 87.31 84 PRO B N 1
ATOM 2778 C CA . PRO B 1 84 ? 16.219 1.11 13.406 1 87.31 84 PRO B CA 1
ATOM 2779 C C . PRO B 1 84 ? 16.297 1.073 11.883 1 87.31 84 PRO B C 1
ATOM 2781 O O . PRO B 1 84 ? 17.359 1.323 11.312 1 87.31 84 PRO B O 1
ATOM 2784 N N . GLY B 1 85 ? 15.227 0.744 11.242 1 83.88 85 GLY B N 1
ATOM 2785 C CA . GLY B 1 85 ? 15.203 0.691 9.789 1 83.88 85 GLY B CA 1
ATOM 2786 C C . GLY B 1 85 ? 14.641 1.949 9.156 1 83.88 85 GLY B C 1
ATOM 2787 O O . GLY B 1 85 ? 14.242 1.939 7.988 1 83.88 85 GLY B O 1
ATOM 2788 N N . LEU B 1 86 ? 14.625 3.037 9.891 1 90.31 86 LEU B N 1
ATOM 2789 C CA . LEU B 1 86 ? 13.969 4.273 9.484 1 90.31 86 LEU B CA 1
ATOM 2790 C C . LEU B 1 86 ? 14.516 4.773 8.148 1 90.31 86 LEU B C 1
ATOM 2792 O O . LEU B 1 86 ? 13.75 5.156 7.262 1 90.31 86 LEU B O 1
ATOM 2796 N N . GLU B 1 87 ? 15.844 4.758 7.973 1 87.56 87 GLU B N 1
ATOM 2797 C CA . GLU B 1 87 ? 16.469 5.297 6.766 1 87.56 87 GLU B CA 1
ATOM 2798 C C . GLU B 1 87 ? 16.078 4.48 5.535 1 87.56 87 GLU B C 1
ATOM 2800 O O . GLU B 1 87 ? 15.773 5.047 4.484 1 87.56 87 GLU B O 1
ATOM 2805 N N . SER B 1 88 ? 16.078 3.197 5.68 1 81.75 88 SER B N 1
ATOM 2806 C CA . SER B 1 88 ? 15.688 2.322 4.582 1 81.75 88 SER B CA 1
ATOM 2807 C C . SER B 1 88 ? 14.219 2.518 4.223 1 81.75 88 SER B C 1
ATOM 2809 O O . SER B 1 88 ? 13.852 2.506 3.045 1 81.75 88 SER B O 1
ATOM 2811 N N . TRP B 1 89 ? 13.414 2.713 5.25 1 87.56 89 TRP B N 1
ATOM 2812 C CA . TRP B 1 89 ? 11.984 2.932 5.039 1 87.56 89 TRP B CA 1
ATOM 2813 C C . TRP B 1 89 ? 11.734 4.234 4.289 1 87.56 89 TRP B C 1
ATOM 2815 O O . TRP B 1 89 ? 10.969 4.27 3.326 1 87.56 89 TRP B O 1
ATOM 2825 N N . ILE B 1 90 ? 12.477 5.23 4.617 1 91.12 90 ILE B N 1
ATOM 2826 C CA . ILE B 1 90 ? 12.32 6.535 3.984 1 91.12 90 ILE B CA 1
ATOM 2827 C C . ILE B 1 90 ? 12.805 6.469 2.537 1 91.12 90 ILE B C 1
ATOM 2829 O O . ILE B 1 90 ? 12.211 7.09 1.65 1 91.12 90 ILE B O 1
ATOM 2833 N N . GLU B 1 91 ? 13.805 5.715 2.291 1 84.31 91 GLU B N 1
ATOM 2834 C CA . GLU B 1 91 ? 14.281 5.531 0.924 1 84.31 91 GLU B CA 1
ATOM 2835 C C . GLU B 1 91 ? 13.211 4.891 0.046 1 84.31 91 GLU B C 1
ATOM 2837 O O . GLU B 1 91 ? 13.023 5.293 -1.104 1 84.31 91 GLU B O 1
ATOM 2842 N N . THR B 1 92 ? 12.57 3.936 0.629 1 83.62 92 THR B N 1
ATOM 2843 C CA . THR B 1 92 ? 11.492 3.277 -0.095 1 83.62 92 THR B CA 1
ATOM 2844 C C . THR B 1 92 ? 10.352 4.254 -0.369 1 83.62 92 THR B C 1
ATOM 2846 O O . THR B 1 92 ? 9.852 4.332 -1.493 1 83.62 92 THR B O 1
ATOM 2849 N N . LEU B 1 93 ? 10.008 4.957 0.598 1 91.44 93 LEU B N 1
ATOM 2850 C CA . LEU B 1 93 ? 8.922 5.918 0.481 1 91.44 93 LEU B CA 1
ATOM 2851 C C . LEU B 1 93 ? 9.242 6.98 -0.567 1 91.44 93 LEU B C 1
ATOM 2853 O O . LEU B 1 93 ? 8.391 7.316 -1.395 1 91.44 93 LEU B O 1
ATOM 2857 N N . THR B 1 94 ? 10.453 7.41 -0.579 1 92.5 94 THR B N 1
ATOM 2858 C CA . THR B 1 94 ? 10.844 8.539 -1.414 1 92.5 94 THR B CA 1
ATOM 2859 C C . THR B 1 94 ? 10.812 8.156 -2.891 1 92.5 94 THR B C 1
ATOM 2861 O O . THR B 1 94 ? 10.703 9.023 -3.762 1 92.5 94 THR B O 1
ATOM 2864 N N . ALA B 1 95 ? 10.828 6.902 -3.152 1 89.88 95 ALA B N 1
ATOM 2865 C CA . ALA B 1 95 ? 10.781 6.434 -4.535 1 89.88 95 ALA B CA 1
ATOM 2866 C C . ALA B 1 95 ? 9.375 6.582 -5.117 1 89.88 95 ALA B C 1
ATOM 2868 O O . ALA B 1 95 ? 9.195 6.562 -6.336 1 89.88 95 ALA B O 1
ATOM 2869 N N . ALA B 1 96 ? 8.414 6.68 -4.297 1 92.31 96 ALA B N 1
ATOM 2870 C CA . ALA B 1 96 ? 7.039 6.879 -4.734 1 92.31 96 ALA B CA 1
ATOM 2871 C C . ALA B 1 96 ? 6.793 8.336 -5.121 1 92.31 96 ALA B C 1
ATOM 2873 O O . ALA B 1 96 ? 6.91 9.234 -4.285 1 92.31 96 ALA B O 1
ATOM 2874 N N . PRO B 1 97 ? 6.43 8.547 -6.309 1 90.38 97 PRO B N 1
ATOM 2875 C CA . PRO B 1 97 ? 6.281 9.93 -6.746 1 90.38 97 PRO B CA 1
ATOM 2876 C C . PRO B 1 97 ? 5.215 10.688 -5.953 1 90.38 97 PRO B C 1
ATOM 2878 O O . PRO B 1 97 ? 5.305 11.906 -5.797 1 90.38 97 PRO B O 1
ATOM 2881 N N . GLY B 1 98 ? 4.215 10.062 -5.441 1 96 98 GLY B N 1
ATOM 2882 C CA . GLY B 1 98 ? 3.137 10.727 -4.723 1 96 98 GLY B CA 1
ATOM 2883 C C . GLY B 1 98 ? 3.461 10.977 -3.264 1 96 98 GLY B C 1
ATOM 2884 O O . GLY B 1 98 ? 2.701 11.648 -2.562 1 96 98 GLY B O 1
ATOM 2885 N N . PHE B 1 99 ? 4.633 10.422 -2.816 1 97.88 99 PHE B N 1
ATOM 2886 C CA . PHE B 1 99 ? 5.055 10.656 -1.439 1 97.88 99 PHE B CA 1
ATOM 2887 C C . PHE B 1 99 ? 5.684 12.039 -1.296 1 97.88 99 PHE B C 1
ATOM 2889 O O . PHE B 1 99 ? 6.625 12.375 -2.014 1 97.88 99 PHE B O 1
ATOM 2896 N N . LYS B 1 100 ? 5.172 12.844 -0.281 1 98.31 100 LYS B N 1
ATOM 2897 C CA . LYS B 1 100 ? 5.59 14.242 -0.303 1 98.31 100 LYS B CA 1
ATOM 2898 C C . LYS B 1 100 ? 6.172 14.664 1.044 1 98.31 100 LYS B C 1
ATOM 2900 O O . LYS B 1 100 ? 6.883 15.664 1.133 1 98.31 100 LYS B O 1
ATOM 2905 N N . ALA B 1 101 ? 5.875 13.906 2.076 1 98.75 101 ALA B N 1
ATOM 2906 C CA . ALA B 1 101 ? 6.328 14.391 3.379 1 98.75 101 ALA B CA 1
ATOM 2907 C C . ALA B 1 101 ? 6.312 13.266 4.414 1 98.75 101 ALA B C 1
ATOM 2909 O O . ALA B 1 101 ? 5.598 12.273 4.254 1 98.75 101 ALA B O 1
ATOM 2910 N N . LEU B 1 102 ? 7.113 13.484 5.43 1 98.69 102 LEU B N 1
ATOM 2911 C CA . LEU B 1 102 ? 7.055 12.672 6.645 1 98.69 102 LEU B CA 1
ATOM 2912 C C . LEU B 1 102 ? 6.172 13.336 7.695 1 98.69 102 LEU B C 1
ATOM 2914 O O . LEU B 1 102 ? 5.953 14.555 7.652 1 98.69 102 LEU B O 1
ATOM 2918 N N . ARG B 1 103 ? 5.672 12.562 8.562 1 98.62 103 ARG B N 1
ATOM 2919 C CA . ARG B 1 103 ? 4.949 13.109 9.703 1 98.62 103 ARG B CA 1
ATOM 2920 C C . ARG B 1 103 ? 5.422 12.469 11.008 1 98.62 103 ARG B C 1
ATOM 2922 O O . ARG B 1 103 ? 5.488 11.242 11.109 1 98.62 103 ARG B O 1
ATOM 2929 N N . ALA B 1 104 ? 5.805 13.336 11.914 1 98.12 104 ALA B N 1
ATOM 2930 C CA . ALA B 1 104 ? 6.09 12.93 13.281 1 98.12 104 ALA B CA 1
ATOM 2931 C C . ALA B 1 104 ? 4.895 13.188 14.195 1 98.12 104 ALA B C 1
ATOM 2933 O O . ALA B 1 104 ? 4.41 14.32 14.281 1 98.12 104 ALA B O 1
ATOM 2934 N N . THR B 1 105 ? 4.406 12.172 14.82 1 97 105 THR B N 1
ATOM 2935 C CA . THR B 1 105 ? 3.279 12.289 15.734 1 97 105 THR B CA 1
ATOM 2936 C C . THR B 1 105 ? 3.723 12.039 17.172 1 97 105 THR B C 1
ATOM 2938 O O . THR B 1 105 ? 4.328 11.008 17.469 1 97 105 THR B O 1
ATOM 2941 N N . VAL B 1 106 ? 3.398 12.961 18.016 1 96.81 106 VAL B N 1
ATOM 2942 C CA . VAL B 1 106 ? 3.734 12.891 19.438 1 96.81 106 VAL B CA 1
ATOM 2943 C C . VAL B 1 106 ? 2.457 12.922 20.266 1 96.81 106 VAL B C 1
ATOM 2945 O O . VAL B 1 106 ? 2.139 13.945 20.875 1 96.81 106 VAL B O 1
ATOM 2948 N N . PHE B 1 107 ? 1.779 11.844 20.359 1 93.38 107 PHE B N 1
ATOM 2949 C CA . PHE B 1 107 ? 0.468 11.781 21 1 93.38 107 PHE B CA 1
ATOM 2950 C C . PHE B 1 107 ? 0.569 11.156 22.375 1 93.38 107 PHE B C 1
ATOM 2952 O O . PHE B 1 107 ? -0.093 11.602 23.312 1 93.38 107 PHE B O 1
ATOM 2959 N N . THR B 1 108 ? 1.458 10.125 22.453 1 92.94 108 THR B N 1
ATOM 2960 C CA . THR B 1 108 ? 1.508 9.359 23.703 1 92.94 108 THR B CA 1
ATOM 2961 C C . THR B 1 108 ? 2.609 9.883 24.609 1 92.94 108 THR B C 1
ATOM 2963 O O . THR B 1 108 ? 3.533 10.562 24.156 1 92.94 108 THR B O 1
ATOM 2966 N N . PRO B 1 109 ? 2.461 9.531 25.891 1 93.44 109 PRO B N 1
ATOM 2967 C CA . PRO B 1 109 ? 3.543 9.906 26.812 1 93.44 109 PRO B CA 1
ATOM 2968 C C . PRO B 1 109 ? 4.898 9.352 26.375 1 93.44 109 PRO B C 1
ATOM 2970 O O . PRO B 1 109 ? 5.918 10.031 26.484 1 93.44 109 PRO B O 1
ATOM 2973 N N . ALA B 1 110 ? 4.898 8.172 25.875 1 92.38 110 ALA B N 1
ATOM 2974 C CA . ALA B 1 110 ? 6.145 7.559 25.438 1 92.38 110 ALA B CA 1
ATOM 2975 C C . ALA B 1 110 ? 6.734 8.32 24.25 1 92.38 110 ALA B C 1
ATOM 2977 O O . ALA B 1 110 ? 7.941 8.57 24.203 1 92.38 110 ALA B O 1
ATOM 2978 N N . GLU B 1 111 ? 5.906 8.695 23.328 1 94.69 111 GLU B N 1
ATOM 2979 C CA . GLU B 1 111 ? 6.355 9.492 22.188 1 94.69 111 GLU B CA 1
ATOM 2980 C C . GLU B 1 111 ? 6.836 10.867 22.641 1 94.69 111 GLU B C 1
ATOM 2982 O O . GLU B 1 111 ? 7.816 11.391 22.109 1 94.69 111 GLU B O 1
ATOM 2987 N N . GLY B 1 112 ? 6.102 11.398 23.609 1 96.94 112 GLY B N 1
ATOM 2988 C CA . GLY B 1 112 ? 6.504 12.672 24.172 1 96.94 112 GLY B CA 1
ATOM 2989 C C . GLY B 1 112 ? 7.883 12.633 24.812 1 96.94 112 GLY B C 1
ATOM 2990 O O . GLY B 1 112 ? 8.688 13.547 24.609 1 96.94 112 GLY B O 1
ATOM 2991 N N . ALA B 1 113 ? 8.148 11.578 25.516 1 96.56 113 ALA B N 1
ATOM 2992 C CA . ALA B 1 113 ? 9.445 11.43 26.172 1 96.56 113 ALA B CA 1
ATOM 2993 C C . ALA B 1 113 ? 10.57 11.375 25.141 1 96.56 113 ALA B C 1
ATOM 2995 O O . ALA B 1 113 ? 11.594 12.039 25.281 1 96.56 113 ALA B O 1
ATOM 2996 N N . VAL B 1 114 ? 10.367 10.648 24.094 1 95.88 114 VAL B N 1
ATOM 2997 C CA . VAL B 1 114 ? 11.344 10.516 23.016 1 95.88 114 VAL B CA 1
ATOM 2998 C C . VAL B 1 114 ? 11.57 11.875 22.359 1 95.88 114 VAL B C 1
ATOM 3000 O O . VAL B 1 114 ? 12.711 12.273 22.109 1 95.88 114 VAL B O 1
ATOM 3003 N N . PHE B 1 115 ? 10.477 12.586 22.141 1 97.5 115 PHE B N 1
ATOM 3004 C CA . PHE B 1 115 ? 10.5 13.891 21.484 1 97.5 115 PHE B CA 1
ATOM 3005 C C . PHE B 1 115 ? 11.234 14.914 22.344 1 97.5 115 PHE B C 1
ATOM 3007 O O . PHE B 1 115 ? 12.109 15.633 21.844 1 97.5 115 PHE B O 1
ATOM 3014 N N . GLU B 1 116 ? 10.969 14.922 23.578 1 97.5 116 GLU B N 1
ATOM 3015 C CA . GLU B 1 116 ? 11.508 15.914 24.5 1 97.5 116 GLU B CA 1
ATOM 3016 C C . GLU B 1 116 ? 12.984 15.648 24.797 1 97.5 116 GLU B C 1
ATOM 3018 O O . GLU B 1 116 ? 13.734 16.578 25.109 1 97.5 116 GLU B O 1
ATOM 3023 N N . ARG B 1 117 ? 13.414 14.391 24.562 1 96.12 117 ARG B N 1
ATOM 3024 C CA . ARG B 1 117 ? 14.805 14.016 24.812 1 96.12 117 ARG B CA 1
ATOM 3025 C C . ARG B 1 117 ? 15.68 14.289 23.594 1 96.12 117 ARG B C 1
ATOM 3027 O O . ARG B 1 117 ? 16.891 14.039 23.609 1 96.12 117 ARG B O 1
ATOM 3034 N N . GLY B 1 118 ? 15.07 14.695 22.562 1 94.38 118 GLY B N 1
ATOM 3035 C CA . GLY B 1 118 ? 15.844 15.047 21.391 1 94.38 118 GLY B CA 1
ATOM 3036 C C . GLY B 1 118 ? 16.156 13.852 20.5 1 94.38 118 GLY B C 1
ATOM 3037 O O . GLY B 1 118 ? 17.172 13.844 19.797 1 94.38 118 GLY B O 1
ATOM 3038 N N . GLU B 1 119 ? 15.328 12.859 20.484 1 94.69 119 GLU B N 1
ATOM 3039 C CA . GLU B 1 119 ? 15.648 11.594 19.812 1 94.69 119 GLU B CA 1
ATOM 3040 C C . GLU B 1 119 ? 15.008 11.508 18.438 1 94.69 119 GLU B C 1
ATOM 3042 O O . GLU B 1 119 ? 14.781 10.414 17.922 1 94.69 119 GLU B O 1
ATOM 3047 N N . HIS B 1 120 ? 14.727 12.672 17.828 1 97.56 120 HIS B N 1
ATOM 3048 C CA . HIS B 1 120 ? 14.172 12.672 16.484 1 97.56 120 HIS B CA 1
ATOM 3049 C C . HIS B 1 120 ? 15.234 13.016 15.445 1 97.56 120 HIS B C 1
ATOM 3051 O O . HIS B 1 120 ? 14.93 13.203 14.273 1 97.56 120 HIS B O 1
ATOM 3057 N N . ASP B 1 121 ? 16.5 13.016 15.859 1 96.12 121 ASP B N 1
ATOM 3058 C CA . ASP B 1 121 ? 17.578 13.484 14.992 1 96.12 121 ASP B CA 1
ATOM 3059 C C . ASP B 1 121 ? 17.719 12.602 13.758 1 96.12 121 ASP B C 1
ATOM 3061 O O . ASP B 1 121 ? 17.906 13.109 12.648 1 96.12 121 ASP B O 1
ATOM 3065 N N . ARG B 1 122 ? 17.672 11.336 13.953 1 94.94 122 ARG B N 1
ATOM 3066 C CA . ARG B 1 122 ? 17.797 10.43 12.812 1 94.94 122 ARG B CA 1
ATOM 3067 C C . ARG B 1 122 ? 16.719 10.703 11.766 1 94.94 122 ARG B C 1
ATOM 3069 O O . ARG B 1 122 ? 17 10.719 10.57 1 94.94 122 ARG B O 1
ATOM 3076 N N . LEU B 1 123 ? 15.516 10.906 12.211 1 97.06 123 LEU B N 1
ATOM 3077 C CA . LEU B 1 123 ? 14.406 11.242 11.328 1 97.06 123 LEU B CA 1
ATOM 3078 C C . LEU B 1 123 ? 14.672 12.539 10.578 1 97.06 123 LEU B C 1
ATOM 3080 O O . LEU B 1 123 ? 14.477 12.617 9.359 1 97.06 123 LEU B O 1
ATOM 3084 N N . LEU B 1 124 ? 15.219 13.492 11.297 1 98.31 124 LEU B N 1
ATOM 3085 C CA . LEU B 1 124 ? 15.406 14.812 10.719 1 98.31 124 LEU B CA 1
ATOM 3086 C C . LEU B 1 124 ? 16.594 14.828 9.766 1 98.31 124 LEU B C 1
ATOM 3088 O O . LEU B 1 124 ? 16.578 15.531 8.75 1 98.31 124 LEU B O 1
ATOM 3092 N N . TRP B 1 125 ? 17.594 14.039 10.094 1 97.19 125 TRP B N 1
ATOM 3093 C CA . TRP B 1 125 ? 18.703 13.875 9.156 1 97.19 125 TRP B CA 1
ATOM 3094 C C . TRP B 1 125 ? 18.219 13.227 7.859 1 97.19 125 TRP B C 1
ATOM 3096 O O . TRP B 1 125 ? 18.594 13.664 6.766 1 97.19 125 TRP B O 1
ATOM 3106 N N . ALA B 1 126 ? 17.438 12.203 7.965 1 95.5 126 ALA B N 1
ATOM 3107 C CA . ALA B 1 126 ? 16.906 11.531 6.785 1 95.5 126 ALA B CA 1
ATOM 3108 C C . ALA B 1 126 ? 16.031 12.477 5.969 1 95.5 126 ALA B C 1
ATOM 3110 O O . ALA B 1 126 ? 16.125 12.516 4.738 1 95.5 126 ALA B O 1
ATOM 3111 N N . ALA B 1 127 ? 15.203 13.242 6.652 1 97.81 127 ALA B N 1
ATOM 3112 C CA . ALA B 1 127 ? 14.344 14.211 5.977 1 97.81 127 ALA B CA 1
ATOM 3113 C C . ALA B 1 127 ? 15.172 15.219 5.191 1 97.81 127 ALA B C 1
ATOM 3115 O O . ALA B 1 127 ? 14.867 15.523 4.031 1 97.81 127 ALA B O 1
ATOM 3116 N N . GLN B 1 128 ? 16.188 15.672 5.828 1 97.5 128 GLN B N 1
ATOM 3117 C CA . GLN B 1 128 ? 17.062 16.656 5.195 1 97.5 128 GLN B CA 1
ATOM 3118 C C . GLN B 1 128 ? 17.75 16.078 3.963 1 97.5 128 GLN B C 1
ATOM 3120 O O . GLN B 1 128 ? 17.797 16.703 2.908 1 97.5 128 GLN B O 1
ATOM 3125 N N . SER B 1 129 ? 18.234 14.867 4.09 1 95.56 129 SER B N 1
ATOM 3126 C CA . SER B 1 129 ? 18.969 14.211 3.012 1 95.56 129 SER B CA 1
ATOM 3127 C C . SER B 1 129 ? 18.078 13.984 1.796 1 95.56 129 SER B C 1
ATOM 3129 O O . SER B 1 129 ? 18.547 14 0.659 1 95.56 129 SER B O 1
ATOM 3131 N N . HIS B 1 130 ? 16.797 13.844 2.008 1 95 130 HIS B N 1
ATOM 3132 C CA . HIS B 1 130 ? 15.867 13.555 0.917 1 95 130 HIS B CA 1
ATOM 3133 C C . HIS B 1 130 ? 15.031 14.789 0.57 1 95 130 HIS B C 1
ATOM 3135 O O . HIS B 1 130 ? 14.117 14.703 -0.246 1 95 130 HIS B O 1
ATOM 3141 N N . ASN B 1 131 ? 15.32 15.93 1.243 1 96.5 131 ASN B N 1
ATOM 3142 C CA . ASN B 1 131 ? 14.602 17.188 1.024 1 96.5 131 ASN B CA 1
ATOM 3143 C C . ASN B 1 131 ? 13.102 17.016 1.237 1 96.5 131 ASN B C 1
ATOM 3145 O O . ASN B 1 131 ? 12.305 17.391 0.376 1 96.5 131 ASN B O 1
ATOM 3149 N N . LEU B 1 132 ? 12.789 16.359 2.346 1 98 132 LEU B N 1
ATOM 3150 C CA . LEU B 1 132 ? 11.391 16.109 2.689 1 98 132 LEU B CA 1
ATOM 3151 C C . LEU B 1 132 ? 10.938 17.031 3.816 1 98 132 LEU B C 1
ATOM 3153 O O . LEU B 1 132 ? 11.617 17.156 4.836 1 98 132 LEU B O 1
ATOM 3157 N N . PRO B 1 133 ? 9.781 17.703 3.621 1 98.81 133 PRO B N 1
ATOM 3158 C CA . PRO B 1 133 ? 9.195 18.359 4.789 1 98.81 133 PRO B CA 1
ATOM 3159 C C . PRO B 1 133 ? 8.781 17.375 5.875 1 98.81 133 PRO B C 1
ATOM 3161 O O . PRO B 1 133 ? 8.562 16.188 5.59 1 98.81 133 PRO B O 1
ATOM 3164 N N . VAL B 1 134 ? 8.734 17.875 7.078 1 98.88 134 VAL B N 1
ATOM 3165 C CA . VAL B 1 134 ? 8.297 17.078 8.219 1 98.88 134 VAL B CA 1
ATOM 3166 C C . VAL B 1 134 ? 7.129 17.766 8.914 1 98.88 134 VAL B C 1
ATOM 3168 O O . VAL B 1 134 ? 7.289 18.828 9.5 1 98.88 134 VAL B O 1
ATOM 3171 N N . PHE B 1 135 ? 5.914 17.172 8.789 1 98.94 135 PHE B N 1
ATOM 3172 C CA . PHE B 1 135 ? 4.766 17.609 9.57 1 98.94 135 PHE B CA 1
ATOM 3173 C C . PHE B 1 135 ? 4.883 17.125 11.016 1 98.94 135 PHE B C 1
ATOM 3175 O O . PHE B 1 135 ? 5.223 15.969 11.266 1 98.94 135 PHE B O 1
ATOM 3182 N N . VAL B 1 136 ? 4.695 18 11.945 1 98.81 136 VAL B N 1
ATOM 3183 C CA . VAL B 1 136 ? 4.895 17.625 13.344 1 98.81 136 VAL B CA 1
ATOM 3184 C C . VAL B 1 136 ? 3.605 17.875 14.133 1 98.81 136 VAL B C 1
ATOM 3186 O O . VAL B 1 136 ? 3.129 19 14.219 1 98.81 136 VAL B O 1
ATOM 3189 N N . THR B 1 137 ? 3.033 16.844 14.617 1 98.19 137 THR B N 1
ATOM 3190 C CA . THR B 1 137 ? 1.916 16.891 15.555 1 98.19 137 THR B CA 1
ATOM 3191 C C . THR B 1 137 ? 2.4 16.688 16.984 1 98.19 137 THR B C 1
ATOM 3193 O O . THR B 1 137 ? 2.705 15.562 17.391 1 98.19 137 THR B O 1
ATOM 3196 N N . CYS B 1 138 ? 2.451 17.734 17.734 1 97.75 138 CYS B N 1
ATOM 3197 C CA . CYS B 1 138 ? 2.975 17.656 19.094 1 97.75 138 CYS B CA 1
ATOM 3198 C C . CYS B 1 138 ? 2.127 18.484 20.062 1 97.75 138 CYS B C 1
ATOM 3200 O O . CYS B 1 138 ? 2.619 19.438 20.672 1 97.75 138 CYS B O 1
ATOM 3202 N N . PRO B 1 139 ? 0.863 18.078 20.25 1 96.88 139 PRO B N 1
ATOM 3203 C CA . PRO B 1 139 ? -0.021 18.844 21.141 1 96.88 139 PRO B CA 1
ATOM 3204 C C . PRO B 1 139 ? 0.547 18.984 22.547 1 96.88 139 PRO B C 1
ATOM 3206 O O . PRO B 1 139 ? 0.905 17.984 23.188 1 96.88 139 PRO B O 1
ATOM 3209 N N . GLY B 1 140 ? 0.598 20.203 22.953 1 95.88 140 GLY B N 1
ATOM 3210 C CA . GLY B 1 140 ? 1.095 20.484 24.297 1 95.88 140 GLY B CA 1
ATOM 3211 C C . GLY B 1 140 ? 2.609 20.484 24.375 1 95.88 140 GLY B C 1
ATOM 3212 O O . GLY B 1 140 ? 3.174 20.656 25.469 1 95.88 140 GLY B O 1
ATOM 3213 N N . ARG B 1 141 ? 3.248 20.344 23.219 1 97.56 141 ARG B N 1
ATOM 3214 C CA . ARG B 1 141 ? 4.695 20.172 23.266 1 97.56 141 ARG B CA 1
ATOM 3215 C C . ARG B 1 141 ? 5.387 21.031 22.234 1 97.56 141 ARG B C 1
ATOM 3217 O O . ARG B 1 141 ? 6.527 20.766 21.844 1 97.56 141 ARG B O 1
ATOM 3224 N N . VAL B 1 142 ? 4.715 22.062 21.75 1 98 142 VAL B N 1
ATOM 3225 C CA . VAL B 1 142 ? 5.199 22.891 20.656 1 98 142 VAL B CA 1
ATOM 3226 C C . VAL B 1 142 ? 6.543 23.516 21.031 1 98 142 VAL B C 1
ATOM 3228 O O . VAL B 1 142 ? 7.461 23.562 20.219 1 98 142 VAL B O 1
ATOM 3231 N N . PRO B 1 143 ? 6.758 23.922 22.312 1 97.81 143 PRO B N 1
ATOM 3232 C CA . PRO B 1 143 ? 8.039 24.531 22.672 1 97.81 143 PRO B CA 1
ATOM 3233 C C . PRO B 1 143 ? 9.219 23.578 22.469 1 97.81 143 PRO B C 1
ATOM 3235 O O . PRO B 1 143 ? 10.344 24.016 22.219 1 97.81 143 PRO B O 1
ATOM 3238 N N . TYR B 1 144 ? 8.969 22.312 22.5 1 97.94 144 TYR B N 1
ATOM 3239 C CA . TYR B 1 144 ? 10.039 21.328 22.359 1 97.94 144 TYR B CA 1
ATOM 3240 C C . TYR B 1 144 ? 10.445 21.172 20.891 1 97.94 144 TYR B C 1
ATOM 3242 O O . TYR B 1 144 ? 11.438 20.5 20.594 1 97.94 144 TYR B O 1
ATOM 3250 N N . LEU B 1 145 ? 9.703 21.828 20.016 1 98.12 145 LEU B N 1
ATOM 3251 C CA . LEU B 1 145 ? 10.055 21.812 18.594 1 98.12 145 LEU B CA 1
ATOM 3252 C C . LEU B 1 145 ? 11.203 22.781 18.312 1 98.12 145 LEU B C 1
ATOM 3254 O O . LEU B 1 145 ? 11.969 22.578 17.375 1 98.12 145 LEU B O 1
ATOM 3258 N N . THR B 1 146 ? 11.375 23.766 19.172 1 98.12 146 THR B N 1
ATOM 3259 C CA . THR B 1 146 ? 12.305 24.859 18.938 1 98.12 146 THR B CA 1
ATOM 3260 C C . THR B 1 146 ? 13.734 24.344 18.781 1 98.12 146 THR B C 1
ATOM 3262 O O . THR B 1 146 ? 14.414 24.656 17.812 1 98.12 146 THR B O 1
ATOM 3265 N N . PRO B 1 147 ? 14.18 23.438 19.703 1 98 147 PRO B N 1
ATOM 3266 C CA . PRO B 1 147 ? 15.547 22.953 19.547 1 98 147 PRO B CA 1
ATOM 3267 C C . PRO B 1 147 ? 15.75 22.203 18.234 1 98 147 PRO B C 1
ATOM 3269 O O . PRO B 1 147 ? 16.828 22.266 17.641 1 98 147 PRO B O 1
ATOM 3272 N N . TYR B 1 148 ? 14.773 21.469 17.766 1 98.5 148 TYR B N 1
ATOM 3273 C CA . TYR B 1 148 ? 14.875 20.75 16.5 1 98.5 148 TYR B CA 1
ATOM 3274 C C . TYR B 1 148 ? 14.969 21.719 15.336 1 98.5 148 TYR B C 1
ATOM 3276 O O . TYR B 1 148 ? 15.82 21.562 14.453 1 98.5 148 TYR B O 1
ATOM 3284 N N . VAL B 1 149 ? 14.133 22.734 15.312 1 98.5 149 VAL B N 1
ATOM 3285 C CA . VAL B 1 149 ? 14.062 23.734 14.242 1 98.5 149 VAL B CA 1
ATOM 3286 C C . VAL B 1 149 ? 15.406 24.453 14.117 1 98.5 149 VAL B C 1
ATOM 3288 O O . VAL B 1 149 ? 15.883 24.703 13.008 1 98.5 149 VAL B O 1
ATOM 3291 N N . GLU B 1 150 ? 16.016 24.734 15.219 1 98.25 150 GLU B N 1
ATOM 3292 C CA . GLU B 1 150 ? 17.281 25.453 15.25 1 98.25 150 GLU B CA 1
ATOM 3293 C C . GLU B 1 150 ? 18.438 24.562 14.781 1 98.25 150 GLU B C 1
ATOM 3295 O O . GLU B 1 150 ? 19.328 25.031 14.055 1 98.25 150 GLU B O 1
ATOM 3300 N N . ARG B 1 151 ? 18.359 23.328 15.133 1 97.81 151 ARG B N 1
ATOM 3301 C CA . ARG B 1 151 ? 19.453 22.406 14.828 1 97.81 151 ARG B CA 1
ATOM 3302 C C . ARG B 1 151 ? 19.391 21.938 13.383 1 97.81 151 ARG B C 1
ATOM 3304 O O . ARG B 1 151 ? 20.406 21.562 12.797 1 97.81 151 ARG B O 1
ATOM 3311 N N . PHE B 1 152 ? 18.219 22 12.781 1 98.5 152 PHE B N 1
ATOM 3312 C CA . PHE B 1 152 ? 18.047 21.516 11.422 1 98.5 152 PHE B CA 1
ATOM 3313 C C . PHE B 1 152 ? 17.422 22.594 10.539 1 98.5 152 PHE B C 1
ATOM 3315 O O . PHE B 1 152 ? 16.328 22.406 10.008 1 98.5 152 PHE B O 1
ATOM 3322 N N . PRO B 1 153 ? 18.156 23.625 10.266 1 97.81 153 PRO B N 1
ATOM 3323 C CA . PRO B 1 153 ? 17.594 24.719 9.469 1 97.81 153 PRO B CA 1
ATOM 3324 C C . PRO B 1 153 ? 17.297 24.312 8.023 1 97.81 153 PRO B C 1
ATOM 3326 O O . PRO B 1 153 ? 16.547 25 7.328 1 97.81 153 PRO B O 1
ATOM 3329 N N . GLY B 1 154 ? 17.859 23.234 7.613 1 98.06 154 GLY B N 1
ATOM 3330 C CA . GLY B 1 154 ? 17.625 22.75 6.262 1 98.06 154 GLY B CA 1
ATOM 3331 C C . GLY B 1 154 ? 16.359 21.922 6.129 1 98.06 154 GLY B C 1
ATOM 3332 O O . GLY B 1 154 ? 15.922 21.609 5.02 1 98.06 154 GLY B O 1
ATOM 3333 N N . VAL B 1 155 ? 15.703 21.547 7.207 1 98.69 155 VAL B N 1
ATOM 3334 C CA . VAL B 1 155 ? 14.461 20.797 7.199 1 98.69 155 VAL B CA 1
ATOM 3335 C C . VAL B 1 155 ? 13.273 21.75 7.23 1 98.69 155 VAL B C 1
ATOM 3337 O O . VAL B 1 155 ? 13.25 22.703 8.016 1 98.69 155 VAL B O 1
ATOM 3340 N N . GLN B 1 156 ? 12.328 21.594 6.332 1 98.88 156 GLN B N 1
ATOM 3341 C CA . GLN B 1 156 ? 11.07 22.328 6.363 1 98.88 156 GLN B CA 1
ATOM 3342 C C . GLN B 1 156 ? 10.086 21.688 7.344 1 98.88 156 GLN B C 1
ATOM 3344 O O . GLN B 1 156 ? 9.594 20.594 7.102 1 98.88 156 GLN B O 1
ATOM 3349 N N . PHE B 1 157 ? 9.82 22.359 8.414 1 98.94 157 PHE B N 1
ATOM 3350 C CA . PHE B 1 157 ? 8.852 21.891 9.391 1 98.94 157 PHE B CA 1
ATOM 3351 C C . PHE B 1 157 ? 7.469 22.453 9.117 1 98.94 157 PHE B C 1
ATOM 3353 O O . PHE B 1 157 ? 7.344 23.594 8.648 1 98.94 157 PHE B O 1
ATOM 3360 N N . VAL B 1 158 ? 6.434 21.719 9.383 1 98.94 158 VAL B N 1
ATOM 3361 C CA . VAL B 1 158 ? 5.051 22.188 9.359 1 98.94 158 VAL B CA 1
ATOM 3362 C C . VAL B 1 158 ? 4.371 21.844 10.688 1 98.94 158 VAL B C 1
ATOM 3364 O O . VAL B 1 158 ? 4.262 20.672 11.055 1 98.94 158 VAL B O 1
ATOM 3367 N N . VAL B 1 159 ? 3.943 22.797 11.438 1 98.88 159 VAL B N 1
ATOM 3368 C CA . VAL B 1 159 ? 3.229 22.578 12.695 1 98.88 159 VAL B CA 1
ATOM 3369 C C . VAL B 1 159 ? 1.789 22.156 12.398 1 98.88 159 VAL B C 1
ATOM 3371 O O . VAL B 1 159 ? 1.031 22.906 11.781 1 98.88 159 VAL B O 1
ATOM 3374 N N . ASP B 1 160 ? 1.429 21.016 12.867 1 98.62 160 ASP B N 1
ATOM 3375 C CA . ASP B 1 160 ? 0.106 20.453 12.617 1 98.62 160 ASP B CA 1
ATOM 3376 C C . ASP B 1 160 ? -0.935 21.047 13.555 1 98.62 160 ASP B C 1
ATOM 3378 O O . ASP B 1 160 ? -0.625 21.375 14.703 1 98.62 160 ASP B O 1
ATOM 3382 N N . HIS B 1 161 ? -2.205 21.203 13.078 1 98.12 161 HIS B N 1
ATOM 3383 C CA . HIS B 1 161 ? -3.402 21.453 13.875 1 98.12 161 HIS B CA 1
ATOM 3384 C C . HIS B 1 161 ? -3.277 22.75 14.664 1 98.12 161 HIS B C 1
ATOM 3386 O O . HIS B 1 161 ? -3.582 22.781 15.859 1 98.12 161 HIS B O 1
ATOM 3392 N N . CYS B 1 162 ? -2.631 23.688 14.086 1 98.25 162 CYS B N 1
ATOM 3393 C CA . CYS B 1 162 ? -2.477 25.031 14.648 1 98.25 162 CYS B CA 1
ATOM 3394 C C . CYS B 1 162 ? -1.57 25 15.875 1 98.25 162 CYS B C 1
ATOM 3396 O O . CYS B 1 162 ? -1.479 25.984 16.609 1 98.25 162 CYS B O 1
ATOM 3398 N N . GLY B 1 163 ? -0.992 23.828 16.156 1 97.88 163 GLY B N 1
ATOM 3399 C CA . GLY B 1 163 ? -0.133 23.719 17.312 1 97.88 163 GLY B CA 1
ATOM 3400 C C . GLY B 1 163 ? -0.901 23.719 18.625 1 97.88 163 GLY B C 1
ATOM 3401 O O . GLY B 1 163 ? -0.326 23.969 19.688 1 97.88 163 GLY B O 1
ATOM 3402 N N . VAL B 1 164 ? -2.154 23.391 18.578 1 97.56 164 VAL B N 1
ATOM 3403 C CA . VAL B 1 164 ? -3.021 23.484 19.75 1 97.56 164 VAL B CA 1
ATOM 3404 C C . VAL B 1 164 ? -2.828 22.25 20.625 1 97.56 164 VAL B C 1
ATOM 3406 O O . VAL B 1 164 ? -2.625 21.141 20.125 1 97.56 164 VAL B O 1
ATOM 3409 N N . ALA B 1 165 ? -2.926 22.516 21.953 1 95.62 165 ALA B N 1
ATOM 3410 C CA . ALA B 1 165 ? -3.01 21.391 22.891 1 95.62 165 ALA B CA 1
ATOM 3411 C C . ALA B 1 165 ? -4.387 20.734 22.844 1 95.62 165 ALA B C 1
ATOM 3413 O O . ALA B 1 165 ? -5.406 21.422 22.797 1 95.62 165 ALA B O 1
ATOM 3414 N N . PHE B 1 166 ? -4.402 19.469 22.812 1 92.88 166 PHE B N 1
ATOM 3415 C CA . PHE B 1 166 ? -5.652 18.766 22.594 1 92.88 166 PHE B CA 1
ATOM 3416 C C . PHE B 1 166 ? -6.469 18.672 23.875 1 92.88 166 PHE B C 1
ATOM 3418 O O . PHE B 1 166 ? -7.66 18.359 23.844 1 92.88 166 PHE B O 1
ATOM 3425 N N . ASP B 1 167 ? -5.824 18.953 24.953 1 91.56 167 ASP B N 1
ATOM 3426 C CA . ASP B 1 167 ? -6.539 18.812 26.219 1 91.56 167 ASP B CA 1
ATOM 3427 C C . ASP B 1 167 ? -7.18 20.141 26.625 1 91.56 167 ASP B C 1
ATOM 3429 O O . ASP B 1 167 ? -7.785 20.25 27.688 1 91.56 167 ASP B O 1
ATOM 3433 N N . ALA B 1 168 ? -7.102 21.156 25.812 1 91.56 168 ALA B N 1
ATOM 3434 C CA . ALA B 1 168 ? -7.805 22.406 26.078 1 91.56 168 ALA B CA 1
ATOM 3435 C C . ALA B 1 168 ? -9.312 22.234 25.922 1 91.56 168 ALA B C 1
ATOM 3437 O O . ALA B 1 168 ? -9.766 21.391 25.156 1 91.56 168 ALA B O 1
ATOM 3438 N N . PRO B 1 169 ? -10.047 23 26.703 1 91.94 169 PRO B N 1
ATOM 3439 C CA . PRO B 1 169 ? -11.484 22.984 26.422 1 91.94 169 PRO B CA 1
ATOM 3440 C C . PRO B 1 169 ? -11.812 23.328 24.984 1 91.94 169 PRO B C 1
ATOM 3442 O O . PRO B 1 169 ? -11.125 24.156 24.359 1 91.94 169 PRO B O 1
ATOM 3445 N N . PRO B 1 170 ? -12.828 22.703 24.516 1 87.88 170 PRO B N 1
ATOM 3446 C CA . PRO B 1 170 ? -13.188 22.953 23.109 1 87.88 170 PRO B CA 1
ATOM 3447 C C . PRO B 1 170 ? -13.305 24.438 22.781 1 87.88 170 PRO B C 1
ATOM 3449 O O . PRO B 1 170 ? -13.945 25.188 23.531 1 87.88 170 PRO B O 1
ATOM 3452 N N . GLY B 1 171 ? -12.609 24.766 21.781 1 91.88 171 GLY B N 1
ATOM 3453 C CA . GLY B 1 171 ? -12.688 26.125 21.281 1 91.88 171 GLY B CA 1
ATOM 3454 C C . GLY B 1 171 ? -11.789 27.094 22.047 1 91.88 171 GLY B 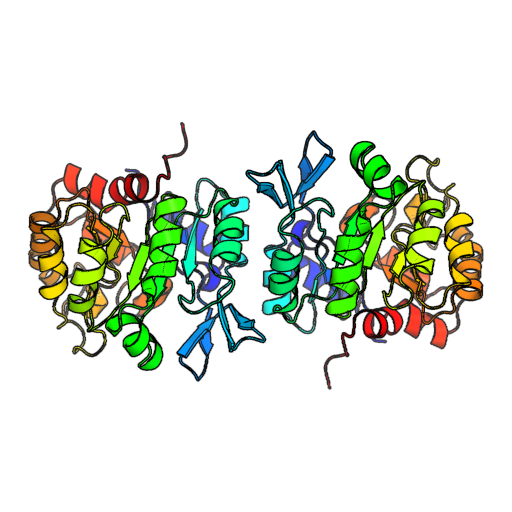C 1
ATOM 3455 O O . GLY B 1 171 ? -11.711 28.266 21.703 1 91.88 171 GLY B O 1
ATOM 3456 N N . GLN B 1 172 ? -11.047 26.562 23 1 92.19 172 GLN B N 1
ATOM 3457 C CA . GLN B 1 172 ? -10.281 27.469 23.859 1 92.19 172 GLN B CA 1
ATOM 3458 C C . GLN B 1 172 ? -8.781 27.188 23.75 1 92.19 172 GLN B C 1
ATOM 3460 O O . GLN B 1 172 ? -8.016 27.562 24.641 1 92.19 172 GLN B O 1
ATOM 3465 N N . GLY B 1 173 ? -8.43 26.531 22.734 1 95.25 173 GLY B N 1
ATOM 3466 C CA . GLY B 1 173 ? -7.012 26.297 22.5 1 95.25 173 GLY B CA 1
ATOM 3467 C C . GLY B 1 173 ? -6.23 27.578 22.25 1 95.25 173 GLY B C 1
ATOM 3468 O O . GLY B 1 173 ? -6.812 28.625 22 1 95.25 173 GLY B O 1
ATOM 3469 N N . SER B 1 174 ? -4.98 27.438 22.484 1 96.56 174 SER B N 1
ATOM 3470 C CA . SER B 1 174 ? -4.09 28.562 22.234 1 96.56 174 SER B CA 1
ATOM 3471 C C . SER B 1 174 ? -3.104 28.25 21.109 1 96.56 174 SER B C 1
ATOM 3473 O O . SER B 1 174 ? -2.592 27.125 21.031 1 96.56 174 SER B O 1
ATOM 3475 N N . ILE B 1 175 ? -2.869 29.297 20.266 1 98 175 ILE B N 1
ATOM 3476 C CA . ILE B 1 175 ? -1.917 29.109 19.172 1 98 175 ILE B CA 1
ATOM 3477 C C . ILE B 1 175 ? -0.641 29.891 19.469 1 98 175 ILE B C 1
ATOM 3479 O O . ILE B 1 175 ? 0.247 29.969 18.609 1 98 175 ILE B O 1
ATOM 3483 N N . ASP B 1 176 ? -0.512 30.406 20.656 1 97.38 176 ASP B N 1
ATOM 3484 C CA . ASP B 1 176 ? 0.558 31.344 21 1 97.38 176 ASP B CA 1
ATOM 3485 C C . ASP B 1 176 ? 1.928 30.672 20.844 1 97.38 176 ASP B C 1
ATOM 3487 O O . ASP B 1 176 ? 2.844 31.266 20.266 1 97.38 176 ASP B O 1
ATOM 3491 N N . GLU B 1 177 ? 2.07 29.531 21.375 1 97.5 177 GLU B N 1
ATOM 3492 C CA . GLU B 1 177 ? 3.359 28.844 21.328 1 97.5 177 GLU B CA 1
ATOM 3493 C C . GLU B 1 177 ? 3.758 28.531 19.891 1 97.5 177 GLU B C 1
ATOM 3495 O O . GLU B 1 177 ? 4.938 28.609 19.531 1 97.5 177 GLU B O 1
ATOM 3500 N N . ALA B 1 178 ? 2.77 28.188 19.078 1 98.38 178 ALA B N 1
ATOM 3501 C CA . ALA B 1 178 ? 3.057 27.906 17.672 1 98.38 178 ALA B CA 1
ATOM 3502 C C . ALA B 1 178 ? 3.475 29.172 16.922 1 98.38 178 ALA B C 1
ATOM 3504 O O . ALA B 1 178 ? 4.379 29.141 16.094 1 98.38 178 ALA B O 1
ATOM 3505 N N . LEU B 1 179 ? 2.844 30.297 17.25 1 98.56 179 LEU B N 1
ATOM 3506 C CA . LEU B 1 179 ? 3.125 31.547 16.562 1 98.56 179 LEU B CA 1
ATOM 3507 C C . LEU B 1 179 ? 4.555 32 16.828 1 98.56 179 LEU B C 1
ATOM 3509 O O . LEU B 1 179 ? 5.164 32.688 15.992 1 98.56 179 LEU B O 1
ATOM 3513 N N . LYS B 1 180 ? 5.094 31.609 17.953 1 98.44 180 LYS B N 1
ATOM 3514 C CA . LYS B 1 180 ? 6.473 31.953 18.281 1 98.44 180 LYS B CA 1
ATOM 3515 C C . LYS B 1 180 ? 7.449 31.328 17.297 1 98.44 180 LYS B C 1
ATOM 3517 O O . LYS B 1 180 ? 8.57 31.812 17.125 1 98.44 180 LYS B O 1
ATOM 3522 N N . LEU B 1 181 ? 7.066 30.297 16.672 1 98.75 181 LEU B N 1
ATOM 3523 C CA . LEU B 1 181 ? 7.945 29.578 15.742 1 98.75 181 LEU B CA 1
ATOM 3524 C C . LEU B 1 181 ? 8.023 30.312 14.398 1 98.75 181 LEU B C 1
ATOM 3526 O O . LEU B 1 181 ? 8.867 29.984 13.562 1 98.75 181 LEU B O 1
ATOM 3530 N N . ALA B 1 182 ? 7.199 31.344 14.188 1 98.75 182 ALA B N 1
ATOM 3531 C CA . ALA B 1 182 ? 7.168 32.094 12.93 1 98.75 182 ALA B CA 1
ATOM 3532 C C . ALA B 1 182 ? 8.5 32.781 12.672 1 98.75 182 ALA B C 1
ATOM 3534 O O . ALA B 1 182 ? 8.805 33.156 11.531 1 98.75 182 ALA B O 1
ATOM 3535 N N . ARG B 1 183 ? 9.281 33 13.703 1 98.44 183 ARG B N 1
ATOM 3536 C CA . ARG B 1 183 ? 10.57 33.688 13.555 1 98.44 183 ARG B CA 1
ATOM 3537 C C . ARG B 1 183 ? 11.555 32.812 12.773 1 98.44 183 ARG B C 1
ATOM 3539 O O . ARG B 1 183 ? 12.562 33.312 12.273 1 98.44 183 ARG B O 1
ATOM 3546 N N . TYR B 1 18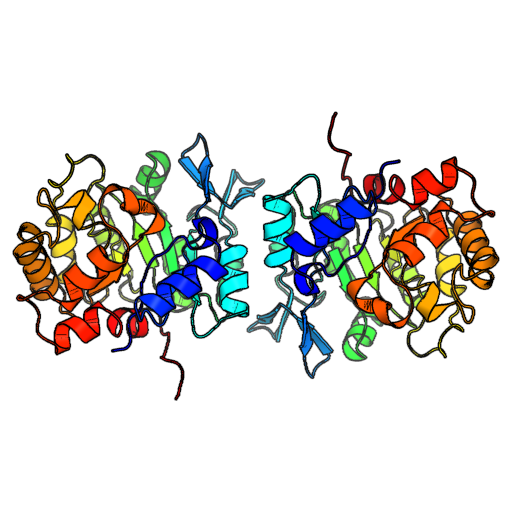4 ? 11.32 31.531 12.711 1 98.75 184 TYR B N 1
ATOM 3547 C CA . TYR B 1 184 ? 12.188 30.609 11.977 1 98.75 184 TYR B CA 1
ATOM 3548 C C . TYR B 1 184 ? 11.703 30.422 10.547 1 98.75 184 TYR B C 1
ATOM 3550 O O . TYR B 1 184 ? 10.578 29.953 10.32 1 98.75 184 TYR B O 1
ATOM 3558 N N . PRO B 1 185 ? 12.508 30.688 9.586 1 98.44 185 PRO B N 1
ATOM 3559 C CA . PRO B 1 185 ? 12.062 30.656 8.188 1 98.44 185 PRO B CA 1
ATOM 3560 C C . PRO B 1 185 ? 11.727 29.25 7.707 1 98.44 185 PRO B C 1
ATOM 3562 O O . PRO B 1 185 ? 11.023 29.094 6.711 1 98.44 185 PRO B O 1
ATOM 3565 N N . ASN B 1 186 ? 12.219 28.234 8.367 1 98.69 186 ASN B N 1
ATOM 3566 C CA . ASN B 1 186 ? 11.992 26.859 7.934 1 98.69 186 ASN B CA 1
ATOM 3567 C C . ASN B 1 186 ? 10.781 26.25 8.633 1 98.69 186 ASN B C 1
ATOM 3569 O O . ASN B 1 186 ? 10.633 25.031 8.672 1 98.69 186 ASN B O 1
ATOM 3573 N N . VAL B 1 187 ? 9.906 27.047 9.227 1 98.94 187 VAL B N 1
ATOM 3574 C CA . VAL B 1 187 ? 8.695 26.547 9.875 1 98.94 187 VAL B CA 1
ATOM 3575 C C . VAL B 1 187 ? 7.461 27.109 9.172 1 98.94 187 VAL B C 1
ATOM 3577 O O . VAL B 1 187 ? 7.371 28.312 8.93 1 98.94 187 VAL B O 1
ATOM 3580 N N . ALA B 1 188 ? 6.598 26.234 8.742 1 98.94 188 ALA B N 1
ATOM 3581 C CA . ALA B 1 188 ? 5.27 26.578 8.234 1 98.94 188 ALA B CA 1
ATOM 3582 C C . ALA B 1 188 ? 4.18 26.125 9.203 1 98.94 188 ALA B C 1
ATOM 3584 O O . ALA B 1 188 ? 4.469 25.516 10.242 1 98.94 188 ALA B O 1
ATOM 3585 N N . TYR B 1 189 ? 3.006 26.516 8.883 1 98.81 189 TYR B N 1
ATOM 3586 C CA . TYR B 1 189 ? 1.887 26.422 9.812 1 98.81 189 TYR B CA 1
ATOM 3587 C C . TYR B 1 189 ? 0.654 25.844 9.125 1 98.81 189 TYR B C 1
ATOM 3589 O O . TYR B 1 189 ? 0.228 26.344 8.078 1 98.81 189 TYR B O 1
ATOM 3597 N N . LYS B 1 190 ? 0.132 24.75 9.672 1 98.88 190 LYS B N 1
ATOM 3598 C CA . LYS B 1 190 ? -1.07 24.156 9.094 1 98.88 190 LYS B CA 1
ATOM 3599 C C . LYS B 1 190 ? -2.316 24.578 9.875 1 98.88 190 LYS B C 1
ATOM 3601 O O . LYS B 1 190 ? -2.475 24.203 11.039 1 98.88 190 LYS B O 1
ATOM 3606 N N . TRP B 1 191 ? -3.145 25.312 9.25 1 98.69 191 TRP B N 1
ATOM 3607 C CA . TRP B 1 191 ? -4.43 25.75 9.789 1 98.69 191 TRP B CA 1
ATOM 3608 C C . TRP B 1 191 ? -5.484 24.656 9.609 1 98.69 191 TRP B C 1
ATOM 3610 O O . TRP B 1 191 ? -6.23 24.672 8.633 1 98.69 191 TRP B O 1
ATOM 3620 N N . ALA B 1 192 ? -5.457 23.781 10.547 1 98.06 192 ALA B N 1
ATOM 3621 C CA . ALA B 1 192 ? -6.383 22.656 10.578 1 98.06 192 ALA B CA 1
ATOM 3622 C C . ALA B 1 192 ? -7.047 22.516 11.945 1 98.06 192 ALA B C 1
ATOM 3624 O O . ALA B 1 192 ? -6.457 22.891 12.961 1 98.06 192 ALA B O 1
ATOM 3625 N N . HIS B 1 193 ? -8.258 22.078 12.023 1 97 193 HIS B N 1
ATOM 3626 C CA . HIS B 1 193 ? -9.039 21.859 13.242 1 97 193 HIS B CA 1
ATOM 3627 C C . HIS B 1 193 ? -9.328 23.172 13.953 1 97 193 HIS B C 1
ATOM 3629 O O . HIS B 1 193 ? -9.664 23.172 15.141 1 97 193 HIS B O 1
ATOM 3635 N N . ALA B 1 194 ? -9.203 24.281 13.266 1 97.19 194 ALA B N 1
ATOM 3636 C CA . ALA B 1 194 ? -9.367 25.562 13.922 1 97.19 194 ALA B CA 1
ATOM 3637 C C . ALA B 1 194 ? -10.766 25.719 14.5 1 97.19 194 ALA B C 1
ATOM 3639 O O . ALA B 1 194 ? -10.93 26.125 15.656 1 97.19 194 ALA B O 1
ATOM 3640 N N . ALA B 1 195 ? -11.75 25.297 13.719 1 95.94 195 ALA B N 1
ATOM 3641 C CA . ALA B 1 195 ? -13.125 25.406 14.195 1 95.94 195 ALA B CA 1
ATOM 3642 C C . ALA B 1 195 ? -13.344 24.594 15.461 1 95.94 195 ALA B C 1
ATOM 3644 O O . ALA B 1 195 ? -14.055 25.016 16.375 1 95.94 195 ALA B O 1
ATOM 3645 N N . SER B 1 196 ? -12.703 23.438 15.547 1 95.81 196 SER B N 1
ATOM 3646 C CA . SER B 1 196 ? -12.867 22.547 16.672 1 95.81 196 SER B CA 1
ATOM 3647 C C . SER B 1 196 ? -12.094 23.031 17.891 1 95.81 196 SER B C 1
ATOM 3649 O O . SER B 1 196 ? -12.602 23 19.016 1 95.81 196 SER B O 1
ATOM 3651 N N . PHE B 1 197 ? -10.898 23.562 17.688 1 97.12 197 PHE B N 1
ATOM 3652 C CA . PHE B 1 197 ? -9.992 23.828 18.797 1 97.12 197 PHE B CA 1
ATOM 3653 C C . PHE B 1 197 ? -10.062 25.281 19.219 1 97.12 197 PHE B C 1
ATOM 3655 O O . PHE B 1 197 ? -9.773 25.609 20.375 1 97.12 197 PHE B O 1
ATOM 3662 N N . LEU B 1 198 ? -10.5 26.188 18.297 1 97.62 198 LEU B N 1
ATOM 3663 C CA . LEU B 1 198 ? -10.25 27.594 18.547 1 97.62 198 LEU B CA 1
ATOM 3664 C C . LEU B 1 198 ? -11.555 28.391 18.5 1 97.62 198 LEU B C 1
ATOM 3666 O O . LEU B 1 198 ? -11.562 29.594 18.766 1 97.62 198 LEU B O 1
ATOM 3670 N N . SER B 1 199 ? -12.664 27.766 18.094 1 97.12 199 SER B N 1
ATOM 3671 C CA . SER B 1 199 ? -13.906 28.5 17.922 1 97.12 199 SER B CA 1
ATOM 3672 C C . SER B 1 199 ? -15.008 27.953 18.812 1 97.12 199 SER B C 1
ATOM 3674 O O . SER B 1 199 ? -15.078 26.75 19.062 1 97.12 199 SER B O 1
ATOM 3676 N N . THR B 1 200 ? -15.875 28.828 19.281 1 95.81 200 THR B N 1
ATOM 3677 C CA . THR B 1 200 ? -17.094 28.453 20.016 1 95.81 200 THR B CA 1
ATOM 3678 C C . THR B 1 200 ? -18.328 28.922 19.266 1 95.81 200 THR B C 1
ATOM 3680 O O . THR B 1 200 ? -19.453 28.734 19.734 1 95.81 200 THR B O 1
ATOM 3683 N N . GLU B 1 201 ? -18.141 29.469 18.156 1 96.31 201 GLU B N 1
ATOM 3684 C CA . GLU B 1 201 ? -19.25 30.031 17.391 1 96.31 201 GLU B CA 1
ATOM 3685 C C . GLU B 1 201 ? -19.625 29.109 16.234 1 96.31 201 GLU B C 1
ATOM 3687 O O . GLU B 1 201 ? -18.797 28.328 15.742 1 96.31 201 GLU B O 1
ATOM 3692 N N . PRO B 1 202 ? -20.875 29.219 15.828 1 93.94 202 PRO B N 1
ATOM 3693 C CA . PRO B 1 202 ? -21.25 28.469 14.617 1 93.94 202 PRO B CA 1
ATOM 3694 C C . PRO B 1 202 ? -20.656 29.062 13.352 1 93.94 202 PRO B C 1
ATOM 3696 O O . PRO B 1 202 ? -20.078 30.156 13.383 1 93.94 202 PRO B O 1
ATOM 3699 N N . HIS B 1 203 ? -20.656 28.344 12.281 1 93.44 203 HIS B N 1
ATOM 3700 C CA . HIS B 1 203 ? -20.203 28.859 10.992 1 93.44 203 HIS B CA 1
ATOM 3701 C C . HIS B 1 203 ? -20.797 30.219 10.711 1 93.44 203 HIS B C 1
ATOM 3703 O O . HIS B 1 203 ? -21.984 30.453 10.945 1 93.44 203 HIS B O 1
ATOM 3709 N N . PRO B 1 204 ? -19.984 31.156 10.258 1 95.38 204 PRO B N 1
ATOM 3710 C CA . PRO B 1 204 ? -18.672 30.984 9.625 1 95.38 204 PRO B CA 1
ATOM 3711 C C . PRO B 1 204 ? -17.516 31.094 10.617 1 95.38 204 PRO B C 1
ATOM 3713 O O . PRO B 1 204 ? -16.391 31.406 10.234 1 95.38 204 PRO B O 1
ATOM 3716 N N . PHE B 1 205 ? -17.719 30.922 11.938 1 96.38 205 PHE B N 1
ATOM 3717 C CA . PHE B 1 205 ? -16.703 30.922 12.977 1 96.38 205 PHE B CA 1
ATOM 3718 C C . PHE B 1 205 ? -16.031 32.281 13.078 1 96.38 205 PHE B C 1
ATOM 3720 O O . PHE B 1 205 ? -14.805 32.406 13.031 1 96.38 205 PHE B O 1
ATOM 3727 N N . ALA B 1 206 ? -16.812 33.281 13.32 1 95.94 206 ALA B N 1
ATOM 3728 C CA . ALA B 1 206 ? -16.328 34.656 13.258 1 95.94 206 ALA B CA 1
ATOM 3729 C C . ALA B 1 206 ? -15.211 34.906 14.273 1 95.94 206 ALA B C 1
ATOM 3731 O O . ALA B 1 206 ? -14.305 35.719 14.039 1 95.94 206 ALA B O 1
ATOM 3732 N N . ASP B 1 207 ? -15.203 34.156 15.336 1 96 207 ASP B N 1
ATOM 3733 C CA . ASP B 1 207 ? -14.203 34.312 16.391 1 96 207 ASP B CA 1
ATOM 3734 C C . ASP B 1 207 ? -12.852 33.75 15.953 1 96 207 ASP B C 1
ATOM 3736 O O . ASP B 1 207 ? -11.844 33.969 16.625 1 96 207 ASP B O 1
ATOM 3740 N N . LEU B 1 208 ? -12.742 33.125 14.789 1 97 208 LEU B N 1
ATOM 3741 C CA . LEU B 1 208 ? -11.484 32.594 14.258 1 97 208 LEU B CA 1
ATOM 3742 C C . LEU B 1 208 ? -10.734 33.688 13.5 1 97 208 LEU B C 1
ATOM 3744 O O . LEU B 1 208 ? -9.516 33.594 13.305 1 97 208 LEU B O 1
ATOM 3748 N N . GLU B 1 209 ? -11.469 34.719 13.062 1 97 209 GLU B N 1
ATOM 3749 C CA . GLU B 1 209 ? -10.898 35.688 12.133 1 97 209 GLU B CA 1
ATOM 3750 C C . GLU B 1 209 ? -9.664 36.344 12.727 1 97 209 GLU B C 1
ATOM 3752 O O . GLU B 1 209 ? -8.609 36.406 12.086 1 97 209 GLU B O 1
ATOM 3757 N N . PRO B 1 210 ? -9.758 36.844 13.969 1 96.75 210 PRO B N 1
ATOM 3758 C CA . PRO B 1 210 ? -8.562 37.469 14.523 1 96.75 210 PRO B CA 1
ATOM 3759 C C . PRO B 1 210 ? -7.402 36.5 14.695 1 96.75 210 PRO B C 1
ATOM 3761 O O . PRO B 1 210 ? -6.238 36.875 14.57 1 96.75 210 PRO B O 1
ATOM 3764 N N . LYS B 1 211 ? -7.695 35.25 15.023 1 97.5 211 LYS B N 1
ATOM 3765 C CA . LYS B 1 211 ? -6.664 34.219 15.195 1 97.5 211 LYS B CA 1
ATOM 3766 C C . LYS B 1 211 ? -6.004 33.875 13.859 1 97.5 211 LYS B C 1
ATOM 3768 O O . LYS B 1 211 ? -4.777 33.75 13.789 1 97.5 211 LYS B O 1
ATOM 3773 N N . LEU B 1 212 ? -6.816 33.781 12.82 1 98 212 LEU B N 1
ATOM 3774 C CA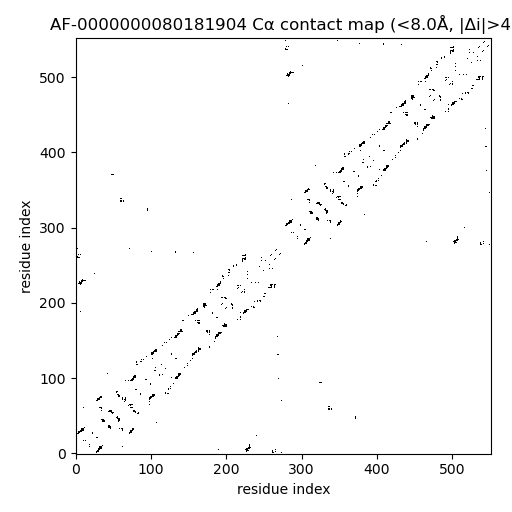 . LEU B 1 212 ? -6.301 33.531 11.477 1 98 212 LEU B CA 1
ATOM 3775 C C . LEU B 1 212 ? -5.426 34.688 11.008 1 98 212 LEU B C 1
ATOM 3777 O O . LEU B 1 212 ? -4.336 34.469 10.477 1 98 212 LEU B O 1
ATOM 3781 N N . ARG B 1 213 ? -5.934 35.875 11.188 1 98.12 213 ARG B N 1
ATOM 3782 C CA . ARG B 1 213 ? -5.152 37.062 10.844 1 98.12 213 ARG B CA 1
ATOM 3783 C C . ARG B 1 213 ? -3.82 37.062 11.586 1 98.12 213 ARG B C 1
ATOM 3785 O O . ARG B 1 213 ? -2.779 37.375 11 1 98.12 213 ARG B O 1
ATOM 3792 N N . GLY B 1 214 ? -3.898 36.719 12.875 1 98 214 GLY B N 1
ATOM 3793 C CA . GLY B 1 214 ? -2.68 36.625 13.664 1 98 214 GLY B CA 1
ATOM 3794 C C . GLY B 1 214 ? -1.676 35.656 13.102 1 98 214 GLY B C 1
ATOM 3795 O O . GLY B 1 214 ? -0.48 35.938 13.031 1 98 214 GLY B O 1
ATOM 3796 N N . ALA B 1 215 ? -2.104 34.5 12.711 1 98.56 215 ALA B N 1
ATOM 3797 C CA . ALA B 1 215 ? -1.237 33.469 12.133 1 98.56 215 ALA B CA 1
ATOM 3798 C C . ALA B 1 215 ? -0.609 33.969 10.828 1 98.56 215 ALA B C 1
ATOM 3800 O O . ALA B 1 215 ? 0.594 33.781 10.609 1 98.56 215 ALA B O 1
ATOM 3801 N N . VAL B 1 216 ? -1.442 34.594 9.961 1 98.81 216 VAL B N 1
ATOM 3802 C CA . VAL B 1 216 ? -0.971 35.062 8.664 1 98.81 216 VAL B CA 1
ATOM 3803 C C . VAL B 1 216 ? 0.026 36.219 8.859 1 98.81 216 VAL B C 1
ATOM 3805 O O . VAL B 1 216 ? 1.034 36.281 8.156 1 98.81 216 VAL B O 1
ATOM 3808 N N . ASP B 1 217 ? -0.282 37.031 9.828 1 98.56 217 ASP B N 1
ATOM 3809 C CA . ASP B 1 217 ? 0.634 38.125 10.117 1 98.56 217 ASP B CA 1
ATOM 3810 C C . ASP B 1 217 ? 1.977 37.594 10.625 1 98.56 217 ASP B C 1
ATOM 3812 O O . ASP B 1 217 ? 3.025 38.188 10.328 1 98.56 217 ASP B O 1
ATOM 3816 N N . ALA B 1 218 ? 1.963 36.594 11.359 1 98.69 218 ALA B N 1
ATOM 3817 C CA . ALA B 1 218 ? 3.178 36.031 11.945 1 98.69 218 ALA B CA 1
ATOM 3818 C C . ALA B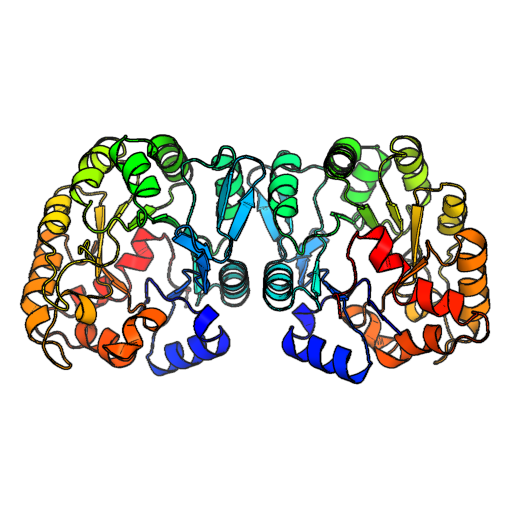 1 218 ? 3.986 35.25 10.914 1 98.69 218 ALA B C 1
ATOM 3820 O O . ALA B 1 218 ? 5.18 35.5 10.734 1 98.69 218 ALA B O 1
ATOM 3821 N N . PHE B 1 219 ? 3.4 34.344 10.156 1 98.88 219 PHE B N 1
ATOM 3822 C CA . PHE B 1 219 ? 4.098 33.406 9.289 1 98.88 219 PHE B CA 1
ATOM 3823 C C . PHE B 1 219 ? 4.203 33.938 7.867 1 98.88 219 PHE B C 1
ATOM 3825 O O . PHE B 1 219 ? 5.105 33.562 7.117 1 98.88 219 PHE B O 1
ATOM 3832 N N . GLY B 1 220 ? 3.312 34.875 7.535 1 98.75 220 GLY B N 1
ATOM 3833 C CA . GLY B 1 220 ? 3.066 35.125 6.125 1 98.75 220 GLY B CA 1
ATOM 3834 C C . GLY B 1 220 ? 2.184 34.094 5.477 1 98.75 220 GLY B C 1
ATOM 3835 O O . GLY B 1 220 ? 2.234 32.906 5.852 1 98.75 220 GLY B O 1
ATOM 3836 N N . ALA B 1 221 ? 1.372 34.531 4.512 1 98.69 221 ALA B N 1
ATOM 3837 C CA . ALA B 1 221 ? 0.412 33.625 3.877 1 98.69 221 ALA B CA 1
ATOM 3838 C C . ALA B 1 221 ? 1.123 32.469 3.176 1 98.69 221 ALA B C 1
ATOM 3840 O O . ALA B 1 221 ? 0.572 31.375 3.059 1 98.69 221 ALA B O 1
ATOM 3841 N N . ASN B 1 222 ? 2.393 32.656 2.752 1 98.69 222 ASN B N 1
ATOM 3842 C CA . ASN B 1 222 ? 3.133 31.641 2 1 98.69 222 ASN B CA 1
ATOM 3843 C C . ASN B 1 222 ? 3.688 30.562 2.916 1 98.69 222 ASN B C 1
ATOM 3845 O O . ASN B 1 222 ? 4.309 29.609 2.447 1 98.69 222 ASN B O 1
ATOM 3849 N N . ARG B 1 223 ? 3.416 30.656 4.211 1 98.94 223 ARG B N 1
ATOM 3850 C CA . ARG B 1 223 ? 3.832 29.609 5.141 1 98.94 223 ARG B CA 1
ATOM 3851 C C . ARG B 1 223 ? 2.654 29.125 5.977 1 98.94 223 ARG B C 1
ATOM 3853 O O . ARG B 1 223 ? 2.842 28.422 6.969 1 98.94 223 ARG B O 1
ATOM 3860 N N . VAL B 1 224 ? 1.436 29.5 5.645 1 98.88 224 VAL B N 1
ATOM 3861 C CA . VAL B 1 224 ? 0.209 28.984 6.242 1 98.88 224 VAL B CA 1
ATOM 3862 C C . VAL B 1 224 ? -0.557 28.156 5.211 1 98.88 224 VAL B C 1
ATOM 3864 O O . VAL B 1 224 ? -0.854 28.641 4.117 1 98.88 224 VAL B O 1
ATOM 3867 N N . MET B 1 225 ? -0.805 26.906 5.516 1 98.81 225 MET B N 1
ATOM 3868 C CA . MET B 1 225 ? -1.599 26.062 4.621 1 98.81 225 MET B CA 1
ATOM 3869 C C . MET B 1 225 ? -2.875 25.594 5.309 1 98.81 225 MET B C 1
ATOM 3871 O O . MET B 1 225 ? -2.863 25.281 6.5 1 98.81 225 MET B O 1
ATOM 3875 N N . TRP B 1 226 ? -3.912 25.5 4.574 1 98.75 226 TRP B N 1
ATOM 3876 C CA . TRP B 1 226 ? -5.203 25.047 5.074 1 98.75 226 TRP B CA 1
ATOM 3877 C C . TRP B 1 226 ? -5.332 23.531 4.949 1 98.75 226 TRP B C 1
ATOM 3879 O O . TRP B 1 226 ? -4.84 22.938 3.986 1 98.75 226 TRP B O 1
ATOM 3889 N N . ALA B 1 227 ? -5.949 23 5.906 1 98.81 227 ALA B N 1
ATOM 3890 C CA . ALA B 1 227 ? -6.426 21.625 5.836 1 98.81 227 ALA B CA 1
ATOM 3891 C C . ALA B 1 227 ? -7.781 21.469 6.523 1 98.81 227 ALA B C 1
ATOM 3893 O O . ALA B 1 227 ? -8.023 22.078 7.57 1 98.81 227 ALA B O 1
ATOM 3894 N N . SER B 1 228 ? -8.648 20.734 5.949 1 98.25 228 SER B N 1
ATOM 3895 C CA . SER B 1 228 ? -9.969 20.547 6.547 1 98.25 228 SER B CA 1
ATOM 3896 C C . SER B 1 228 ? -9.945 19.469 7.625 1 98.25 228 SER B C 1
ATOM 3898 O O . SER B 1 228 ? -10.492 19.656 8.711 1 98.25 228 SER B O 1
ATOM 3900 N N . ASP B 1 229 ? -9.203 18.391 7.234 1 98 229 ASP B N 1
ATOM 3901 C CA . ASP B 1 229 ? -9.305 17.141 8 1 98 229 ASP B CA 1
ATOM 3902 C C . ASP B 1 229 ? -10.758 16.797 8.281 1 98 229 ASP B C 1
ATOM 3904 O O . ASP B 1 229 ? -11.094 16.344 9.375 1 98 229 ASP B O 1
ATOM 3908 N N . TYR B 1 230 ? -11.555 16.984 7.328 1 96.38 230 TYR B N 1
ATOM 3909 C CA . TYR B 1 230 ? -13 16.797 7.375 1 96.38 230 TYR B CA 1
ATOM 3910 C C . TYR B 1 230 ? -13.344 15.445 8.008 1 96.38 230 TYR B C 1
ATOM 3912 O O . TYR B 1 230 ? -14.289 15.344 8.789 1 96.38 230 TYR B O 1
ATOM 3920 N N . THR B 1 231 ? -12.617 14.5 7.727 1 96.25 231 THR B N 1
ATOM 3921 C CA . THR B 1 231 ? -12.883 13.133 8.172 1 96.25 231 THR B CA 1
ATOM 3922 C C . THR B 1 231 ? -12.836 13.047 9.695 1 96.25 231 THR B C 1
ATOM 3924 O O . THR B 1 231 ? -13.422 12.133 10.289 1 96.25 231 THR B O 1
ATOM 3927 N N . MET B 1 232 ? -12.156 14.008 10.352 1 96 232 MET B N 1
ATOM 3928 C CA . MET B 1 232 ? -12.023 13.977 11.805 1 96 232 MET B CA 1
ATOM 3929 C C . MET B 1 232 ? -12.836 15.094 12.453 1 96 232 MET B C 1
ATOM 3931 O O . MET B 1 232 ? -13.07 15.07 13.664 1 96 232 MET B O 1
ATOM 3935 N N . THR B 1 233 ? -13.273 16.062 11.672 1 95.38 233 THR B N 1
ATOM 3936 C CA . THR B 1 233 ? -13.867 17.25 12.273 1 95.38 233 THR B CA 1
ATOM 3937 C C . THR B 1 233 ? -15.328 17.391 11.859 1 95.38 233 THR B C 1
ATOM 3939 O O . THR B 1 233 ? -15.945 18.438 12.07 1 95.38 233 THR B O 1
ATOM 3942 N N . ARG B 1 234 ? -15.883 16.375 11.32 1 93.25 234 ARG B N 1
ATOM 3943 C CA . ARG B 1 234 ? -17.234 16.453 10.781 1 93.25 234 ARG B CA 1
ATOM 3944 C C . ARG B 1 234 ? -18.25 16.734 11.875 1 93.25 234 ARG B C 1
ATOM 3946 O O . ARG B 1 234 ? -19.359 17.203 11.594 1 93.25 234 ARG B O 1
ATOM 3953 N N . HIS B 1 235 ? -17.953 16.469 13.156 1 92.62 235 HIS B N 1
ATOM 3954 C CA . HIS B 1 235 ? -18.844 16.781 14.273 1 92.62 235 HIS B CA 1
ATOM 3955 C C . HIS B 1 235 ? -18.984 18.281 14.469 1 92.62 235 HIS B C 1
ATOM 3957 O O . HIS B 1 235 ? -19.984 18.766 15.008 1 92.62 235 HIS B O 1
ATOM 3963 N N . ARG B 1 236 ? -17.984 19.031 13.969 1 95.06 236 ARG B N 1
ATOM 3964 C CA . ARG B 1 236 ? -17.922 20.469 14.188 1 95.06 236 ARG B CA 1
ATOM 3965 C C . ARG B 1 236 ? -18.328 21.234 12.93 1 95.06 236 ARG B C 1
ATOM 3967 O O . ARG B 1 236 ? -19.016 22.25 13.008 1 95.06 236 ARG B O 1
ATOM 3974 N N . ALA B 1 237 ? -17.844 20.797 11.758 1 95.56 237 ALA B N 1
ATOM 3975 C CA . ALA B 1 237 ? -18.078 21.484 10.492 1 95.56 237 ALA B CA 1
ATOM 3976 C C . ALA B 1 237 ? -17.984 20.516 9.312 1 95.56 237 ALA B C 1
ATOM 3978 O O . ALA B 1 237 ? -17.141 19.609 9.312 1 95.56 237 ALA B O 1
ATOM 3979 N N . ASN B 1 238 ? -18.875 20.703 8.352 1 95.94 238 ASN B N 1
ATOM 3980 C CA . ASN B 1 238 ? -18.688 19.891 7.141 1 95.94 238 ASN B CA 1
ATOM 3981 C C . ASN B 1 238 ? -17.562 20.438 6.27 1 95.94 238 ASN B C 1
ATOM 3983 O O . ASN B 1 238 ? -16.938 21.438 6.613 1 95.94 238 ASN B O 1
ATOM 3987 N N . TRP B 1 239 ? -17.188 19.719 5.246 1 98 239 TRP B N 1
ATOM 3988 C CA . TRP B 1 239 ? -16.031 20.031 4.426 1 98 239 TRP B CA 1
ATOM 3989 C C . TRP B 1 239 ? -16.172 21.406 3.789 1 98 239 TRP B C 1
ATOM 3991 O O . TRP B 1 239 ? -15.227 22.203 3.787 1 98 239 TRP B O 1
ATOM 4001 N N . ALA B 1 240 ? -17.375 21.812 3.332 1 96.62 240 ALA B N 1
ATOM 4002 C CA . ALA B 1 240 ? -17.641 23.109 2.711 1 96.62 240 ALA B CA 1
ATOM 4003 C C . ALA B 1 240 ? -17.484 24.234 3.721 1 96.62 240 ALA B C 1
ATOM 4005 O O . ALA B 1 240 ? -16.891 25.266 3.414 1 96.62 240 ALA B O 1
ATOM 4006 N N . GLU B 1 241 ? -18.016 23.984 4.898 1 96.44 241 GLU B N 1
ATOM 4007 C CA . GLU B 1 241 ? -17.953 25 5.934 1 96.44 241 GLU B CA 1
ATOM 4008 C C . GLU B 1 241 ? -16.5 25.328 6.289 1 96.44 241 GLU B C 1
ATOM 4010 O O . GLU B 1 241 ? -16.141 26.5 6.453 1 96.44 241 GLU B O 1
ATOM 4015 N N . THR B 1 242 ? -15.711 24.297 6.402 1 97 242 THR B N 1
ATOM 4016 C CA . THR B 1 242 ? -14.297 24.484 6.715 1 97 242 THR B CA 1
ATOM 4017 C C . THR B 1 242 ? -13.594 25.234 5.586 1 97 242 THR B C 1
ATOM 4019 O O . THR B 1 242 ? -12.828 26.172 5.836 1 97 242 THR B O 1
ATOM 4022 N N . LEU B 1 243 ? -13.828 24.891 4.355 1 98.06 243 LEU B N 1
ATOM 4023 C CA . LEU B 1 243 ? -13.234 25.547 3.191 1 98.06 243 LEU B CA 1
ATOM 4024 C C . LEU B 1 243 ? -13.68 27 3.08 1 98.06 243 LEU B C 1
ATOM 4026 O O . LEU B 1 243 ? -12.859 27.891 2.906 1 98.06 243 LEU B O 1
ATOM 4030 N N . PHE B 1 244 ? -14.938 27.219 3.283 1 96.31 244 PHE B N 1
ATOM 4031 C CA . PHE B 1 244 ? -15.508 28.531 3.047 1 96.31 244 PHE B CA 1
ATOM 4032 C C . PHE B 1 244 ? -15.133 29.5 4.164 1 96.31 244 PHE B C 1
ATOM 4034 O O . PHE B 1 244 ? -15.133 30.719 3.967 1 96.31 244 PHE B O 1
ATOM 4041 N N . SER B 1 245 ? -14.766 28.922 5.312 1 96 245 SER B N 1
ATOM 4042 C CA . SER B 1 245 ? -14.273 29.781 6.395 1 96 245 SER B CA 1
ATOM 4043 C C . SER B 1 245 ? -12.992 30.5 5.992 1 96 245 SER B C 1
ATOM 4045 O O . SER B 1 245 ? -12.695 31.578 6.508 1 96 245 SER B O 1
ATOM 4047 N N . ILE B 1 246 ? -12.258 29.938 5.023 1 97.69 246 ILE B N 1
ATOM 4048 C CA . ILE B 1 246 ? -11.055 30.594 4.516 1 97.69 246 ILE B CA 1
ATOM 4049 C C . ILE B 1 246 ? -11.391 31.375 3.246 1 97.69 246 ILE B C 1
ATOM 4051 O O . ILE B 1 246 ? -11.055 32.562 3.127 1 97.69 246 ILE B O 1
ATOM 4055 N N . ARG B 1 247 ? -12.07 30.75 2.367 1 96.75 247 ARG B N 1
ATOM 4056 C CA . ARG B 1 247 ? -12.367 31.297 1.05 1 96.75 247 ARG B CA 1
ATOM 4057 C C . ARG B 1 247 ? -13.133 32.625 1.166 1 96.75 247 ARG B C 1
ATOM 4059 O O . ARG B 1 247 ? -12.922 33.531 0.372 1 96.75 247 ARG B O 1
ATOM 4066 N N . ASP B 1 248 ? -13.969 32.719 2.199 1 95.19 248 ASP B N 1
ATOM 4067 C CA . ASP B 1 248 ? -14.836 33.875 2.334 1 95.19 248 ASP B CA 1
ATOM 4068 C C . ASP B 1 248 ? -14.391 34.75 3.502 1 95.19 248 ASP B C 1
ATOM 4070 O O . ASP B 1 248 ? -15.125 35.656 3.922 1 95.19 248 ASP B O 1
ATOM 4074 N N . SER B 1 249 ? -13.258 34.5 4.031 1 96.88 249 SER B N 1
ATOM 4075 C CA . SER B 1 249 ? -12.75 35.281 5.16 1 96.88 249 SER B CA 1
ATOM 4076 C C . SER B 1 249 ? -12.617 36.75 4.793 1 96.88 249 SER B C 1
ATOM 4078 O O . SER B 1 249 ? -11.938 37.094 3.826 1 96.88 249 SER B O 1
ATOM 4080 N N . PRO B 1 250 ? -13.172 37.625 5.547 1 94.88 250 PRO B N 1
ATOM 4081 C CA . PRO B 1 250 ? -13.031 39.062 5.27 1 94.88 250 PRO B CA 1
ATOM 4082 C C . PRO B 1 250 ? -11.672 39.594 5.684 1 94.88 250 PRO B C 1
ATOM 4084 O O . PRO B 1 250 ? -11.305 40.719 5.297 1 94.88 250 PRO B O 1
ATOM 4087 N N . SER B 1 251 ? -10.945 38.844 6.391 1 93.81 251 SER B N 1
ATOM 4088 C CA . SER B 1 251 ? -9.672 39.312 6.926 1 93.81 251 SER B CA 1
ATOM 4089 C C . SER B 1 251 ? -8.523 39 5.973 1 93.81 251 SER B C 1
ATOM 4091 O O . SER B 1 251 ? -7.402 39.5 6.16 1 93.81 251 SER B O 1
ATOM 4093 N N . LEU B 1 252 ? -8.812 38.281 4.98 1 97.88 252 LEU B N 1
ATOM 4094 C CA . LEU B 1 252 ? -7.773 37.844 4.055 1 97.88 252 LEU B CA 1
ATOM 4095 C C . LEU B 1 252 ? -7.977 38.469 2.678 1 97.88 252 LEU B C 1
ATOM 4097 O O . LEU B 1 252 ? -9.109 38.594 2.203 1 97.88 252 LEU B O 1
ATOM 4101 N N . SER B 1 253 ? -6.918 38.906 2.086 1 98.25 253 SER B N 1
ATOM 4102 C CA . SER B 1 253 ? -6.961 39.281 0.685 1 98.25 253 SER B CA 1
ATOM 4103 C C . SER B 1 253 ? -7.094 38.094 -0.235 1 98.25 253 SER B C 1
ATOM 4105 O O . SER B 1 253 ? -6.875 36.938 0.189 1 98.25 253 SER B O 1
ATOM 4107 N N . ASP B 1 254 ? -7.438 38.375 -1.446 1 98 254 ASP B N 1
ATOM 4108 C CA . ASP B 1 254 ? -7.531 37.312 -2.438 1 98 254 ASP B CA 1
ATOM 4109 C C . ASP B 1 254 ? -6.188 36.594 -2.619 1 98 254 ASP B C 1
ATOM 4111 O O . ASP B 1 254 ? -6.137 35.375 -2.82 1 98 254 ASP B O 1
ATOM 4115 N N . GLU B 1 255 ? -5.176 37.375 -2.578 1 98.31 255 GLU B N 1
ATOM 4116 C CA . GLU B 1 255 ? -3.834 36.844 -2.703 1 98.31 255 GLU B CA 1
ATOM 4117 C C . GLU B 1 255 ? -3.502 35.906 -1.526 1 98.31 255 GLU B C 1
ATOM 4119 O O . GLU B 1 255 ? -2.953 34.812 -1.715 1 98.31 255 GLU B O 1
ATOM 4124 N N . GLU B 1 256 ? -3.83 36.344 -0.359 1 98.69 256 GLU B N 1
ATOM 4125 C CA . GLU B 1 256 ? -3.604 35.531 0.83 1 98.69 256 GLU B CA 1
ATOM 4126 C C . GLU B 1 256 ? -4.414 34.25 0.777 1 98.69 256 GLU B C 1
ATOM 4128 O O . GLU B 1 256 ? -3.91 33.188 1.12 1 98.69 256 GLU B O 1
ATOM 4133 N N . LYS B 1 257 ? -5.656 34.344 0.338 1 98.75 257 LYS B N 1
ATOM 4134 C CA . LYS B 1 257 ? -6.504 33.156 0.195 1 98.75 257 LYS B CA 1
ATOM 4135 C C . LYS B 1 257 ? -5.902 32.156 -0.791 1 98.75 257 LYS B C 1
ATOM 4137 O O . LYS B 1 257 ? -5.91 30.953 -0.544 1 98.75 257 LYS B O 1
ATOM 4142 N N . ALA B 1 258 ? -5.324 32.656 -1.875 1 98.44 258 ALA B N 1
ATOM 4143 C CA . ALA B 1 258 ? -4.711 31.781 -2.883 1 98.44 258 ALA B CA 1
ATOM 4144 C C . ALA B 1 258 ? -3.518 31.031 -2.305 1 98.44 258 ALA B C 1
ATOM 4146 O O . ALA B 1 258 ? -3.316 29.844 -2.605 1 98.44 258 ALA B O 1
ATOM 4147 N N . TRP B 1 259 ? -2.76 31.688 -1.479 1 98.69 259 TRP B N 1
ATOM 4148 C CA . TRP B 1 259 ? -1.626 31.031 -0.826 1 98.69 259 TRP B CA 1
ATOM 4149 C C . TRP B 1 259 ? -2.1 29.984 0.177 1 98.69 259 TRP B C 1
ATOM 4151 O O . TRP B 1 259 ? -1.719 28.812 0.088 1 98.69 259 TRP B O 1
ATOM 4161 N N . ILE B 1 260 ? -3.004 30.359 1.026 1 98.88 260 ILE B N 1
ATOM 4162 C CA . ILE B 1 260 ? -3.418 29.516 2.145 1 98.88 260 ILE B CA 1
ATOM 4163 C C . ILE B 1 260 ? -4.16 28.297 1.623 1 98.88 260 ILE B C 1
ATOM 4165 O O . ILE B 1 260 ? -3.982 27.188 2.137 1 98.88 260 ILE B O 1
ATOM 4169 N N . LEU B 1 261 ? -4.938 28.469 0.543 1 98.75 261 LEU B N 1
ATOM 4170 C CA . LEU B 1 261 ? -5.82 27.406 0.077 1 98.75 261 LEU B CA 1
ATOM 4171 C C . LEU B 1 261 ? -5.109 26.516 -0.938 1 98.75 261 LEU B C 1
ATOM 4173 O O . LEU B 1 261 ? -5.621 25.453 -1.305 1 98.75 261 LEU B O 1
ATOM 4177 N N . GLY B 1 262 ? -3.863 26.922 -1.363 1 98.25 262 GLY B N 1
ATOM 4178 C CA . GLY B 1 262 ? -3.283 26.062 -2.379 1 98.25 262 GLY B CA 1
ATOM 4179 C C . GLY B 1 262 ? -1.787 26.25 -2.539 1 98.25 262 GLY B C 1
ATOM 4180 O O . GLY B 1 262 ? -1.013 25.312 -2.326 1 98.25 262 GLY B O 1
ATOM 4181 N N . ARG B 1 263 ? -1.326 27.469 -2.773 1 98.31 263 ARG B N 1
ATOM 4182 C CA . ARG B 1 263 ? 0.039 27.75 -3.203 1 98.31 263 ARG B CA 1
ATOM 4183 C C . ARG B 1 263 ? 1.047 27.328 -2.137 1 98.31 263 ARG B C 1
ATOM 4185 O O . ARG B 1 263 ? 2.123 26.812 -2.459 1 98.31 263 ARG B O 1
ATOM 4192 N N . THR B 1 264 ? 0.697 27.516 -0.915 1 98.75 264 THR B N 1
ATOM 4193 C CA . THR B 1 264 ? 1.626 27.172 0.156 1 98.75 264 THR B CA 1
ATOM 4194 C C . THR B 1 264 ? 1.878 25.672 0.19 1 98.75 264 THR B C 1
ATOM 4196 O O . THR B 1 264 ? 3.027 25.219 0.265 1 98.75 264 THR B O 1
ATOM 4199 N N . ALA B 1 265 ? 0.822 24.906 0.092 1 98.62 265 ALA B N 1
ATOM 4200 C CA . ALA B 1 265 ? 0.974 23.453 0.079 1 98.62 265 ALA B CA 1
ATOM 4201 C C . ALA B 1 265 ? 1.787 23 -1.13 1 98.62 265 ALA B C 1
ATOM 4203 O O . ALA B 1 265 ? 2.676 22.156 -1.005 1 98.62 265 ALA B O 1
ATOM 4204 N N . ARG B 1 266 ? 1.499 23.578 -2.279 1 98.06 266 ARG B N 1
ATOM 4205 C CA . ARG B 1 266 ? 2.234 23.234 -3.49 1 98.06 266 ARG B CA 1
ATOM 4206 C C . ARG B 1 266 ? 3.723 23.516 -3.332 1 98.06 266 ARG B C 1
ATOM 4208 O O . ARG B 1 266 ? 4.562 22.703 -3.705 1 98.06 266 ARG B O 1
ATOM 4215 N N . GLN B 1 267 ? 4.016 24.609 -2.789 1 97.94 267 GLN B N 1
ATOM 4216 C CA . GLN B 1 267 ? 5.406 25.031 -2.639 1 97.94 267 GLN B CA 1
ATOM 4217 C C . GLN B 1 267 ? 6.133 24.188 -1.603 1 97.94 267 GLN B C 1
ATOM 4219 O O . GLN B 1 267 ? 7.211 23.656 -1.874 1 97.94 267 GLN B O 1
ATOM 4224 N N . ILE B 1 268 ? 5.562 24.016 -0.474 1 98.44 268 ILE B N 1
ATOM 4225 C CA . ILE B 1 268 ? 6.199 23.344 0.65 1 98.44 268 ILE B CA 1
ATOM 4226 C C . ILE B 1 268 ? 6.379 21.859 0.323 1 98.44 268 ILE B C 1
ATOM 4228 O O . ILE B 1 268 ? 7.395 21.266 0.681 1 98.44 268 ILE B O 1
ATOM 4232 N N . LEU B 1 269 ? 5.445 21.281 -0.422 1 98 269 LEU B N 1
ATOM 4233 C CA . LEU B 1 269 ? 5.469 19.859 -0.711 1 98 269 LEU B CA 1
ATOM 4234 C C . LEU B 1 269 ? 6.152 19.594 -2.049 1 98 269 LEU B C 1
ATOM 4236 O O . LEU B 1 269 ? 6.211 18.438 -2.498 1 98 269 LEU B O 1
ATOM 4240 N N . ASN B 1 270 ? 6.668 20.609 -2.705 1 95.94 270 ASN B N 1
ATOM 4241 C CA . ASN B 1 270 ? 7.23 20.469 -4.043 1 95.94 270 ASN B CA 1
ATOM 4242 C C . ASN B 1 270 ? 6.305 19.656 -4.949 1 95.94 270 ASN B C 1
ATOM 4244 O O . ASN B 1 270 ? 6.719 18.656 -5.531 1 95.94 270 ASN B O 1
ATOM 4248 N N . TRP B 1 271 ? 5.086 20.047 -4.938 1 95.69 271 TRP B N 1
ATOM 4249 C CA . TRP B 1 271 ? 4.004 19.406 -5.672 1 95.69 271 TRP B CA 1
ATOM 4250 C C . TRP B 1 271 ? 3.385 20.359 -6.684 1 95.69 271 TRP B C 1
ATOM 4252 O O . TRP B 1 271 ? 2.309 20.922 -6.445 1 95.69 271 TRP B O 1
ATOM 4262 N N . PRO B 1 272 ? 4.02 20.531 -7.809 1 91.69 272 PRO B N 1
ATOM 4263 C CA . PRO B 1 272 ? 3.531 21.5 -8.789 1 91.69 272 PRO B CA 1
ATOM 4264 C C . PRO B 1 272 ? 2.152 21.141 -9.336 1 91.69 272 PRO B C 1
ATOM 4266 O O . PRO B 1 272 ? 1.809 19.953 -9.43 1 91.69 272 PRO B O 1
ATOM 4269 N N . PRO B 1 273 ? 1.393 22.188 -9.617 1 88.75 273 PRO B N 1
ATOM 4270 C CA . PRO B 1 273 ? 0.086 21.922 -10.219 1 88.75 273 PRO B CA 1
ATOM 4271 C C . PRO B 1 273 ? 0.193 21.219 -11.57 1 88.75 273 PRO B C 1
ATOM 4273 O O . PRO B 1 273 ? 1.229 21.297 -12.234 1 88.75 273 PRO B O 1
ATOM 4276 N N . PRO B 1 274 ? -0.827 20.422 -11.805 1 81.88 274 PRO B N 1
ATOM 4277 C CA . PRO B 1 274 ? -0.802 19.797 -13.125 1 81.88 274 PRO B CA 1
ATOM 4278 C C . PRO B 1 274 ? -0.718 20.812 -14.266 1 81.88 274 PRO B C 1
ATOM 4280 O O . PRO B 1 274 ? -1.254 21.906 -14.148 1 81.88 274 PRO B O 1
ATOM 4283 N N . GLN B 1 275 ? 0.216 20.641 -15.125 1 69 275 GLN B N 1
ATOM 4284 C CA . GLN B 1 275 ? 0.319 21.516 -16.297 1 69 275 GLN B CA 1
ATOM 4285 C C . GLN B 1 275 ? -0.935 21.422 -17.156 1 69 275 GLN B C 1
ATOM 4287 O O . GLN B 1 275 ? -1.484 20.328 -17.359 1 69 275 GLN B O 1
ATOM 4292 N N . ALA B 1 276 ? -1.516 22.516 -17.266 1 54.09 276 ALA B N 1
ATOM 4293 C CA . ALA B 1 276 ? -2.645 22.609 -18.172 1 54.09 276 ALA B CA 1
ATOM 4294 C C . ALA B 1 276 ? -2.252 22.172 -19.578 1 54.09 276 ALA B C 1
ATOM 4296 O O . ALA B 1 276 ? -1.13 22.422 -20.031 1 54.09 276 ALA B O 1
#

pLDDT: mean 95.75, std 4.53, range [54.09, 98.94]

Foldseek 3Di:
DAFEAAEAQCVLVPLVRVVVVCVVQVHFAYAHEHFDQADPQGHTDDWDQDPVGFTFHDDPVLLVSCVVCVQHYAYEGEGDLVPPCRLVVVVVQLVRPSYFAYEYEQDDPVSVVCLLVPSNVVVLVSCLVSVHAYEYHDAPCLLSCVVVCVVRLSHQYEYPQLNWHPPDPWQCTDNVSVLVCLVRLSYAYENECCQGRNAPDAPVRLSCLVVVLSSCVRNNLLRYAYHYNQVPCVVRPHPNSRLCNLVVRPNDDPVSSCNHRHVNSCVSRVPDRDDD/DAFEAAEAQCVLVPLVRVVVVCVVQVHFAYAHEHFDQADPQGHTDDWDQDPVGFTFHDDPVLLVSCVVCVQHYAYEGEGDLVPPCRLVVVVVQLVRPSYQAYEYEQDDPVSVVCLLVPSNVVVLVSCLVSVHAYEYHDAPCLLSCVVVCVVRLSHQYEYPQLNWHPPDPWQCTDNVSVLVCLVRLSYAYENECNQGRNAPDAPVRLSCLVVVLSSCVRNNLLRYAYHYNQVPCVVRPHPNSSLCNLVVRPNDDPVSSCNHRHVNSCVSRVPDRDDD

Sequence (552 aa):
MDIIDAQVHANMLGTDVALAIMDALGIQAAVFDEFESANEDGTLRPGYRLCNGSFRNVGPNAEAAALQHPDRFAFLMRVDPTDPGLESWIETLTAAPGFKALRATVFTPAEGAVFERGEHDRLLWAAQSHNLPVFVTCPGRVPYLTPYVERFPGVQFVVDHCGVAFDAPPGQGSIDEALKLARYPNVAYKWAHAASFLSTEPHPFADLEPKLRGAVDAFGANRVMWASDYTMTRHRANWAETLFSIRDSPSLSDEEKAWILGRTARQILNWPPPQAMDIIDAQVHANMLGTDVALAIMDALGIQAAVFDEFESANEDGTLRPGYRLCNGSFRNVGPNAEAAALQHPDRFAFLMRVDPTDPGLESWIETLTAAPGFKALRATVFTPAEGAVFERGEHDRLLWAAQSHNLPVFVTCPGRVPYLTPYVERFPGVQFVVDHCGVAFDAPPGQGSIDEALKLARYPNVAYKWAHAASFLSTEPHPFADLEPKLRGAVDAFGANRVMWASDYTMTRHRANWAETLFSIRDSPSLSDEEKAWILGRTARQILNWPPPQA

InterPro domains:
  IPR006680 Amidohydrolase-related [PF04909] (40-270)
  IPR032466 Metal-dependent hydrolase [SSF51556] (16-271)
  IPR052350 Metallo-dependent Lactonases [PTHR43569] (66-271)

Nearest PDB structures (foldseek):
  2ffi-assembly2_B  TM=7.347E-01  e=1.655E-11  Pseudomonas putida KT2440
  4lak-assembly1_B  TM=6.718E-01  e=1.485E-10  Cordyceps militaris CM01
  4i6k-assembly1_A  TM=7.271E-01  e=2.307E-09  Acinetobacter baumannii AB0057
  3k4w-assembly1_C  TM=6.871E-01  e=7.447E-08  Bordetella bronchiseptica
  4yco-assembly2_B  TM=4.945E-01  e=2.736E-01  Escherichia coli K-12

Organism: NCBI:txid722731

Secondary structure (DSSP, 8-state):
--EEEEEE-GGGT-HHHHHHHHHHHTEEEEEE----EE-TTSPEESEEE-TTS-EEE--HHHHHHHHH-TTTEEEEEE--TT-TTHHHHHHHHHTSTTEEEEEEE--SHHHHHHHHTTTTHHHHHHHHHTT--EEEE-TT-GGGHHHHHHH-TTS-EEEGGGG--TTSPTT----HHHHGGGGSTTEEEEE-SHHHHH--S-TT-GGGHHHHHHHHHHH-GGGEEE---HHHHTTT--HHHHHHHHHT-TTS-HHHHHIIIIIHHHHHTT-PPPP-/--EEEEEE-GGGT-HHHHHHHHHHHTEEEEEE----EE-TTSPEESEEE-TTS-EEE--HHHHHHHHH-TTTEEEEEE--TT-TTHHHHHHHHHTSTTEEEEEEE--SHHHHHHHHTTTTHHHHHHHHHTT--EEEE-TT-GGGHHHHHHH-TTS-EEEGGGG--TTSPTT----HHHHGGGGSTTEEEEE-SHHHHH--SPTTTGGGHHHHHHHHHHH-GGGEEE---HHHHTTT--HHHHHHHHHT-TTS-HHHHHIIIIIHHHHHTT-PPPP-

Solvent-accessible surface area (backbone atoms only — not comparable to full-atom values): 28319 Å² total; per-residue (Å²): 124,70,25,34,33,62,30,30,30,38,68,73,68,30,62,70,54,43,50,51,51,26,58,74,71,52,39,55,27,33,27,24,42,51,51,75,49,64,48,96,87,60,52,60,26,47,56,31,69,40,96,87,65,35,53,45,51,51,43,33,60,29,51,41,44,13,70,76,33,62,74,37,23,29,21,47,44,55,54,42,54,78,32,91,55,42,65,63,51,49,54,57,47,63,43,37,84,32,49,40,31,39,28,43,71,30,83,43,71,69,43,40,52,43,50,70,70,59,54,46,51,66,48,49,52,48,26,41,75,68,72,28,28,36,37,37,38,37,52,75,42,49,73,59,46,50,65,54,53,68,74,37,63,79,32,41,36,28,36,34,49,43,36,31,34,78,85,42,56,79,18,59,36,53,45,63,67,43,50,64,46,33,82,41,88,40,43,30,37,27,52,21,51,50,66,54,37,43,20,86,53,65,89,73,27,71,73,37,50,66,56,52,47,49,50,35,70,53,48,32,35,70,28,28,24,33,23,50,32,34,78,78,33,52,91,74,38,51,59,64,57,51,50,44,41,53,74,64,32,86,80,50,51,72,66,40,37,47,18,23,33,14,50,17,50,29,60,69,42,72,46,75,75,76,80,128,125,70,25,35,32,63,31,30,31,39,67,74,68,30,64,68,54,43,49,52,50,26,58,75,71,53,39,55,27,32,27,24,43,52,51,74,50,64,47,96,89,59,52,59,26,48,56,31,69,39,96,88,64,34,54,44,51,51,42,31,60,30,52,40,42,12,71,76,33,62,76,37,23,30,20,45,44,56,56,42,55,78,30,91,56,44,66,62,50,48,54,57,48,62,42,37,85,35,49,40,32,40,27,43,71,32,82,44,71,69,42,39,51,42,50,69,69,60,54,46,52,67,48,50,51,48,26,39,77,68,73,27,28,36,36,36,38,38,51,74,42,47,74,59,46,50,65,54,52,70,75,37,64,80,33,40,35,28,36,35,49,42,35,30,34,78,83,43,57,78,17,59,35,54,46,63,65,42,52,64,46,32,81,40,87,39,42,31,37,27,53,19,52,50,67,53,36,44,20,87,54,65,89,73,26,71,72,36,49,66,57,52,46,49,50,35,70,51,47,32,35,69,27,28,24,32,23,51,32,33,78,76,35,52,93,74,37,51,61,64,56,52,50,44,42,53,75,65,33,88,82,50,50,73,68,41,38,47,18,23,34,14,50,17,50,28,60,69,41,73,44,76,75,74,79,127

Radius of gyration: 26.47 Å; Cα contacts (8 Å, |Δi|>4): 1107; chains: 2; bounding box: 45×77×56 Å